Protein AF-A0A930KDM0-F1 (afdb_monomer_lite)

Structure (mmCIF, N/CA/C/O backbone):
data_AF-A0A930KDM0-F1
#
_entry.id   AF-A0A930KDM0-F1
#
loop_
_atom_site.group_PDB
_atom_site.id
_atom_site.type_symbol
_atom_site.label_atom_id
_atom_site.label_alt_id
_atom_site.label_comp_id
_atom_site.label_asym_id
_atom_site.label_entity_id
_atom_site.label_seq_id
_atom_site.pdbx_PDB_ins_code
_atom_site.Cartn_x
_atom_site.Cartn_y
_atom_site.Cartn_z
_atom_site.occupancy
_atom_site.B_iso_or_equiv
_atom_site.auth_seq_id
_atom_site.auth_comp_id
_atom_site.auth_asym_id
_atom_site.auth_atom_id
_atom_site.pdbx_PDB_model_num
ATOM 1 N N . MET A 1 1 ? -15.022 -0.355 9.569 1.00 82.94 1 MET A N 1
ATOM 2 C CA . MET A 1 1 ? -14.375 -1.568 10.089 1.00 82.94 1 MET A CA 1
ATOM 3 C C . MET A 1 1 ? -13.355 -1.152 11.140 1.00 82.94 1 MET A C 1
ATOM 5 O O . MET A 1 1 ? -12.681 -0.139 10.983 1.00 82.94 1 MET A O 1
ATOM 9 N N . VAL A 1 2 ? -13.256 -1.880 12.255 1.00 82.81 2 VAL A N 1
ATOM 10 C CA . VAL A 1 2 ? -12.268 -1.594 13.309 1.00 82.81 2 VAL A CA 1
ATOM 11 C C . VAL A 1 2 ? -11.352 -2.794 13.538 1.00 82.81 2 VAL A C 1
ATOM 13 O O . VAL A 1 2 ? -11.785 -3.833 14.034 1.00 82.81 2 VAL A O 1
ATOM 16 N N . ALA A 1 3 ? -10.064 -2.628 13.241 1.00 90.31 3 ALA A N 1
ATOM 17 C CA . ALA A 1 3 ? -9.028 -3.622 13.504 1.00 90.31 3 ALA A CA 1
ATOM 18 C C . ALA A 1 3 ? -8.193 -3.231 14.734 1.00 90.31 3 ALA A C 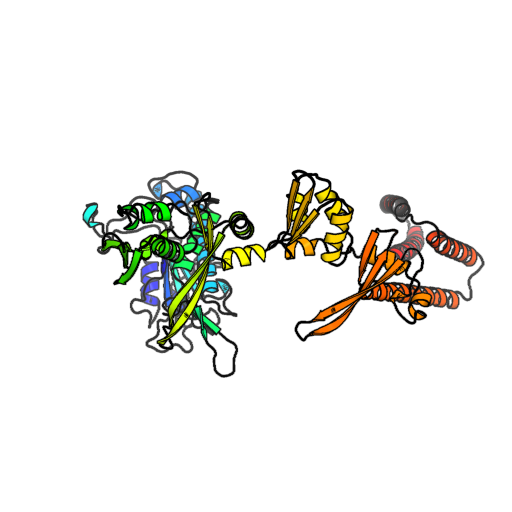1
ATOM 20 O O . ALA A 1 3 ? -7.841 -2.063 14.925 1.00 90.31 3 ALA A O 1
ATOM 21 N N . ILE A 1 4 ? -7.874 -4.194 15.599 1.00 90.19 4 ILE A N 1
ATOM 22 C CA . ILE A 1 4 ? -7.133 -3.947 16.845 1.00 90.19 4 ILE A CA 1
ATOM 23 C C . ILE A 1 4 ? -6.101 -5.052 17.046 1.00 90.19 4 ILE A C 1
ATOM 25 O O . ILE A 1 4 ? -6.444 -6.226 16.977 1.00 90.19 4 ILE A O 1
ATOM 29 N N . VAL A 1 5 ? -4.859 -4.664 17.343 1.00 92.19 5 VAL A N 1
ATOM 30 C CA . VAL A 1 5 ? -3.859 -5.546 17.960 1.00 92.19 5 VAL A CA 1
ATOM 31 C C . VAL A 1 5 ? -3.956 -5.334 19.466 1.00 92.19 5 VAL A C 1
ATOM 33 O O . VAL A 1 5 ? -3.801 -4.204 19.937 1.00 92.19 5 VAL A O 1
ATOM 36 N N . HIS A 1 6 ? -4.237 -6.388 20.222 1.00 90.19 6 HIS A N 1
ATOM 37 C CA . HIS A 1 6 ? -4.389 -6.294 21.670 1.00 90.19 6 HIS A CA 1
ATOM 38 C C . HIS A 1 6 ? -3.035 -6.327 22.368 1.00 90.19 6 HIS A C 1
ATOM 40 O O . HIS A 1 6 ? -2.089 -6.983 21.923 1.00 90.19 6 HIS A O 1
ATOM 46 N N . ARG A 1 7 ? -2.944 -5.622 23.499 1.00 86.06 7 ARG A N 1
ATOM 47 C CA . ARG A 1 7 ? -1.775 -5.749 24.370 1.00 86.06 7 ARG A CA 1
ATOM 48 C C . ARG A 1 7 ? -1.772 -7.144 25.011 1.00 86.06 7 ARG A C 1
ATOM 50 O O . ARG A 1 7 ? -2.842 -7.599 25.416 1.00 86.06 7 ARG A O 1
ATOM 57 N N . PRO A 1 8 ? -0.607 -7.801 25.129 1.00 85.12 8 PRO A N 1
ATOM 58 C CA . PRO A 1 8 ? -0.499 -9.092 25.795 1.00 85.12 8 PRO A CA 1
ATOM 59 C C . PRO A 1 8 ? -0.984 -9.006 27.245 1.00 85.12 8 PRO A C 1
ATOM 61 O O . PRO A 1 8 ? -0.654 -8.051 27.949 1.00 85.12 8 PRO A O 1
ATOM 64 N N . GLN A 1 9 ? -1.736 -10.010 27.693 1.00 75.88 9 GLN A N 1
ATOM 65 C CA . GLN A 1 9 ? -2.177 -10.158 29.081 1.00 75.88 9 GLN A CA 1
ATOM 66 C C . GLN A 1 9 ? -1.714 -11.535 29.562 1.00 75.88 9 GLN A C 1
ATOM 68 O O . GLN A 1 9 ? -2.478 -12.493 29.565 1.00 75.88 9 GLN A O 1
ATOM 73 N N . SER A 1 10 ? -0.424 -11.632 29.907 1.00 83.00 10 SER A N 1
ATOM 74 C CA . SER A 1 10 ? 0.261 -12.882 30.292 1.00 83.00 10 SER A CA 1
ATOM 75 C C . SER A 1 10 ? 0.465 -13.896 29.157 1.00 83.00 10 SER A C 1
ATOM 77 O O . SER A 1 10 ? 0.409 -15.106 29.363 1.00 83.00 10 SER A O 1
ATOM 79 N N . ASN A 1 11 ? 0.797 -13.424 27.955 1.00 90.44 11 ASN A N 1
ATOM 80 C CA . ASN A 1 11 ? 1.003 -14.288 26.786 1.00 90.44 11 ASN A CA 1
ATOM 81 C C . ASN A 1 11 ? 2.389 -14.965 26.754 1.00 90.44 11 ASN A C 1
ATOM 83 O O . ASN A 1 11 ? 2.818 -15.426 25.702 1.00 90.44 11 ASN A O 1
ATOM 87 N N . ASN A 1 12 ? 3.140 -14.989 27.855 1.00 90.50 12 ASN A N 1
ATOM 88 C CA . ASN A 1 12 ? 4.488 -15.571 27.923 1.00 90.50 12 ASN A CA 1
ATOM 89 C C . ASN A 1 12 ? 4.491 -17.100 28.150 1.00 90.50 12 ASN A C 1
ATOM 91 O O . ASN A 1 12 ? 5.537 -17.738 27.993 1.00 90.50 12 ASN A O 1
ATOM 95 N N . GLY A 1 13 ? 3.328 -17.674 28.470 1.00 89.50 13 GLY A N 1
ATOM 96 C CA . GLY A 1 13 ? 3.086 -19.105 28.646 1.00 89.50 13 GLY A CA 1
ATOM 97 C C . GLY A 1 13 ? 2.312 -19.743 27.486 1.00 89.50 13 GLY A C 1
ATOM 98 O O . GLY A 1 13 ? 2.475 -19.360 26.328 1.00 89.50 13 GLY A O 1
ATOM 99 N N . SER A 1 14 ? 1.494 -20.744 27.816 1.00 93.44 14 SER A N 1
ATOM 100 C CA . SER A 1 14 ? 0.636 -21.465 26.867 1.00 93.44 14 SER A CA 1
ATOM 101 C C . SER A 1 14 ? -0.509 -20.594 26.343 1.00 93.44 14 SER A C 1
ATOM 103 O O . SER A 1 14 ? -1.060 -19.765 27.070 1.00 93.44 14 SER A O 1
ATOM 105 N N . SER A 1 15 ? -0.902 -20.825 25.092 1.00 94.38 15 SER A N 1
ATOM 106 C CA . SER A 1 15 ? -2.103 -20.246 24.479 1.00 94.38 15 SER A CA 1
ATOM 107 C C . SER A 1 15 ? -3.417 -20.883 24.960 1.00 94.38 15 SER A C 1
ATOM 109 O O . SER A 1 15 ? -4.484 -20.332 24.686 1.00 94.38 15 SER A O 1
ATOM 111 N N . ALA A 1 16 ? -3.360 -21.976 25.736 1.00 93.94 16 ALA A N 1
ATOM 112 C CA . ALA A 1 16 ? -4.513 -22.772 26.169 1.00 93.94 16 ALA A CA 1
ATOM 113 C C . ALA A 1 16 ? -5.652 -21.956 26.793 1.00 93.94 16 ALA A C 1
ATOM 115 O O . ALA A 1 16 ? -6.804 -22.136 26.411 1.00 93.94 16 ALA A O 1
ATOM 116 N N . ASN A 1 17 ? -5.348 -21.021 27.698 1.00 92.06 17 ASN A N 1
ATOM 117 C CA . ASN A 1 17 ? -6.381 -20.212 28.355 1.00 92.06 17 ASN A CA 1
ATOM 118 C C . ASN A 1 17 ? -7.131 -19.314 27.363 1.00 92.06 17 ASN A C 1
ATOM 120 O O . ASN A 1 17 ? -8.348 -19.171 27.457 1.00 92.06 17 ASN A O 1
ATOM 124 N N . LEU A 1 18 ? -6.413 -18.712 26.408 1.00 92.44 18 LEU A N 1
ATOM 125 C CA . LEU A 1 18 ? -7.029 -17.857 25.397 1.00 92.44 18 LEU A CA 1
ATOM 126 C C . LEU A 1 18 ? -7.836 -18.689 24.400 1.00 92.44 18 LEU A C 1
ATOM 128 O O . LEU A 1 18 ? -8.961 -18.324 24.076 1.00 92.44 18 LEU A O 1
ATOM 132 N N . VAL A 1 19 ? -7.284 -19.813 23.942 1.00 93.25 19 VAL A N 1
ATOM 133 C CA . VAL A 1 19 ? -7.981 -20.716 23.020 1.00 93.25 19 VAL A CA 1
ATOM 134 C C . VAL A 1 19 ? -9.261 -21.248 23.665 1.00 93.25 19 VAL A C 1
ATOM 136 O O . VAL A 1 19 ? -10.315 -21.161 23.049 1.00 93.25 19 VAL A O 1
ATOM 139 N N . ALA A 1 20 ? -9.202 -21.698 24.921 1.00 90.81 20 ALA A N 1
ATOM 140 C CA . ALA A 1 20 ? -10.376 -22.157 25.662 1.00 90.81 20 ALA A CA 1
ATOM 141 C C . ALA A 1 20 ? -11.426 -21.049 25.853 1.00 90.81 20 ALA A C 1
ATOM 143 O O . ALA A 1 20 ? -12.621 -21.319 25.790 1.00 90.81 20 ALA A O 1
ATOM 144 N N . TYR A 1 21 ? -10.995 -19.799 26.058 1.00 88.56 21 TYR A N 1
ATOM 145 C CA . TYR A 1 21 ? -11.903 -18.655 26.149 1.00 88.56 21 TYR A CA 1
ATOM 146 C C . TYR A 1 21 ? -12.625 -18.363 24.824 1.00 88.56 21 TYR A C 1
ATOM 148 O O . TYR A 1 21 ? -13.817 -18.055 24.832 1.00 88.56 21 TYR A O 1
ATOM 156 N N . LEU A 1 22 ? -11.921 -18.454 23.692 1.00 88.88 22 LEU A N 1
ATOM 157 C CA . LEU A 1 22 ? -12.521 -18.259 22.367 1.00 88.88 22 LEU A CA 1
ATOM 158 C C . LEU A 1 22 ? -13.389 -19.454 21.947 1.00 88.88 22 LEU A C 1
ATOM 160 O O . LEU A 1 22 ? -14.383 -19.276 21.253 1.00 88.88 22 LEU A O 1
ATOM 164 N N . ASP A 1 23 ? -13.057 -20.657 22.412 1.00 87.25 23 ASP A N 1
ATOM 165 C CA . ASP A 1 23 ? -13.806 -21.898 22.180 1.00 87.25 23 ASP A CA 1
ATOM 166 C C . ASP A 1 23 ? -14.946 -22.127 23.194 1.00 87.25 23 ASP A C 1
ATOM 168 O O . ASP A 1 23 ? -15.384 -23.251 23.429 1.00 87.25 23 ASP A O 1
ATOM 172 N N . LYS A 1 24 ? -15.443 -21.055 23.827 1.00 79.06 24 LYS A N 1
ATOM 173 C CA . LYS A 1 24 ? -16.539 -21.112 24.815 1.00 79.06 24 LYS A CA 1
ATOM 174 C C . LYS A 1 24 ? -17.838 -21.694 24.249 1.00 79.06 24 LYS A C 1
ATOM 176 O O . LYS A 1 24 ? -18.626 -22.258 25.002 1.00 79.06 24 LYS A O 1
ATOM 181 N N . ASP A 1 25 ? -18.046 -21.567 22.941 1.00 69.06 25 ASP A N 1
ATOM 182 C CA . ASP A 1 25 ? -19.228 -22.064 22.242 1.00 69.06 25 ASP A CA 1
ATOM 183 C C . ASP A 1 25 ? -18.880 -23.297 21.396 1.00 69.06 25 ASP A C 1
ATOM 185 O O . ASP A 1 25 ? -18.787 -23.247 20.167 1.00 69.06 25 ASP A O 1
ATOM 189 N N . ARG A 1 26 ? -18.633 -24.416 22.089 1.00 60.19 26 ARG A N 1
ATOM 190 C CA . ARG A 1 26 ? -18.275 -25.711 21.479 1.00 60.19 26 ARG A CA 1
ATOM 191 C C . ARG A 1 26 ? -19.381 -26.306 20.603 1.00 60.19 26 ARG A C 1
ATOM 193 O O . ARG A 1 26 ? -19.130 -27.277 19.901 1.00 60.19 26 ARG A O 1
ATOM 200 N N . GLN A 1 27 ? -20.601 -25.769 20.684 1.00 51.16 27 GLN A N 1
ATOM 201 C CA . GLN A 1 27 ? -21.748 -26.206 19.886 1.00 51.16 27 GLN A CA 1
ATOM 202 C C . GLN A 1 27 ? -21.901 -25.405 18.589 1.00 51.16 27 GLN A C 1
ATOM 204 O O . GLN A 1 27 ? -22.662 -25.809 17.711 1.00 51.16 27 GLN A O 1
ATOM 209 N N . SER A 1 28 ? -21.181 -24.289 18.434 1.00 61.88 28 SER A N 1
ATOM 210 C CA . SER A 1 28 ? -21.159 -23.563 17.170 1.00 61.88 28 SER A CA 1
ATOM 211 C C . SER A 1 28 ? -20.427 -24.405 16.118 1.00 61.88 28 SER A C 1
ATOM 213 O O . SER A 1 28 ? -19.291 -24.820 16.346 1.00 61.88 28 SER A O 1
ATOM 215 N N . ASN A 1 29 ? -21.020 -24.583 14.934 1.00 62.72 29 ASN A N 1
ATOM 216 C CA . ASN A 1 29 ? -20.368 -25.262 13.802 1.00 62.72 29 ASN A CA 1
ATOM 217 C C . ASN A 1 29 ? -19.108 -24.522 13.289 1.00 62.72 29 ASN A C 1
ATOM 219 O O . ASN A 1 29 ? -18.395 -25.028 12.424 1.00 62.72 29 ASN A O 1
ATOM 223 N N . LEU A 1 30 ? -18.817 -23.327 13.815 1.00 71.06 30 LEU A N 1
ATOM 224 C CA . LEU A 1 30 ? -17.685 -22.482 13.449 1.00 71.06 30 LEU A CA 1
ATOM 225 C C . LEU A 1 30 ? -16.474 -22.797 14.340 1.00 71.06 30 LEU A C 1
ATOM 227 O O . LEU A 1 30 ? -16.284 -22.208 15.405 1.00 71.06 30 LEU A O 1
ATOM 231 N N . GLY A 1 31 ? -15.648 -23.745 13.894 1.00 84.25 31 GLY A N 1
ATOM 232 C CA . GLY A 1 31 ? -14.349 -24.035 14.513 1.00 84.25 31 GLY A CA 1
ATOM 233 C C . GLY A 1 31 ? -13.298 -22.955 14.221 1.00 84.25 31 GLY A C 1
ATOM 234 O O . GLY A 1 31 ? -13.577 -21.942 13.571 1.00 84.25 31 GLY A O 1
ATOM 235 N N . PHE A 1 32 ? -12.059 -23.167 14.678 1.00 94.38 32 PHE A N 1
ATOM 236 C CA . PHE A 1 32 ? -10.958 -22.292 14.266 1.00 94.38 32 PHE A CA 1
ATOM 237 C C . PHE A 1 32 ? -10.664 -22.466 12.772 1.00 94.38 32 PHE A C 1
ATOM 239 O O . PHE A 1 32 ? -10.955 -23.501 12.174 1.00 94.38 32 PHE A O 1
ATOM 246 N N . PHE A 1 33 ? -10.068 -21.452 12.158 1.00 95.31 33 PHE A N 1
ATOM 247 C CA . PHE A 1 33 ? -9.700 -21.486 10.750 1.00 95.31 33 PHE A CA 1
ATOM 248 C C . PHE A 1 33 ? -8.383 -20.760 10.477 1.00 95.31 33 PHE A C 1
ATOM 250 O O . PHE A 1 33 ? -7.913 -19.936 11.267 1.00 95.31 33 PHE A O 1
ATOM 257 N N . THR A 1 34 ? -7.810 -21.076 9.328 1.00 94.25 34 THR A N 1
ATOM 258 C CA . THR A 1 34 ? -6.715 -20.373 8.655 1.00 94.25 34 THR A CA 1
ATOM 259 C C . THR A 1 34 ? -7.186 -19.986 7.252 1.00 94.25 34 THR A C 1
ATOM 261 O O . THR A 1 34 ? -8.351 -20.182 6.906 1.00 94.25 34 THR A O 1
ATOM 264 N N . SER A 1 35 ? -6.314 -19.422 6.419 1.00 87.38 35 SER A N 1
ATOM 265 C CA . SER A 1 35 ? -6.663 -19.119 5.026 1.00 87.38 35 SER A CA 1
ATOM 266 C C . SER A 1 35 ? -6.945 -20.354 4.165 1.00 87.38 35 SER A C 1
ATOM 268 O O . SER A 1 35 ? -7.606 -20.232 3.138 1.00 87.38 35 SER A O 1
ATOM 270 N N . ASP A 1 36 ? -6.431 -21.519 4.563 1.00 88.38 36 ASP A N 1
ATOM 271 C CA . ASP A 1 36 ? -6.458 -22.771 3.804 1.00 88.38 36 ASP A CA 1
ATOM 272 C C . ASP A 1 36 ? -7.241 -23.904 4.485 1.00 88.38 36 ASP A C 1
ATOM 274 O O . ASP A 1 36 ? -7.577 -24.891 3.830 1.00 88.38 36 ASP A O 1
ATOM 278 N N . ARG A 1 37 ? -7.533 -23.794 5.786 1.00 92.81 37 ARG A N 1
ATOM 279 C CA . ARG A 1 37 ? -8.216 -24.835 6.562 1.00 92.81 37 ARG A CA 1
ATOM 280 C C . ARG A 1 37 ? -9.324 -24.257 7.427 1.00 92.81 37 ARG A C 1
ATOM 282 O O . ARG A 1 37 ? -9.190 -23.190 8.020 1.00 92.81 37 ARG A O 1
ATOM 289 N N . GLU A 1 38 ? -10.396 -25.025 7.564 1.00 89.81 38 GLU A N 1
ATOM 290 C CA . GLU A 1 38 ? -11.540 -24.713 8.421 1.00 89.81 38 GLU A CA 1
ATOM 291 C C . GLU A 1 38 ? -11.766 -25.825 9.450 1.00 89.81 38 GLU A C 1
ATOM 293 O O . GLU A 1 38 ? -11.187 -26.905 9.329 1.00 89.81 38 GLU A O 1
ATOM 298 N N . HIS A 1 39 ? -12.610 -25.559 10.453 1.00 88.38 39 HIS A N 1
ATOM 299 C CA . HIS A 1 39 ? -12.985 -26.518 11.502 1.00 88.38 39 HIS A CA 1
ATOM 300 C C . HIS A 1 39 ? -11.780 -27.124 12.243 1.00 88.38 39 HIS A C 1
ATOM 302 O O . HIS A 1 39 ? -11.712 -28.321 12.503 1.00 88.38 39 HIS A O 1
ATOM 308 N N . ILE A 1 40 ? -10.802 -26.281 12.568 1.00 92.56 40 ILE A N 1
ATOM 309 C CA . ILE A 1 40 ? -9.605 -26.670 13.309 1.00 92.56 40 ILE A CA 1
ATOM 310 C C . ILE A 1 40 ? -9.946 -26.751 14.799 1.00 92.56 40 ILE A C 1
ATOM 312 O O . ILE A 1 40 ? -10.507 -25.817 15.380 1.00 92.56 40 ILE A O 1
ATOM 316 N N . GLU A 1 41 ? -9.568 -27.868 15.415 1.00 90.94 41 GLU A N 1
ATOM 317 C CA . GLU A 1 41 ? -9.801 -28.145 16.830 1.00 90.94 41 GLU A CA 1
ATOM 318 C C . GLU A 1 41 ? -8.929 -27.279 17.744 1.00 90.94 41 GLU A C 1
ATOM 320 O O . GLU A 1 41 ? -7.749 -27.029 17.476 1.00 90.94 41 GLU A O 1
ATOM 325 N N . ALA A 1 42 ? -9.484 -26.884 18.891 1.00 92.62 42 ALA A N 1
ATOM 326 C CA . ALA A 1 42 ? -8.781 -26.088 19.896 1.00 92.62 42 ALA A CA 1
ATOM 327 C C . ALA A 1 42 ? -7.456 -26.735 20.349 1.00 92.62 42 ALA A C 1
ATOM 329 O O . ALA A 1 42 ? -6.457 -26.042 20.556 1.00 92.62 42 ALA A O 1
ATOM 330 N N . SER A 1 43 ? -7.420 -28.065 20.470 1.00 92.75 43 SER A N 1
ATOM 331 C CA . SER A 1 43 ? -6.216 -28.814 20.853 1.00 92.75 43 SER A CA 1
ATOM 332 C C . SER A 1 43 ? -5.082 -28.657 19.834 1.00 92.75 43 SER A C 1
ATOM 334 O O . SER A 1 43 ? -3.930 -28.467 20.227 1.00 92.75 43 SER A O 1
ATOM 336 N N . GLU A 1 44 ? -5.400 -28.661 18.538 1.00 94.81 44 GLU A N 1
ATOM 337 C CA . GLU A 1 44 ? -4.428 -28.456 17.462 1.00 94.81 44 GLU A CA 1
ATOM 338 C C . GLU A 1 44 ? -3.866 -27.030 17.484 1.00 94.81 44 GLU A C 1
ATOM 340 O O . GLU A 1 44 ? -2.653 -26.841 17.345 1.00 94.81 44 GLU A O 1
ATOM 345 N N . VAL A 1 45 ? -4.731 -26.034 17.711 1.00 96.12 45 VAL A N 1
ATOM 346 C CA . VAL A 1 45 ? -4.335 -24.621 17.826 1.00 96.12 45 VAL A CA 1
ATOM 347 C C . VAL A 1 45 ? -3.332 -24.441 18.965 1.00 96.12 45 VAL A C 1
ATOM 349 O O . VAL A 1 45 ? -2.265 -23.855 18.760 1.00 96.12 45 VAL A O 1
ATOM 352 N N . VAL A 1 46 ? -3.643 -24.984 20.150 1.00 96.50 46 VAL A N 1
ATOM 353 C CA . VAL A 1 46 ? -2.767 -24.902 21.329 1.00 96.50 46 VAL A CA 1
ATOM 354 C C . VAL A 1 46 ? -1.427 -25.570 21.056 1.00 96.50 46 VAL A C 1
ATOM 356 O O . VAL A 1 46 ? -0.387 -24.940 21.244 1.00 96.50 46 VAL A O 1
ATOM 359 N N . LEU A 1 47 ? -1.433 -26.819 20.578 1.00 96.25 47 LEU A N 1
ATOM 360 C CA . LEU A 1 47 ? -0.205 -27.565 20.301 1.00 96.25 47 LEU A CA 1
ATOM 361 C C . LEU A 1 47 ? 0.682 -26.829 19.292 1.00 96.25 47 LEU A C 1
ATOM 363 O O . LEU A 1 47 ? 1.871 -26.631 19.539 1.00 96.25 47 LEU A O 1
ATOM 367 N N . SER A 1 48 ? 0.104 -26.367 18.185 1.00 96.19 48 SER A N 1
ATOM 368 C CA . SER A 1 48 ? 0.847 -25.694 17.116 1.00 96.19 48 SER A CA 1
ATOM 369 C C . SER A 1 48 ? 1.483 -24.384 17.584 1.00 96.19 48 SER A C 1
ATOM 371 O O . SER A 1 48 ? 2.675 -24.149 17.359 1.00 96.19 48 SER A O 1
ATOM 373 N N . LEU A 1 49 ? 0.717 -23.533 18.275 1.00 96.19 49 LEU A N 1
ATOM 374 C CA . LEU A 1 49 ? 1.220 -22.257 18.789 1.00 96.19 49 LEU A CA 1
ATOM 375 C C . LEU A 1 49 ? 2.273 -22.456 19.884 1.00 96.19 49 LEU A C 1
ATOM 377 O O . LEU A 1 49 ? 3.312 -21.790 19.868 1.00 96.19 49 LEU A O 1
ATOM 381 N N . ASP A 1 50 ? 2.037 -23.389 20.806 1.00 95.25 50 ASP A N 1
ATOM 382 C CA . ASP A 1 50 ? 2.907 -23.613 21.959 1.00 95.25 50 ASP A CA 1
ATOM 383 C C . ASP A 1 50 ? 4.227 -24.303 21.591 1.00 95.25 50 ASP A C 1
ATOM 385 O O . ASP A 1 50 ? 5.216 -24.153 22.322 1.00 95.25 50 ASP A O 1
ATOM 389 N N . LEU A 1 51 ? 4.267 -25.042 20.477 1.00 95.31 51 LEU A N 1
ATOM 390 C CA . LEU A 1 51 ? 5.491 -25.622 19.920 1.00 95.31 51 LEU A CA 1
ATOM 391 C C . LEU A 1 51 ? 6.324 -24.586 19.146 1.00 95.31 51 LEU A C 1
ATOM 393 O O . LEU A 1 51 ? 7.556 -24.663 19.152 1.00 95.31 51 LEU A O 1
ATOM 397 N N . ASN A 1 52 ? 5.705 -23.553 18.562 1.00 96.12 52 ASN A N 1
ATOM 398 C CA . ASN A 1 52 ? 6.407 -22.514 17.800 1.00 96.12 52 ASN A CA 1
ATOM 399 C C . ASN A 1 52 ? 7.031 -21.412 18.686 1.00 96.12 52 ASN A C 1
ATOM 401 O O . ASN A 1 52 ? 6.777 -20.216 18.527 1.00 96.12 52 ASN A O 1
ATOM 405 N N . LYS A 1 53 ? 7.876 -21.811 19.643 1.00 92.44 53 LYS A N 1
ATOM 406 C CA . LYS A 1 53 ? 8.517 -20.907 20.622 1.00 92.44 53 LYS A CA 1
ATOM 407 C C . LYS A 1 53 ? 10.042 -20.974 20.651 1.00 92.44 53 LYS A C 1
ATOM 409 O O . LYS A 1 53 ? 10.671 -20.498 21.599 1.00 92.44 53 LYS A O 1
ATOM 414 N N . SER A 1 54 ? 10.655 -21.563 19.626 1.00 89.50 54 SER A N 1
ATOM 415 C CA . SER A 1 54 ? 12.105 -21.756 19.575 1.00 89.50 54 SER A CA 1
ATOM 416 C C . SER A 1 54 ? 12.864 -20.428 19.760 1.00 89.50 54 SER A C 1
ATOM 418 O O . SER A 1 54 ? 12.559 -19.396 19.145 1.00 89.50 54 SER A O 1
ATOM 420 N N . LYS A 1 55 ? 13.876 -20.449 20.639 1.00 90.00 55 LYS A N 1
ATOM 421 C CA . LYS A 1 55 ? 14.728 -19.289 20.977 1.00 90.00 55 LYS A CA 1
ATOM 422 C C . LYS A 1 55 ? 13.964 -18.076 21.554 1.00 90.00 55 LYS A C 1
ATOM 424 O O . LYS A 1 55 ? 14.451 -16.941 21.472 1.00 90.00 55 LYS A O 1
ATOM 429 N N . LEU A 1 56 ? 12.772 -18.286 22.120 1.00 91.25 56 LEU A N 1
ATOM 430 C CA . LEU A 1 56 ? 12.089 -17.302 22.963 1.00 91.25 56 LEU A CA 1
ATOM 431 C C . LEU A 1 56 ? 12.395 -17.575 24.439 1.00 91.25 56 LEU A C 1
ATOM 433 O O . LEU A 1 56 ? 12.259 -18.703 24.905 1.00 91.25 56 LEU A O 1
ATOM 437 N N . SER A 1 57 ? 12.760 -16.537 25.188 1.00 90.44 57 SER A N 1
ATOM 438 C CA . SER A 1 57 ? 12.960 -16.637 26.642 1.00 90.44 57 SER A CA 1
ATOM 439 C C . SER A 1 57 ? 11.630 -16.768 27.387 1.00 90.44 57 SER A C 1
ATOM 441 O O . SER A 1 57 ? 10.598 -16.353 26.869 1.00 90.44 57 SER A O 1
ATOM 443 N N . ALA A 1 58 ? 11.626 -17.259 28.628 1.00 89.69 58 ALA A N 1
ATOM 444 C CA . ALA A 1 58 ? 10.403 -17.398 29.432 1.00 89.69 58 ALA A CA 1
ATOM 445 C C . ALA A 1 58 ? 9.629 -16.079 29.656 1.00 89.69 58 ALA A C 1
ATOM 447 O O . ALA A 1 58 ? 8.427 -16.113 29.872 1.00 89.69 58 ALA A O 1
ATOM 448 N N . LYS A 1 59 ? 10.293 -14.916 29.571 1.00 89.62 59 LYS A N 1
ATOM 449 C CA . LYS A 1 59 ? 9.667 -13.597 29.778 1.00 89.62 59 LYS A CA 1
ATOM 450 C C . LYS A 1 59 ? 9.036 -13.009 28.512 1.00 89.62 59 LYS A C 1
ATOM 452 O O . LYS A 1 59 ? 8.208 -12.112 28.606 1.00 89.62 59 LYS A O 1
ATOM 457 N N . GLU A 1 60 ? 9.446 -13.472 27.332 1.00 90.00 60 GLU A N 1
ATOM 458 C CA . GLU A 1 60 ? 8.904 -12.988 26.060 1.00 90.00 60 GLU A CA 1
ATOM 459 C C . GLU A 1 60 ? 7.504 -13.559 25.810 1.00 90.00 60 GLU A C 1
ATOM 461 O O . GLU A 1 60 ? 7.315 -14.770 25.932 1.00 90.00 60 GLU A O 1
ATOM 466 N N . ASP A 1 61 ? 6.565 -12.723 25.357 1.00 94.69 61 ASP A N 1
ATOM 467 C CA . ASP A 1 61 ? 5.281 -13.191 24.814 1.00 94.69 61 ASP A CA 1
ATOM 468 C C . ASP A 1 61 ? 5.495 -14.262 23.736 1.00 94.69 61 ASP A C 1
ATOM 470 O O . ASP A 1 61 ? 6.451 -14.180 22.966 1.00 94.69 61 ASP A O 1
ATOM 474 N N . LYS A 1 62 ? 4.618 -15.257 23.667 1.00 95.31 62 LYS A N 1
ATOM 475 C CA . LYS A 1 62 ? 4.638 -16.359 22.697 1.00 95.31 62 LYS A CA 1
ATOM 476 C C . LYS A 1 62 ? 3.682 -16.127 21.540 1.00 95.31 62 LYS A C 1
ATOM 478 O O . LYS A 1 62 ? 3.965 -16.558 20.427 1.00 95.31 62 LYS A O 1
ATOM 483 N N . PHE A 1 63 ? 2.598 -15.403 21.788 1.00 96.44 63 PHE A N 1
ATOM 484 C CA . PHE A 1 63 ? 1.551 -15.120 20.817 1.00 96.44 63 PHE A CA 1
ATOM 485 C C . PHE A 1 63 ? 0.912 -13.750 21.076 1.00 96.44 63 PHE A C 1
ATOM 487 O O . PHE A 1 63 ? 1.042 -13.172 22.159 1.00 96.44 63 PHE A O 1
ATOM 494 N N . TYR A 1 64 ? 0.192 -13.245 20.081 1.00 96.50 64 TYR A N 1
ATOM 495 C CA . TYR A 1 64 ? -0.569 -12.001 20.128 1.00 96.50 64 TYR A CA 1
ATOM 496 C C . TYR A 1 64 ? -2.009 -12.252 19.691 1.00 96.50 64 TYR A C 1
ATOM 498 O O . TYR A 1 64 ? -2.267 -13.151 18.894 1.00 96.50 64 TYR A O 1
ATOM 506 N N . MET A 1 65 ? -2.934 -11.444 20.207 1.00 95.69 65 MET A N 1
ATOM 507 C CA . MET A 1 65 ? -4.340 -11.479 19.813 1.00 95.69 65 MET A CA 1
ATOM 508 C C . MET A 1 65 ? -4.675 -10.240 18.987 1.00 95.69 65 MET A C 1
ATOM 510 O O . MET A 1 65 ? -4.313 -9.120 19.361 1.00 95.69 65 MET A O 1
ATOM 514 N N . LEU A 1 66 ? -5.403 -10.428 17.895 1.00 96.06 66 LEU A N 1
ATOM 515 C CA . LEU A 1 66 ? -5.994 -9.366 17.097 1.00 96.06 66 LEU A CA 1
ATOM 516 C C . LEU A 1 66 ? -7.506 -9.547 17.029 1.00 96.06 66 LEU A C 1
ATOM 518 O O . LEU A 1 66 ? -8.014 -10.650 17.200 1.00 96.06 66 LEU A O 1
ATOM 522 N N . THR A 1 67 ? -8.221 -8.464 16.746 1.00 95.50 67 THR A N 1
ATOM 523 C CA . THR A 1 67 ? -9.654 -8.530 16.443 1.00 95.50 67 THR A CA 1
ATOM 524 C C . THR A 1 67 ? -10.001 -7.704 15.223 1.00 95.50 67 THR A C 1
ATOM 526 O O . THR A 1 67 ? -9.547 -6.559 15.122 1.00 95.50 67 THR A O 1
ATOM 529 N N . LEU A 1 68 ? -10.857 -8.252 14.365 1.00 96.62 68 LEU A N 1
ATOM 530 C CA . LEU A 1 68 ? -11.458 -7.578 13.218 1.00 96.62 68 LEU A CA 1
ATOM 531 C C . LEU A 1 68 ? -12.942 -7.381 13.507 1.00 96.62 68 LEU A C 1
ATOM 533 O O . LEU A 1 68 ? -13.685 -8.344 13.679 1.00 96.62 68 LEU A O 1
ATOM 537 N N . ASN A 1 69 ? -13.364 -6.125 13.601 1.00 92.94 69 ASN A N 1
ATOM 538 C CA . ASN A 1 69 ? -14.692 -5.755 14.073 1.00 92.94 69 ASN A CA 1
ATOM 539 C C . ASN A 1 69 ? -15.407 -4.953 12.977 1.00 92.94 69 ASN A C 1
ATOM 541 O O . ASN A 1 69 ? -15.370 -3.716 13.008 1.00 92.94 69 ASN A O 1
ATOM 545 N N . PRO A 1 70 ? -16.029 -5.613 11.986 1.00 89.12 70 PRO A N 1
ATOM 546 C CA . PRO A 1 70 ? -16.915 -4.917 11.064 1.00 89.12 70 PRO A CA 1
ATOM 547 C C . PRO A 1 70 ? -18.100 -4.304 11.823 1.00 89.12 70 PRO A C 1
ATOM 549 O O . PRO A 1 70 ? -18.473 -4.768 12.912 1.00 89.12 70 PRO A O 1
ATOM 552 N N . SER A 1 71 ? -18.642 -3.209 11.294 1.00 80.56 71 SER A N 1
ATOM 553 C CA . SER A 1 71 ? -19.867 -2.605 11.815 1.00 80.56 71 SER A CA 1
ATOM 554 C C . SER A 1 71 ? -21.097 -3.393 11.371 1.00 80.56 71 SER A C 1
ATOM 556 O O . SER A 1 71 ? -21.044 -4.197 10.442 1.00 80.56 71 SER A O 1
ATOM 558 N N . HIS A 1 72 ? -22.221 -3.121 12.029 1.00 75.25 72 HIS A N 1
ATOM 559 C CA . HIS A 1 72 ? -23.520 -3.635 11.623 1.00 75.25 72 HIS A CA 1
ATOM 560 C C . HIS A 1 72 ? -23.816 -3.339 10.139 1.00 75.25 72 HIS A C 1
ATOM 562 O O . HIS A 1 72 ? -24.077 -4.259 9.372 1.00 75.25 72 HIS A O 1
ATOM 568 N N . ASP A 1 73 ? -23.654 -2.084 9.714 1.00 67.12 73 ASP A N 1
ATOM 569 C CA . ASP A 1 73 ? -23.923 -1.655 8.334 1.00 67.12 73 ASP A CA 1
ATOM 570 C C . ASP A 1 73 ? -22.989 -2.306 7.303 1.00 67.12 73 ASP A C 1
ATOM 572 O O . ASP A 1 73 ? -23.384 -2.559 6.164 1.00 67.12 73 ASP A O 1
ATOM 576 N N . GLU A 1 74 ? -21.733 -2.574 7.680 1.00 75.94 74 GLU A N 1
ATOM 577 C CA . GLU A 1 74 ? -20.796 -3.316 6.830 1.00 75.94 74 GLU A CA 1
ATOM 578 C C . GLU A 1 74 ? -21.294 -4.741 6.596 1.00 75.94 74 GLU A C 1
ATOM 580 O O . GLU A 1 74 ? -21.304 -5.189 5.455 1.00 75.94 74 GLU A O 1
ATOM 585 N N . LEU A 1 75 ? -21.776 -5.418 7.640 1.00 80.06 75 LEU A N 1
ATOM 586 C CA . LEU A 1 75 ? -22.334 -6.769 7.537 1.00 80.06 75 LEU A CA 1
ATOM 587 C C . LEU A 1 75 ? -23.643 -6.791 6.732 1.00 80.06 75 LEU A C 1
ATOM 589 O O . LEU A 1 75 ? -23.806 -7.649 5.869 1.00 80.06 75 LEU A O 1
ATOM 593 N N . CYS A 1 76 ? -24.531 -5.812 6.931 1.00 65.81 76 CYS A N 1
ATOM 594 C CA . CYS A 1 76 ? -25.735 -5.638 6.108 1.00 65.81 76 CYS A CA 1
ATOM 595 C C . CYS A 1 76 ? -25.390 -5.426 4.622 1.00 65.81 76 CYS A C 1
ATOM 597 O O . CYS A 1 76 ? -26.071 -5.926 3.729 1.00 65.81 76 CYS A O 1
ATOM 599 N N . SER A 1 77 ? -24.281 -4.739 4.333 1.00 71.94 77 SER A N 1
ATOM 600 C CA . SER A 1 77 ? -23.832 -4.540 2.949 1.00 71.94 77 SER A CA 1
ATOM 601 C C . SER A 1 77 ? -23.315 -5.816 2.291 1.00 71.94 77 SER A C 1
ATOM 603 O O . SER A 1 77 ? -23.490 -5.969 1.089 1.00 71.94 77 SER A O 1
ATOM 605 N N . VAL A 1 78 ? -22.728 -6.747 3.054 1.00 75.94 78 VAL A N 1
ATOM 606 C CA . VAL A 1 78 ? -22.311 -8.063 2.530 1.00 75.94 78 VAL A CA 1
ATOM 607 C C . VAL A 1 78 ? -23.513 -8.853 2.011 1.00 75.94 78 VAL A C 1
ATOM 609 O O . VAL A 1 78 ? -23.430 -9.507 0.973 1.00 75.94 78 VAL A O 1
ATOM 612 N N . ILE A 1 79 ? -24.636 -8.799 2.729 1.00 73.00 79 ILE A N 1
ATOM 613 C CA . ILE A 1 79 ? -25.857 -9.528 2.359 1.00 73.00 79 ILE A CA 1
ATOM 614 C C . ILE A 1 79 ? -26.736 -8.750 1.368 1.00 73.00 79 ILE A C 1
ATOM 616 O O . ILE A 1 79 ? -27.580 -9.350 0.708 1.00 73.00 79 ILE A O 1
ATOM 620 N N . GLY A 1 80 ? -26.513 -7.438 1.225 1.00 56.25 80 GLY A N 1
ATOM 621 C CA . GLY A 1 80 ? -27.224 -6.570 0.283 1.00 56.25 80 GLY A CA 1
ATOM 622 C C . GLY A 1 80 ? -28.573 -6.046 0.788 1.00 56.25 80 GLY A C 1
ATOM 623 O O . GLY A 1 80 ? -29.361 -5.545 -0.011 1.00 56.25 80 GLY A O 1
ATOM 624 N N . ARG A 1 81 ? -28.854 -6.152 2.094 1.00 58.50 81 ARG A N 1
ATOM 625 C CA . ARG A 1 81 ? -30.067 -5.615 2.733 1.00 58.50 81 ARG A CA 1
ATOM 626 C C . ARG A 1 81 ? -29.845 -5.320 4.215 1.00 58.50 81 ARG A C 1
ATOM 628 O O . ARG A 1 81 ? -28.950 -5.882 4.841 1.00 58.50 81 ARG A O 1
ATOM 635 N N . SER A 1 82 ? -30.693 -4.472 4.784 1.00 53.72 82 SER A N 1
ATOM 636 C CA . SER A 1 82 ? -30.701 -4.193 6.223 1.00 53.72 82 SER A CA 1
ATOM 637 C C . SER A 1 82 ? -31.485 -5.259 6.991 1.00 53.72 82 SER A C 1
ATOM 639 O O . SER A 1 82 ? -32.549 -5.688 6.547 1.00 53.72 82 SER A O 1
ATOM 641 N N . VAL A 1 83 ? -30.965 -5.647 8.153 1.00 52.81 83 VAL A N 1
ATOM 642 C CA . VAL A 1 83 ? -31.591 -6.549 9.137 1.00 52.81 83 VAL A CA 1
ATOM 643 C C . VAL A 1 83 ? -31.327 -6.013 10.533 1.00 52.81 83 VAL A C 1
ATOM 645 O O . VAL A 1 83 ? -30.358 -5.283 10.704 1.00 52.81 83 VAL A O 1
ATOM 648 N N . ASN A 1 84 ? -32.117 -6.383 11.539 1.00 59.00 84 ASN A N 1
ATOM 649 C CA . ASN A 1 84 ? -31.875 -5.927 12.913 1.00 59.00 84 ASN A CA 1
ATOM 650 C C . ASN A 1 84 ? -31.258 -7.006 13.808 1.00 59.00 84 ASN A C 1
ATOM 652 O O . ASN A 1 84 ? -30.698 -6.677 14.858 1.00 59.00 84 ASN A O 1
ATOM 656 N N . SER A 1 85 ? -31.319 -8.278 13.410 1.00 66.38 85 SER A N 1
ATOM 657 C CA . SER A 1 85 ? -30.790 -9.382 14.209 1.00 66.38 85 SER A CA 1
ATOM 658 C C . SER A 1 85 ? -30.298 -10.570 13.372 1.00 66.38 85 SER A C 1
ATOM 660 O O . SER A 1 85 ? -30.466 -10.618 12.153 1.00 66.38 85 SER A O 1
ATOM 662 N N . ILE A 1 86 ? -29.626 -11.521 14.030 1.00 76.50 86 ILE A N 1
ATOM 663 C CA . ILE A 1 86 ? -29.056 -12.718 13.391 1.00 76.50 86 ILE A CA 1
ATOM 664 C C . ILE A 1 86 ? -30.135 -13.750 13.020 1.00 76.50 86 ILE A C 1
ATOM 666 O O . ILE A 1 86 ? -29.928 -14.566 12.122 1.00 76.50 86 ILE A O 1
ATOM 670 N N . GLU A 1 87 ? -31.286 -13.712 13.697 1.00 82.38 87 GLU A N 1
ATOM 671 C CA . GLU A 1 87 ? -32.445 -14.578 13.456 1.00 82.38 87 GLU A CA 1
ATOM 672 C C . GLU A 1 87 ? -33.121 -14.269 12.114 1.00 82.38 87 GLU A C 1
ATOM 674 O O . GLU A 1 87 ? -33.709 -15.158 11.506 1.00 82.38 87 GLU A O 1
ATOM 679 N N . GLU A 1 88 ? -32.991 -13.034 11.621 1.00 74.81 88 GLU A N 1
ATOM 680 C CA . GLU A 1 88 ? -33.500 -12.612 10.310 1.00 74.81 88 GLU A CA 1
ATOM 681 C C . GLU A 1 88 ? -32.639 -13.106 9.133 1.00 74.81 88 GLU A C 1
ATOM 683 O O . GLU A 1 88 ? -33.011 -12.902 7.972 1.00 74.81 88 GLU A O 1
ATOM 688 N N . LEU A 1 89 ? -31.474 -13.706 9.404 1.00 78.31 89 LEU A N 1
ATOM 689 C CA . LEU A 1 89 ? -30.557 -14.181 8.372 1.00 78.31 89 LEU A CA 1
ATOM 690 C C . LEU A 1 89 ? -30.913 -15.595 7.913 1.00 78.31 89 LEU A C 1
ATOM 692 O O . LEU A 1 89 ? -30.953 -16.540 8.708 1.00 78.31 89 LEU A O 1
ATOM 696 N N . SER A 1 90 ? -31.046 -15.756 6.599 1.00 86.00 90 SER A N 1
ATOM 697 C CA . SER A 1 90 ? -31.049 -17.069 5.955 1.00 86.00 90 SER A CA 1
ATOM 698 C C . SER A 1 90 ? -29.686 -17.762 6.083 1.00 86.00 90 SER A C 1
ATOM 700 O O . SER A 1 90 ? -28.656 -17.129 6.332 1.00 86.00 90 SER A O 1
ATOM 702 N N . THR A 1 91 ? -29.658 -19.079 5.876 1.00 89.94 91 THR A N 1
ATOM 703 C CA . THR A 1 91 ? -28.410 -19.860 5.863 1.00 89.94 91 THR A CA 1
ATOM 704 C C . THR A 1 91 ? -27.414 -19.324 4.831 1.00 89.94 91 THR A C 1
ATOM 706 O O . THR A 1 91 ? -26.238 -19.160 5.145 1.00 89.94 91 THR A O 1
ATOM 709 N N . ASP A 1 92 ? -27.883 -18.961 3.635 1.00 88.50 92 ASP A N 1
ATOM 710 C CA . ASP A 1 92 ? -27.028 -18.417 2.575 1.00 88.50 92 ASP A CA 1
ATOM 711 C C . ASP A 1 92 ? -26.417 -17.064 2.956 1.00 88.50 92 ASP A C 1
ATOM 713 O O . ASP A 1 92 ? -25.263 -16.781 2.637 1.00 88.50 92 ASP A O 1
ATOM 717 N N . GLU A 1 93 ? -27.161 -16.218 3.669 1.00 85.69 93 GLU A N 1
ATOM 718 C CA . GLU A 1 93 ? -26.662 -14.927 4.152 1.00 85.69 93 GLU A CA 1
ATOM 719 C C . GLU A 1 93 ? -25.631 -15.083 5.269 1.00 85.69 93 GLU A C 1
ATOM 721 O O . GLU A 1 93 ? -24.627 -14.367 5.272 1.00 85.69 93 GLU A O 1
ATOM 726 N N . LYS A 1 94 ? -25.831 -16.046 6.178 1.00 91.19 94 LYS A N 1
ATOM 727 C CA . LYS A 1 94 ? -24.822 -16.410 7.186 1.00 91.19 94 LYS A CA 1
ATOM 728 C C . LYS A 1 94 ? -23.537 -16.878 6.507 1.00 91.19 94 LYS A C 1
ATOM 730 O O . LYS A 1 94 ? -22.473 -16.333 6.797 1.00 91.19 94 LYS A O 1
ATOM 735 N N . ASN A 1 95 ? -23.654 -17.767 5.520 1.00 90.56 95 ASN A N 1
ATOM 736 C CA . ASN A 1 95 ? -22.518 -18.246 4.732 1.00 90.56 95 ASN A CA 1
ATOM 737 C C . ASN A 1 95 ? -21.791 -17.092 4.019 1.00 90.56 95 ASN A C 1
ATOM 739 O O . ASN A 1 95 ? -20.567 -17.016 4.073 1.00 90.56 95 ASN A O 1
ATOM 743 N N . LYS A 1 96 ? -22.517 -16.138 3.413 1.00 90.56 96 LYS A N 1
ATOM 744 C CA . LYS A 1 96 ? -21.913 -14.943 2.787 1.00 90.56 96 LYS A CA 1
ATOM 745 C C . LYS A 1 96 ? -21.119 -14.099 3.782 1.00 90.56 96 LYS A C 1
ATOM 747 O O . LYS A 1 96 ? -20.005 -13.678 3.470 1.00 90.56 96 LYS A O 1
ATOM 752 N N . ILE A 1 97 ? -21.678 -13.847 4.969 1.00 91.12 97 ILE A N 1
ATOM 753 C CA . ILE A 1 97 ? -20.985 -13.106 6.031 1.00 91.12 97 ILE A CA 1
ATOM 754 C C . ILE A 1 97 ? -19.721 -13.855 6.455 1.00 91.12 97 ILE A C 1
ATOM 756 O O . ILE A 1 97 ? -18.656 -13.250 6.548 1.00 91.12 97 ILE A O 1
ATOM 760 N N . GLU A 1 98 ? -19.808 -15.163 6.675 1.00 93.44 98 GLU A N 1
ATOM 761 C CA . GLU A 1 98 ? -18.664 -15.981 7.074 1.00 93.44 98 GLU A CA 1
ATOM 762 C C . GLU A 1 98 ? -17.561 -15.993 6.010 1.00 93.44 98 GLU A C 1
ATOM 764 O O . GLU A 1 98 ? -16.398 -15.755 6.343 1.00 93.44 98 GLU A O 1
ATOM 769 N N . SER A 1 99 ? -17.907 -16.169 4.730 1.00 93.56 99 SER A N 1
ATOM 770 C CA . SER A 1 99 ? -16.953 -16.073 3.619 1.00 93.56 99 SER A CA 1
ATOM 771 C C . SER A 1 99 ? -16.293 -14.693 3.552 1.00 93.56 99 SER A C 1
ATOM 773 O O . SER A 1 99 ? -15.070 -14.602 3.436 1.00 93.56 99 SER A O 1
ATOM 775 N N . TYR A 1 100 ? -17.066 -13.612 3.703 1.00 94.81 100 TYR A N 1
ATOM 776 C CA . TYR A 1 100 ? -16.527 -12.250 3.763 1.00 94.81 100 TYR A CA 1
ATOM 777 C C . TYR A 1 100 ? -15.527 -12.075 4.914 1.00 94.81 100 TYR A C 1
ATOM 779 O O . TYR A 1 100 ? -14.463 -11.484 4.728 1.00 94.81 100 TYR A O 1
ATOM 787 N N . LEU A 1 101 ? -15.836 -12.597 6.103 1.00 95.88 101 LEU A N 1
ATOM 788 C CA . LEU A 1 101 ? -14.957 -12.492 7.269 1.00 95.88 101 LEU A CA 1
ATOM 789 C C . LEU A 1 101 ? -13.671 -13.301 7.100 1.00 95.88 101 LEU A C 1
ATOM 791 O O . LEU A 1 101 ? -12.612 -12.842 7.536 1.00 95.88 101 LEU A O 1
ATOM 795 N N . ARG A 1 102 ? -13.736 -14.473 6.463 1.00 95.31 102 ARG A N 1
ATOM 796 C CA . ARG A 1 102 ? -12.557 -15.296 6.151 1.00 95.31 102 ARG A CA 1
ATOM 797 C C . ARG A 1 102 ? -11.631 -14.582 5.171 1.00 95.31 102 ARG A C 1
ATOM 799 O O . ARG A 1 102 ? -10.446 -14.424 5.469 1.00 95.31 102 ARG A O 1
ATOM 806 N N . GLU A 1 103 ? -12.174 -14.049 4.079 1.00 95.69 103 GLU A N 1
ATOM 807 C CA . GLU A 1 103 ? -11.401 -13.253 3.116 1.00 95.69 103 GLU A CA 1
ATOM 808 C C . GLU A 1 103 ? -10.824 -11.986 3.761 1.00 95.69 103 GLU A C 1
ATOM 810 O O . GLU A 1 103 ? -9.632 -11.700 3.628 1.00 95.69 103 GLU A O 1
ATOM 815 N N . LEU A 1 104 ? -11.618 -11.259 4.556 1.00 96.06 104 LEU A N 1
ATOM 816 C CA . LEU A 1 104 ? -11.142 -10.095 5.307 1.00 96.06 104 LEU A CA 1
ATOM 817 C C . LEU A 1 104 ? -9.984 -10.460 6.247 1.00 96.06 104 LEU A C 1
ATOM 819 O O . LEU A 1 104 ? -9.021 -9.700 6.365 1.00 96.06 104 LEU A O 1
ATOM 823 N N . THR A 1 105 ? -10.064 -11.618 6.904 1.00 97.81 105 THR A N 1
ATOM 824 C CA . THR A 1 105 ? -9.016 -12.118 7.802 1.00 97.81 105 THR A CA 1
ATOM 825 C C . THR A 1 105 ? -7.731 -12.403 7.042 1.00 97.81 105 THR A C 1
ATOM 827 O O . THR A 1 105 ? -6.670 -11.950 7.471 1.00 97.81 105 THR A O 1
ATOM 830 N N . LYS A 1 106 ? -7.816 -13.063 5.886 1.00 96.75 106 LYS A N 1
ATOM 831 C CA . LYS A 1 106 ? -6.667 -13.318 5.013 1.00 96.75 106 LYS A CA 1
ATOM 832 C C . LYS A 1 106 ? -5.968 -12.018 4.609 1.00 96.75 106 LYS A C 1
ATOM 834 O O . LYS A 1 106 ? -4.777 -11.859 4.869 1.00 96.75 106 LYS A O 1
ATOM 839 N N . GLY A 1 107 ? -6.713 -11.042 4.083 1.00 96.12 107 GLY A N 1
ATOM 840 C CA . GLY A 1 107 ? -6.148 -9.738 3.716 1.00 96.12 107 GLY A CA 1
ATOM 841 C C . GLY A 1 107 ? -5.563 -8.971 4.907 1.00 96.12 107 GLY A C 1
ATOM 842 O O . GLY A 1 107 ? -4.521 -8.321 4.791 1.00 96.12 107 GLY A O 1
ATOM 843 N N . ALA A 1 108 ? -6.184 -9.083 6.085 1.00 97.19 108 ALA A N 1
ATOM 844 C CA . ALA A 1 108 ? -5.658 -8.487 7.307 1.00 97.19 108 ALA A CA 1
ATOM 845 C C . ALA A 1 108 ? -4.331 -9.118 7.746 1.00 97.19 108 ALA A C 1
ATOM 847 O O . ALA A 1 108 ? -3.430 -8.401 8.192 1.00 97.19 108 ALA A O 1
ATOM 848 N N . MET A 1 109 ? -4.194 -10.437 7.615 1.00 97.94 109 MET A N 1
ATOM 849 C CA . MET A 1 109 ? -2.973 -11.152 7.977 1.00 97.94 109 MET A CA 1
ATOM 850 C C . MET A 1 109 ? -1.867 -10.993 6.927 1.00 97.94 109 MET A C 1
ATOM 852 O O . MET A 1 109 ? -0.696 -10.927 7.301 1.00 97.94 109 MET A O 1
ATOM 856 N N . ASP A 1 110 ? -2.211 -10.786 5.654 1.00 96.94 110 ASP A N 1
ATOM 857 C CA . ASP A 1 110 ? -1.251 -10.391 4.615 1.00 96.94 110 ASP A CA 1
ATOM 858 C C . ASP A 1 110 ? -0.642 -9.026 4.944 1.00 96.94 110 ASP A C 1
ATOM 860 O O . ASP A 1 110 ? 0.581 -8.862 5.002 1.00 96.94 110 ASP A O 1
ATOM 864 N N . ALA A 1 111 ? -1.499 -8.050 5.260 1.00 94.25 111 ALA A N 1
ATOM 865 C CA . ALA A 1 111 ? -1.052 -6.735 5.703 1.00 94.25 111 ALA A CA 1
ATOM 866 C C . ALA A 1 111 ? -0.232 -6.820 7.000 1.00 94.25 111 ALA A C 1
ATOM 868 O O . ALA A 1 111 ? 0.709 -6.050 7.181 1.00 94.25 111 ALA A O 1
ATOM 869 N N . TYR A 1 112 ? -0.567 -7.748 7.904 1.00 95.75 112 TYR A N 1
ATOM 870 C CA . TYR A 1 112 ? 0.192 -7.981 9.133 1.00 95.75 112 TYR A CA 1
ATOM 871 C C . TYR A 1 112 ? 1.611 -8.482 8.830 1.00 95.75 112 TYR A C 1
ATOM 873 O O . TYR A 1 112 ? 2.566 -7.967 9.409 1.00 95.75 112 TYR A O 1
ATOM 881 N N . ALA A 1 113 ? 1.760 -9.434 7.904 1.00 94.31 113 ALA A N 1
ATOM 882 C CA . ALA A 1 113 ? 3.044 -10.005 7.501 1.00 94.31 113 ALA A CA 1
ATOM 883 C C . ALA A 1 113 ? 3.979 -8.957 6.878 1.00 94.31 113 ALA A C 1
ATOM 885 O O . ALA A 1 113 ? 5.101 -8.759 7.353 1.00 94.31 113 ALA A O 1
ATOM 886 N N . VAL A 1 114 ? 3.495 -8.239 5.858 1.00 91.38 114 VAL A N 1
ATOM 887 C CA . VAL A 1 114 ? 4.296 -7.264 5.095 1.00 91.38 114 VAL A CA 1
ATOM 888 C C . VAL A 1 114 ? 4.754 -6.091 5.968 1.00 91.38 114 VAL A C 1
ATOM 890 O O . VAL A 1 114 ? 5.850 -5.568 5.773 1.00 91.38 114 VAL A O 1
ATOM 893 N N . ASN A 1 115 ? 3.965 -5.711 6.978 1.00 89.81 115 ASN A N 1
ATOM 894 C CA . ASN A 1 115 ? 4.268 -4.601 7.891 1.00 89.81 115 ASN A CA 1
ATOM 895 C C . ASN A 1 115 ? 5.551 -4.808 8.719 1.00 89.81 115 ASN A C 1
ATOM 897 O O . ASN A 1 115 ? 6.070 -3.850 9.284 1.00 89.81 115 ASN A O 1
ATOM 901 N N . PHE A 1 116 ? 6.071 -6.039 8.807 1.00 87.19 116 PHE A N 1
ATOM 902 C CA . PHE A 1 116 ? 7.348 -6.306 9.474 1.00 87.19 116 PHE A CA 1
ATOM 903 C C . PHE A 1 116 ? 8.579 -6.054 8.601 1.00 87.19 116 PHE A C 1
ATOM 905 O O . PHE A 1 116 ? 9.691 -6.074 9.136 1.00 87.19 116 PHE A O 1
ATOM 912 N N . GLU A 1 117 ? 8.389 -5.869 7.290 1.00 83.44 117 GLU A N 1
ATOM 913 C CA . GLU A 1 117 ? 9.446 -5.628 6.301 1.00 83.44 117 GLU A CA 1
ATOM 914 C C . GLU A 1 117 ? 10.596 -6.651 6.389 1.00 83.44 117 GLU A C 1
ATOM 916 O O . GLU A 1 117 ? 11.781 -6.314 6.348 1.00 83.44 117 GLU A O 1
ATOM 921 N N . ARG A 1 118 ? 10.253 -7.938 6.542 1.00 81.12 118 ARG A N 1
ATOM 922 C CA . ARG A 1 118 ? 11.229 -9.036 6.582 1.00 81.12 118 ARG A CA 1
ATOM 923 C C . ARG A 1 118 ? 11.271 -9.741 5.240 1.00 81.12 118 ARG A C 1
ATOM 925 O O . ARG A 1 118 ? 10.246 -10.170 4.733 1.00 81.12 118 ARG A O 1
ATOM 932 N N . GLU A 1 119 ? 12.471 -9.959 4.716 1.00 82.31 119 GLU A N 1
ATOM 933 C CA . GLU A 1 119 ? 12.658 -10.626 3.422 1.00 82.31 119 GLU A CA 1
ATOM 934 C C . GLU A 1 119 ? 11.993 -12.013 3.351 1.00 82.31 119 GLU A C 1
ATOM 936 O O . GLU A 1 119 ? 11.455 -12.386 2.312 1.00 82.31 119 GLU A O 1
ATOM 941 N N . SER A 1 120 ? 11.986 -12.757 4.461 1.00 85.62 120 SER A N 1
ATOM 942 C CA . SER A 1 120 ? 11.405 -14.101 4.552 1.00 85.62 120 SER A CA 1
ATOM 943 C C . SER A 1 120 ? 9.950 -14.139 5.041 1.00 85.62 120 SER A C 1
ATOM 945 O O . SER A 1 120 ? 9.471 -15.218 5.364 1.00 85.62 120 SER A O 1
ATOM 947 N N . VAL A 1 121 ? 9.278 -12.993 5.198 1.00 90.50 121 VAL A N 1
ATOM 948 C CA . VAL A 1 121 ? 7.867 -12.910 5.621 1.00 90.50 121 VAL A CA 1
ATOM 949 C C . VAL A 1 121 ? 7.172 -11.921 4.694 1.00 90.50 121 VAL A C 1
ATOM 951 O O . VAL A 1 121 ? 7.273 -10.709 4.875 1.00 90.50 121 VAL A O 1
ATOM 954 N N . LYS A 1 122 ? 6.523 -12.448 3.657 1.00 90.88 122 LYS A N 1
ATOM 955 C CA . LYS A 1 122 ? 5.948 -11.673 2.550 1.00 90.88 122 LYS A CA 1
ATOM 956 C C . LYS A 1 122 ? 4.427 -11.729 2.511 1.00 90.88 122 LYS A C 1
ATOM 958 O O . LYS A 1 122 ? 3.822 -10.878 1.870 1.00 90.88 122 LYS A O 1
ATOM 963 N N . SER A 1 123 ? 3.823 -12.718 3.162 1.00 94.81 123 SER A N 1
ATOM 964 C CA . SER A 1 123 ? 2.374 -12.923 3.163 1.00 94.81 123 SER A CA 1
ATOM 965 C C . SER A 1 123 ? 1.907 -13.629 4.432 1.00 94.81 123 SER A C 1
ATO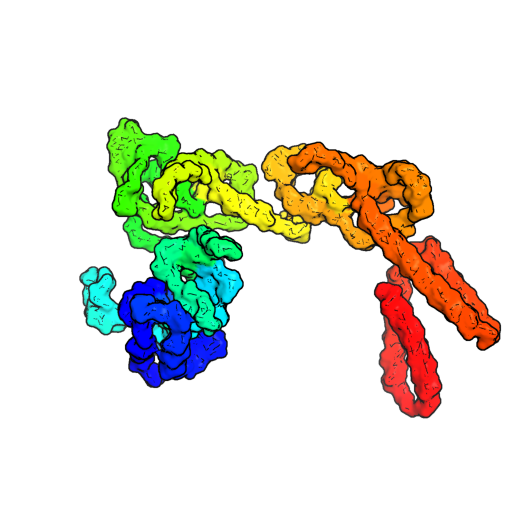M 967 O O . SER A 1 123 ? 2.712 -14.083 5.250 1.00 94.81 123 SER A O 1
ATOM 969 N N . GLU A 1 124 ? 0.596 -13.751 4.585 1.00 95.69 124 GLU A N 1
ATOM 970 C CA . GLU A 1 124 ? -0.050 -14.491 5.665 1.00 95.69 124 GLU A CA 1
ATOM 971 C C . GLU A 1 124 ? 0.376 -15.964 5.726 1.00 95.69 124 GLU A C 1
ATOM 973 O O . GLU A 1 124 ? 0.446 -16.529 6.814 1.00 95.69 124 GLU A O 1
ATOM 978 N N . GLN A 1 125 ? 0.788 -16.552 4.598 1.00 95.62 125 GLN A N 1
ATOM 979 C CA . GLN A 1 125 ? 1.286 -17.931 4.530 1.00 95.62 125 GLN A CA 1
ATOM 980 C C . GLN A 1 125 ? 2.572 -18.149 5.343 1.00 95.62 125 GLN A C 1
ATOM 982 O O . GLN A 1 125 ? 2.858 -19.272 5.765 1.00 95.62 125 GLN A O 1
ATOM 987 N N . ASP A 1 126 ? 3.334 -17.079 5.590 1.00 96.31 126 ASP A N 1
ATOM 988 C CA . ASP A 1 126 ? 4.569 -17.101 6.378 1.00 96.31 126 ASP A CA 1
ATOM 989 C C . ASP A 1 126 ? 4.309 -16.937 7.888 1.00 96.31 126 ASP A C 1
ATOM 991 O O . ASP A 1 126 ? 5.236 -16.994 8.708 1.00 96.31 126 ASP A O 1
ATOM 995 N N . LEU A 1 127 ? 3.049 -16.729 8.279 1.00 97.06 127 LEU A N 1
ATOM 996 C CA . LEU A 1 127 ? 2.613 -16.572 9.660 1.00 97.06 127 LEU A CA 1
ATOM 997 C C . LEU A 1 127 ? 2.010 -17.878 10.183 1.00 97.06 127 LEU A C 1
ATOM 999 O O . LEU A 1 127 ? 1.331 -18.608 9.468 1.00 97.06 127 LEU A O 1
ATOM 1003 N N . LEU A 1 128 ? 2.230 -18.160 11.468 1.00 97.44 128 LEU A N 1
ATOM 1004 C CA . LEU A 1 128 ? 1.443 -19.162 12.180 1.00 97.44 128 LEU A CA 1
ATOM 1005 C C . LEU A 1 128 ? 0.345 -18.436 12.949 1.00 97.44 128 LEU A C 1
ATOM 1007 O O . LEU A 1 128 ? 0.619 -17.843 13.995 1.00 97.44 128 LEU A O 1
ATOM 1011 N N . TYR A 1 129 ? -0.874 -18.458 12.424 1.00 98.00 129 TYR A N 1
ATOM 1012 C CA . TYR A 1 129 ? -2.036 -17.873 13.076 1.00 98.00 129 TYR A CA 1
ATOM 1013 C C . TYR A 1 129 ? -3.251 -18.783 12.945 1.00 98.00 129 TYR A C 1
ATOM 1015 O O . TYR A 1 129 ? -3.303 -19.623 12.056 1.00 98.00 129 TYR A O 1
ATOM 1023 N N . TYR A 1 130 ? -4.215 -18.575 13.833 1.00 97.88 130 TYR A N 1
ATOM 1024 C CA . TYR A 1 130 ? -5.528 -19.202 13.811 1.00 97.88 130 TYR A CA 1
ATOM 1025 C C . TYR A 1 130 ? -6.569 -18.144 14.142 1.00 97.88 130 TYR A C 1
ATOM 1027 O O . TYR A 1 130 ? -6.332 -17.274 14.984 1.00 97.88 130 TYR A O 1
ATOM 1035 N N . ALA A 1 131 ? -7.717 -18.203 13.487 1.00 96.94 131 ALA A N 1
ATOM 1036 C CA . ALA A 1 131 ? -8.799 -17.253 13.663 1.00 96.94 131 ALA A CA 1
ATOM 1037 C C . ALA A 1 131 ? -10.102 -17.958 14.041 1.00 96.94 131 ALA A C 1
ATOM 1039 O O . ALA A 1 131 ? -10.270 -19.147 13.786 1.00 96.94 131 ALA A O 1
ATOM 1040 N N . ARG A 1 132 ? -11.023 -17.226 14.667 1.00 94.12 132 ARG A N 1
ATOM 1041 C CA . ARG A 1 132 ? -12.371 -17.702 14.992 1.00 94.12 132 ARG A CA 1
ATOM 1042 C C . ARG A 1 132 ? -13.385 -16.580 14.816 1.00 94.12 132 ARG A C 1
ATOM 1044 O O . ARG A 1 132 ? -13.128 -15.447 15.228 1.00 94.12 132 ARG A O 1
ATOM 1051 N N . ILE A 1 133 ? -14.524 -16.905 14.211 1.00 93.25 133 ILE A N 1
ATOM 1052 C CA . ILE A 1 133 ? -15.665 -15.997 14.072 1.00 93.25 133 ILE A CA 1
ATOM 1053 C C . ILE A 1 133 ? -16.513 -16.078 15.346 1.00 93.25 133 ILE A C 1
ATOM 1055 O O . ILE A 1 133 ? -16.874 -17.163 15.787 1.00 93.25 133 ILE A O 1
ATOM 1059 N N . GLU A 1 134 ? -16.844 -14.928 15.928 1.00 90.44 134 GLU A N 1
ATOM 1060 C CA . GLU A 1 134 ? -17.808 -14.794 17.021 1.00 90.44 134 GLU A CA 1
ATOM 1061 C C . GLU A 1 134 ? -19.003 -13.955 16.559 1.00 90.44 134 GLU A C 1
ATOM 1063 O O . GLU A 1 134 ? -18.835 -12.948 15.868 1.00 90.44 134 GLU A O 1
ATOM 1068 N N . THR A 1 135 ? -20.210 -14.336 16.975 1.00 88.38 135 THR A N 1
ATOM 1069 C CA . THR A 1 135 ? -21.473 -13.716 16.540 1.00 88.38 135 THR A CA 1
ATOM 1070 C C . THR A 1 135 ? -22.046 -12.714 17.541 1.00 88.38 135 THR A C 1
ATOM 1072 O O . THR A 1 135 ? -22.846 -11.867 17.148 1.00 88.38 135 THR A O 1
ATOM 1075 N N . THR A 1 136 ? -21.615 -12.754 18.806 1.00 83.19 136 THR A N 1
ATOM 1076 C CA . THR A 1 136 ? -22.151 -11.923 19.894 1.00 83.19 136 THR A CA 1
ATOM 1077 C C . THR A 1 136 ? -21.106 -10.957 20.446 1.00 83.19 136 THR A C 1
ATOM 1079 O O . THR A 1 136 ? -19.928 -11.276 20.579 1.00 83.19 136 THR A O 1
ATOM 1082 N N . ARG A 1 137 ? -21.518 -9.736 20.805 1.00 79.75 137 ARG A N 1
ATOM 1083 C CA . ARG A 1 137 ? -20.662 -8.760 21.500 1.00 79.75 137 ARG A CA 1
ATOM 1084 C C . ARG A 1 137 ? -21.389 -8.266 22.739 1.00 79.75 137 ARG A C 1
ATOM 1086 O O . ARG A 1 137 ? -22.550 -7.897 22.649 1.00 79.75 137 ARG A O 1
ATOM 1093 N N . ILE A 1 138 ? -20.690 -8.171 23.867 1.00 78.38 138 ILE A N 1
ATOM 1094 C CA . ILE A 1 138 ? -21.263 -7.691 25.135 1.00 78.38 138 ILE A CA 1
ATOM 1095 C C . ILE A 1 138 ? -20.777 -6.286 25.506 1.00 78.38 138 ILE A C 1
ATOM 1097 O O . ILE A 1 138 ? -19.682 -5.853 25.120 1.00 78.38 138 ILE A O 1
ATOM 1101 N N . TYR A 1 139 ? -21.573 -5.556 26.286 1.00 65.88 139 TYR A N 1
ATOM 1102 C CA . TYR A 1 139 ? -21.163 -4.284 26.882 1.00 65.88 139 TYR A CA 1
ATOM 1103 C C . TYR A 1 139 ? -20.163 -4.510 28.033 1.00 65.88 139 TYR A C 1
ATOM 1105 O O . TYR A 1 139 ? -20.516 -5.050 29.079 1.00 65.88 139 TYR A O 1
ATOM 1113 N N . LYS A 1 140 ? -18.902 -4.084 27.854 1.00 62.47 140 LYS A N 1
ATOM 1114 C CA . LYS A 1 140 ? -17.843 -4.163 28.886 1.00 62.47 140 LYS A CA 1
ATOM 1115 C C . LYS A 1 140 ? -17.798 -2.912 29.789 1.00 62.47 140 LYS A C 1
ATOM 1117 O O . LYS A 1 140 ? -18.132 -1.830 29.300 1.00 62.47 140 LYS A O 1
ATOM 1122 N N . PRO A 1 141 ? -17.293 -3.022 31.039 1.00 52.56 141 PRO A N 1
ATOM 1123 C CA . PRO A 1 141 ? -17.168 -1.901 31.986 1.00 52.56 141 PRO A CA 1
ATOM 1124 C C . PRO A 1 141 ? -16.292 -0.731 31.507 1.00 52.56 141 PRO A C 1
ATOM 1126 O O . PRO A 1 141 ? -16.444 0.388 31.976 1.00 52.56 141 PRO A O 1
ATOM 1129 N N . THR A 1 142 ? -15.353 -0.989 30.592 1.00 53.19 142 THR A N 1
ATOM 1130 C CA . THR A 1 142 ? -14.339 -0.025 30.125 1.00 53.19 142 THR A CA 1
ATOM 1131 C C . THR A 1 142 ? -14.773 0.822 28.930 1.00 53.19 142 THR A C 1
ATOM 1133 O O . THR A 1 142 ? -14.064 1.746 28.539 1.00 53.19 142 THR A O 1
ATOM 1136 N N . HIS A 1 143 ? -15.910 0.513 28.312 1.00 51.59 143 HIS A N 1
ATOM 1137 C CA . HIS A 1 143 ? -16.484 1.369 27.280 1.00 51.59 143 HIS A CA 1
ATOM 1138 C C . HIS A 1 143 ? -17.197 2.558 27.949 1.00 51.59 143 HIS A C 1
ATOM 1140 O O . HIS A 1 143 ? -17.799 2.382 29.004 1.00 51.59 143 HIS A O 1
ATOM 1146 N N . GLU A 1 144 ? -17.193 3.744 27.325 1.00 44.88 144 GLU A N 1
ATOM 1147 C CA . GLU A 1 144 ? -17.930 4.958 27.753 1.00 44.88 144 GLU A CA 1
ATOM 1148 C C . GLU A 1 144 ? -19.476 4.792 27.713 1.00 44.88 144 GLU A C 1
ATOM 1150 O O . GLU A 1 144 ? -20.213 5.685 27.302 1.00 44.88 144 GLU A O 1
ATOM 1155 N N . ASN A 1 145 ? -20.005 3.635 28.108 1.00 44.59 145 ASN A N 1
ATOM 1156 C CA . ASN A 1 145 ? -21.416 3.267 28.003 1.00 44.59 145 ASN A CA 1
ATOM 1157 C C . ASN A 1 145 ? -22.260 3.742 29.189 1.00 44.59 145 ASN A C 1
ATOM 1159 O O . ASN A 1 145 ? -23.471 3.539 29.185 1.00 44.59 145 ASN A O 1
ATOM 1163 N N . ILE A 1 146 ? -21.660 4.421 30.173 1.00 46.81 146 ILE A N 1
ATOM 1164 C CA . ILE A 1 146 ? -22.393 5.011 31.306 1.00 46.81 146 ILE A CA 1
ATOM 1165 C C . ILE A 1 146 ? -23.430 6.043 30.805 1.00 46.81 146 ILE A C 1
ATOM 1167 O O . ILE A 1 146 ? -24.440 6.278 31.459 1.00 46.81 146 ILE A O 1
ATOM 1171 N N . LYS A 1 147 ? -23.256 6.584 29.587 1.00 43.09 147 LYS A N 1
ATOM 1172 C CA . LYS A 1 147 ? -24.202 7.510 28.942 1.00 43.09 147 LYS A CA 1
ATOM 1173 C C . LYS A 1 147 ? -25.411 6.853 28.244 1.00 43.09 147 LYS A C 1
ATOM 1175 O O . LYS A 1 147 ? -26.313 7.583 27.862 1.00 43.09 147 LYS A O 1
ATOM 1180 N N . LEU A 1 148 ? -25.454 5.524 28.065 1.00 47.59 148 LEU A N 1
ATOM 1181 C CA . LEU A 1 148 ? -26.476 4.826 27.248 1.00 47.59 148 LEU A CA 1
ATOM 1182 C C . LEU A 1 148 ? -27.477 3.964 28.046 1.00 47.59 148 LEU A C 1
ATOM 1184 O O . LEU A 1 148 ? -28.320 3.315 27.440 1.00 47.59 148 LEU A O 1
ATOM 1188 N N . HIS A 1 149 ? -27.381 3.928 29.381 1.00 54.78 149 HIS A N 1
ATOM 1189 C CA . HIS A 1 149 ? -28.266 3.152 30.280 1.00 54.78 149 HIS A CA 1
ATOM 1190 C C . HIS A 1 149 ? -28.296 1.625 30.026 1.00 54.78 149 HIS A C 1
ATOM 1192 O O . HIS A 1 149 ? -29.156 0.926 30.554 1.00 54.78 149 HIS A O 1
ATOM 1198 N N . GLN A 1 150 ? -27.348 1.076 29.260 1.00 58.62 150 GLN A N 1
ATOM 1199 C CA . GLN A 1 150 ? -27.280 -0.360 28.965 1.00 58.62 150 GLN A CA 1
ATOM 1200 C C . GLN A 1 150 ? -26.521 -1.136 30.049 1.00 58.62 150 GLN A C 1
ATOM 1202 O O . GLN A 1 150 ? -25.462 -0.704 30.516 1.00 58.62 150 GLN A O 1
ATOM 1207 N N . ARG A 1 151 ? -27.045 -2.305 30.441 1.00 61.72 151 ARG A N 1
ATOM 1208 C CA . ARG A 1 151 ? -26.467 -3.146 31.503 1.00 61.72 151 ARG A CA 1
ATOM 1209 C C . ARG A 1 151 ? -25.133 -3.751 31.050 1.00 61.72 151 ARG A C 1
ATOM 1211 O O . ARG A 1 151 ? -25.034 -4.350 29.982 1.00 61.72 151 ARG A O 1
ATOM 1218 N N . ILE A 1 152 ? -24.104 -3.641 31.890 1.00 65.88 152 ILE A N 1
ATOM 1219 C CA . ILE A 1 152 ? -22.825 -4.337 31.686 1.00 65.88 152 ILE A CA 1
ATOM 1220 C C . ILE A 1 152 ? -23.089 -5.844 31.574 1.00 65.88 152 ILE A C 1
ATOM 1222 O O . ILE A 1 152 ? -23.814 -6.411 32.388 1.00 65.88 152 ILE A O 1
ATOM 1226 N N . GLY A 1 153 ? -22.495 -6.482 30.568 1.00 67.56 153 GLY A N 1
ATOM 1227 C CA . GLY A 1 153 ? -22.697 -7.899 30.266 1.00 67.56 153 GLY A CA 1
ATOM 1228 C C . GLY A 1 153 ? -23.902 -8.196 29.371 1.00 67.56 153 GLY A C 1
ATOM 1229 O O . GLY A 1 153 ? -23.994 -9.317 28.889 1.00 67.56 153 GLY A O 1
ATOM 1230 N N . ALA A 1 154 ? -24.776 -7.222 29.090 1.00 72.62 154 ALA A N 1
ATOM 1231 C CA . ALA A 1 154 ? -25.828 -7.404 28.093 1.00 72.62 154 ALA A CA 1
ATOM 1232 C C . ALA A 1 154 ? -25.234 -7.495 26.680 1.00 72.62 154 ALA A C 1
ATOM 1234 O O . ALA A 1 154 ? -24.222 -6.846 26.372 1.00 72.62 154 ALA A O 1
ATOM 1235 N N . GLU A 1 155 ? -25.872 -8.295 25.830 1.00 76.69 155 GLU A N 1
ATOM 1236 C CA . GLU A 1 155 ? -25.529 -8.397 24.416 1.00 76.69 155 GLU A CA 1
ATOM 1237 C C . GLU A 1 155 ? -25.914 -7.119 23.668 1.00 76.69 155 GLU A C 1
ATOM 1239 O O . GLU A 1 155 ? -26.902 -6.447 23.975 1.00 76.69 155 GLU A O 1
ATOM 1244 N N . LYS A 1 156 ? -25.088 -6.750 22.694 1.00 74.31 156 LYS A N 1
ATOM 1245 C CA . LYS A 1 156 ? -25.362 -5.641 21.787 1.00 74.31 156 LYS A CA 1
ATOM 1246 C C . LYS A 1 156 ? -26.412 -6.084 20.771 1.00 74.31 156 LYS A C 1
ATOM 1248 O O . LYS A 1 156 ? -26.352 -7.201 20.275 1.00 74.31 156 LYS A O 1
ATOM 1253 N N . ALA A 1 157 ? -27.325 -5.183 20.424 1.00 68.62 157 ALA A N 1
ATOM 1254 C CA . ALA A 1 157 ? -28.260 -5.396 19.321 1.00 68.62 157 ALA A CA 1
ATOM 1255 C C . ALA A 1 157 ? -27.538 -5.393 17.958 1.00 68.62 157 ALA A C 1
ATOM 1257 O O . ALA A 1 157 ? -26.394 -4.930 17.856 1.00 68.62 157 ALA A O 1
ATOM 1258 N N . GLY A 1 158 ? -28.214 -5.873 16.912 1.00 74.69 158 GLY A N 1
ATOM 1259 C CA . GLY A 1 158 ? -27.684 -5.902 15.551 1.00 74.69 158 GLY A CA 1
ATOM 1260 C C . GLY A 1 158 ? -26.818 -7.121 15.237 1.00 74.69 158 GLY A C 1
ATOM 1261 O O . GLY A 1 158 ? -26.577 -8.007 16.059 1.00 74.69 158 GLY A O 1
ATOM 1262 N N . LEU A 1 159 ? -26.296 -7.130 14.014 1.00 77.69 159 LEU A N 1
ATOM 1263 C CA . LEU A 1 159 ? -25.277 -8.086 13.589 1.00 77.69 159 LEU A CA 1
ATOM 1264 C C . LEU A 1 159 ? -23.949 -7.795 14.297 1.00 77.69 159 LEU A C 1
ATOM 1266 O O . LEU A 1 159 ? -23.331 -6.750 14.084 1.00 77.69 159 LEU A O 1
ATOM 1270 N N . ASN A 1 160 ? -23.495 -8.739 15.121 1.00 85.81 160 ASN A N 1
ATOM 1271 C CA . ASN A 1 160 ? -22.305 -8.587 15.961 1.00 85.81 160 ASN A CA 1
ATOM 1272 C C . ASN A 1 160 ? -21.138 -9.498 15.556 1.00 85.81 160 ASN A C 1
ATOM 1274 O O . ASN A 1 160 ? -20.182 -9.663 16.322 1.00 85.81 160 ASN A O 1
ATOM 1278 N N . TYR A 1 161 ? -21.162 -10.009 14.322 1.00 91.75 161 TYR A N 1
ATOM 1279 C CA . TYR A 1 161 ? -20.071 -10.801 13.770 1.00 91.75 161 TYR A CA 1
ATOM 1280 C C . TYR A 1 161 ? -18.724 -10.071 13.882 1.00 91.75 161 TYR A C 1
ATOM 1282 O O . TYR A 1 161 ? -18.588 -8.882 13.573 1.00 91.75 161 TYR A O 1
ATOM 1290 N N . HIS A 1 162 ? -17.712 -10.776 14.365 1.00 93.56 162 HIS A N 1
ATOM 1291 C CA . HIS A 1 162 ? -16.333 -10.311 14.433 1.00 93.56 162 HIS A CA 1
ATOM 1292 C C . HIS A 1 162 ? -15.376 -11.491 14.439 1.00 93.56 162 HIS A C 1
ATOM 1294 O O . HIS A 1 162 ? -15.777 -12.627 14.668 1.00 93.56 162 HIS A O 1
ATOM 1300 N N . VAL A 1 163 ? -14.105 -11.210 14.180 1.00 95.75 163 VAL A N 1
ATOM 1301 C CA . VAL A 1 163 ? -13.065 -12.237 14.141 1.00 95.75 163 VAL A CA 1
ATOM 1302 C C . VAL A 1 163 ? -12.061 -11.977 15.245 1.00 95.75 163 VAL A C 1
ATOM 1304 O O . VAL A 1 163 ? -11.551 -10.861 15.359 1.00 95.75 163 VAL A O 1
ATOM 1307 N N . HIS A 1 164 ? -11.741 -13.011 16.017 1.00 95.62 164 HIS A N 1
ATOM 1308 C CA . HIS A 1 164 ? -10.549 -13.054 16.861 1.00 95.62 164 HIS A CA 1
ATOM 1309 C C . HIS A 1 164 ? -9.453 -13.804 16.124 1.00 95.62 164 HIS A C 1
ATOM 1311 O O . HIS A 1 164 ? -9.706 -14.858 15.551 1.00 95.62 164 HIS A O 1
ATOM 1317 N N . VAL A 1 165 ? -8.235 -13.278 16.156 1.00 97.50 165 VAL A N 1
ATOM 1318 C CA . VAL A 1 165 ? -7.062 -13.911 15.554 1.00 97.50 165 VAL A CA 1
ATOM 1319 C C . VAL A 1 165 ? -5.999 -14.092 16.624 1.00 97.50 165 VAL A C 1
ATOM 1321 O O . VAL A 1 165 ? -5.654 -13.137 17.317 1.00 97.50 165 VAL A O 1
ATOM 1324 N N . ILE A 1 166 ? -5.454 -15.296 16.743 1.00 97.31 166 ILE A N 1
ATOM 1325 C CA . ILE A 1 166 ? -4.284 -15.601 17.561 1.00 97.31 166 ILE A CA 1
ATOM 1326 C C . ILE A 1 166 ? -3.114 -15.844 16.613 1.00 97.31 166 ILE A C 1
ATOM 1328 O O . ILE A 1 166 ? -3.181 -16.731 15.770 1.00 97.31 166 ILE A O 1
ATOM 1332 N N . VAL A 1 167 ? -2.032 -15.080 16.750 1.00 97.56 167 VAL A N 1
ATOM 1333 C CA . VAL A 1 167 ? -0.827 -15.213 15.917 1.00 97.56 167 VAL A CA 1
ATOM 1334 C C . VAL A 1 167 ? 0.396 -15.490 16.780 1.00 97.56 167 VAL A C 1
ATOM 1336 O O . VAL A 1 167 ? 0.601 -14.849 17.811 1.00 97.56 167 VAL A O 1
ATOM 1339 N N . SER A 1 168 ? 1.233 -16.436 16.364 1.00 97.19 168 SER A N 1
ATOM 1340 C CA . SER A 1 168 ? 2.513 -16.700 17.016 1.00 97.19 168 SER A CA 1
ATOM 1341 C C . SER A 1 168 ? 3.447 -15.493 16.893 1.00 97.19 168 SER A C 1
ATOM 1343 O O . SER A 1 168 ? 3.492 -14.803 15.875 1.00 97.19 168 SER A O 1
ATOM 1345 N N . ARG A 1 169 ? 4.272 -15.260 17.919 1.00 95.06 169 ARG A N 1
ATOM 1346 C CA . ARG A 1 169 ? 5.396 -14.314 17.837 1.00 95.06 169 ARG A CA 1
ATOM 1347 C C . ARG A 1 169 ? 6.463 -14.789 16.851 1.00 95.06 169 ARG A C 1
ATOM 1349 O O . ARG A 1 169 ? 7.354 -14.017 16.508 1.00 95.06 169 ARG A O 1
ATOM 1356 N N . LYS A 1 170 ? 6.453 -16.051 16.435 1.00 95.06 170 LYS A N 1
ATOM 1357 C CA . LYS A 1 170 ? 7.408 -16.595 15.474 1.00 95.06 170 LYS A CA 1
ATOM 1358 C C . LYS A 1 170 ? 6.751 -16.740 14.103 1.00 95.06 170 LYS A C 1
ATOM 1360 O O . LYS A 1 170 ? 5.563 -17.033 14.011 1.00 95.06 170 LYS A O 1
ATOM 1365 N N . SER A 1 171 ? 7.539 -16.558 13.043 1.00 95.25 171 SER A N 1
ATOM 1366 C CA . SER A 1 171 ? 7.134 -16.980 11.695 1.00 95.25 171 SER A CA 1
ATOM 1367 C C . SER A 1 171 ? 6.754 -18.464 11.691 1.00 95.25 171 SER A C 1
ATOM 1369 O O . SER A 1 171 ? 7.155 -19.215 12.586 1.00 95.25 171 SER A O 1
ATOM 1371 N N . LYS A 1 172 ? 5.996 -18.900 10.683 1.00 95.50 172 LYS A N 1
ATOM 1372 C CA . LYS A 1 172 ? 5.534 -20.289 10.547 1.00 95.50 172 LYS A CA 1
ATOM 1373 C C . LYS A 1 172 ? 6.680 -21.303 10.559 1.00 95.50 172 LYS A C 1
ATOM 1375 O O . LYS A 1 172 ? 6.555 -22.365 11.153 1.00 95.50 172 LYS A O 1
ATOM 1380 N N . ASP A 1 173 ? 7.828 -20.935 9.990 1.00 93.75 173 ASP A N 1
ATOM 1381 C CA . ASP A 1 173 ? 9.051 -21.749 9.985 1.00 93.75 173 ASP A CA 1
ATOM 1382 C C . ASP A 1 173 ? 9.877 -21.677 11.288 1.00 93.75 173 ASP A C 1
ATOM 1384 O O . ASP A 1 173 ? 10.954 -22.267 11.389 1.00 93.75 173 ASP A O 1
ATOM 1388 N N . GLY A 1 174 ? 9.422 -20.908 12.280 1.00 92.62 174 GLY A N 1
ATOM 1389 C CA . GLY A 1 174 ? 10.084 -20.757 13.568 1.00 92.62 174 GLY A CA 1
ATOM 1390 C C . GLY A 1 174 ? 11.402 -19.977 13.529 1.00 92.62 174 GLY A C 1
ATOM 1391 O O . GLY A 1 174 ? 12.147 -20.000 14.514 1.00 92.62 174 GLY A O 1
ATOM 1392 N N . LYS A 1 175 ? 11.738 -19.252 12.452 1.00 90.50 175 LYS A N 1
ATOM 1393 C CA . LYS A 1 175 ? 13.033 -18.549 12.340 1.00 90.50 175 LYS A CA 1
ATOM 1394 C C . LYS A 1 175 ? 12.977 -17.095 12.799 1.00 90.50 175 LYS A C 1
ATOM 1396 O O . LYS A 1 175 ? 13.805 -16.686 13.620 1.00 90.50 175 LYS A O 1
ATOM 1401 N N . VAL A 1 176 ? 11.980 -16.326 12.373 1.00 90.44 176 VAL A N 1
ATOM 1402 C CA . VAL A 1 176 ? 11.901 -14.872 12.600 1.00 90.44 176 VAL A CA 1
ATOM 1403 C C . VAL A 1 176 ? 11.020 -14.540 13.806 1.00 90.44 176 VAL A C 1
ATOM 1405 O O . VAL A 1 176 ? 10.051 -15.239 14.074 1.00 90.44 176 VAL A O 1
ATOM 1408 N N . LYS A 1 177 ? 11.372 -13.490 14.565 1.00 91.69 177 LYS A N 1
ATOM 1409 C CA . LYS A 1 177 ? 10.529 -12.925 15.637 1.00 91.69 177 LYS A CA 1
ATOM 1410 C C . LYS A 1 177 ? 9.695 -11.760 15.080 1.00 91.69 177 LYS A C 1
ATOM 1412 O O . LYS A 1 177 ? 10.264 -10.795 14.567 1.00 91.69 177 LYS A O 1
ATOM 1417 N N . LEU A 1 178 ? 8.381 -11.845 15.242 1.00 91.88 178 LEU A N 1
ATOM 1418 C CA . LEU A 1 178 ? 7.337 -10.963 14.723 1.00 91.88 178 LEU A CA 1
ATOM 1419 C C . LEU A 1 178 ? 6.517 -10.413 15.897 1.00 91.88 178 LEU A C 1
ATOM 1421 O O . LEU A 1 178 ? 5.473 -10.946 16.261 1.00 91.88 178 LEU A O 1
ATOM 1425 N N . SER A 1 179 ? 7.039 -9.376 16.552 1.00 91.12 179 SER A N 1
ATOM 1426 C CA . SER A 1 179 ? 6.333 -8.702 17.646 1.00 91.12 179 SER A CA 1
ATOM 1427 C C . SER A 1 179 ? 5.707 -7.406 17.128 1.00 91.12 179 SER A C 1
ATOM 1429 O O . SER A 1 179 ? 6.454 -6.515 16.718 1.00 91.12 179 SER A O 1
ATOM 1431 N N . PRO A 1 180 ? 4.371 -7.260 17.156 1.00 89.75 180 PRO A N 1
ATOM 1432 C CA . PRO A 1 180 ? 3.710 -6.040 16.714 1.00 89.75 180 PRO A CA 1
ATOM 1433 C C . PRO A 1 180 ? 3.879 -4.897 17.724 1.00 89.75 180 PRO A C 1
ATOM 1435 O O . PRO A 1 180 ? 3.700 -3.741 17.376 1.00 89.75 180 PRO A O 1
ATOM 1438 N N . ASN A 1 181 ? 4.275 -5.206 18.963 1.00 84.31 181 ASN A N 1
ATOM 1439 C CA . ASN A 1 181 ? 4.450 -4.236 20.046 1.00 84.31 181 ASN A CA 1
ATOM 1440 C C . ASN A 1 181 ? 5.897 -3.716 20.156 1.00 84.31 181 ASN A C 1
ATOM 1442 O O . ASN A 1 181 ? 6.313 -3.247 21.215 1.00 84.31 181 ASN A O 1
ATOM 1446 N N . VAL A 1 182 ? 6.702 -3.853 19.097 1.00 72.50 182 VAL A N 1
ATOM 1447 C CA . VAL A 1 182 ? 8.064 -3.299 19.057 1.00 72.50 182 VAL A CA 1
ATOM 1448 C C . VAL A 1 182 ? 7.983 -1.772 19.003 1.00 72.50 182 VAL A C 1
ATOM 1450 O O . VAL A 1 182 ? 7.162 -1.210 18.286 1.00 72.50 182 VAL A O 1
ATOM 1453 N N . ILE A 1 183 ? 8.846 -1.095 19.767 1.00 56.56 183 ILE A N 1
ATOM 1454 C CA . ILE A 1 183 ? 8.879 0.377 19.843 1.00 56.56 183 ILE A CA 1
ATOM 1455 C C . ILE A 1 183 ? 9.248 0.992 18.479 1.00 56.56 183 ILE A C 1
ATOM 1457 O O . ILE A 1 183 ? 8.683 2.010 18.079 1.00 56.56 183 ILE A O 1
ATOM 1461 N N . SER A 1 184 ? 10.164 0.350 17.747 1.00 56.44 184 SER A N 1
ATOM 1462 C CA . SER A 1 184 ? 10.579 0.762 16.402 1.00 56.44 184 SER A CA 1
ATOM 1463 C C . SER A 1 184 ? 9.474 0.530 15.363 1.00 56.44 184 SER A C 1
ATOM 1465 O O . SER A 1 184 ? 8.845 -0.529 15.329 1.00 56.44 184 SER A O 1
ATOM 1467 N N . ARG A 1 185 ? 9.263 1.518 14.485 1.00 58.78 185 ARG A N 1
ATOM 1468 C CA . ARG A 1 185 ? 8.255 1.511 13.408 1.00 58.78 185 ARG A CA 1
ATOM 1469 C C . ARG A 1 185 ? 8.880 1.404 12.006 1.00 58.78 185 ARG A C 1
ATOM 1471 O O . ARG A 1 185 ? 8.275 1.898 11.061 1.00 58.78 185 ARG A O 1
ATOM 1478 N N . GLY A 1 186 ? 10.070 0.801 11.884 1.00 52.56 186 GLY A N 1
ATOM 1479 C CA . GLY A 1 186 ? 10.763 0.608 10.600 1.00 52.56 186 GLY A CA 1
ATOM 1480 C C . GLY A 1 186 ? 12.189 1.172 10.522 1.00 52.56 186 GLY A C 1
ATOM 1481 O O . GLY A 1 186 ? 12.581 1.627 9.453 1.00 52.56 186 GLY A O 1
ATOM 1482 N N . ASN A 1 187 ? 12.966 1.179 11.615 1.00 52.75 187 ASN A N 1
ATOM 1483 C CA . ASN A 1 187 ? 14.368 1.628 11.554 1.00 52.75 187 ASN A CA 1
ATOM 1484 C C . ASN A 1 187 ? 15.250 0.561 10.867 1.00 52.75 187 ASN A C 1
ATOM 1486 O O . ASN A 1 187 ? 15.028 -0.645 11.039 1.00 52.75 187 ASN A O 1
ATOM 1490 N N . ASP A 1 188 ? 16.259 1.016 10.121 1.00 54.25 188 ASP A N 1
ATOM 1491 C CA . ASP A 1 188 ? 17.310 0.198 9.508 1.00 54.25 188 ASP A CA 1
ATOM 1492 C C . ASP A 1 188 ? 18.328 -0.229 10.587 1.00 54.25 188 ASP A C 1
ATOM 1494 O O . ASP A 1 188 ? 18.920 0.619 11.249 1.00 54.25 188 ASP A O 1
ATOM 1498 N N . TRP A 1 189 ? 18.527 -1.537 10.795 1.00 44.69 189 TRP A N 1
ATOM 1499 C CA . TRP A 1 189 ? 19.561 -2.063 11.700 1.00 44.69 189 TRP A CA 1
ATOM 1500 C C . TRP A 1 189 ? 20.672 -2.745 10.902 1.00 44.69 189 TRP A C 1
ATOM 1502 O O . TRP A 1 189 ? 20.418 -3.747 10.231 1.00 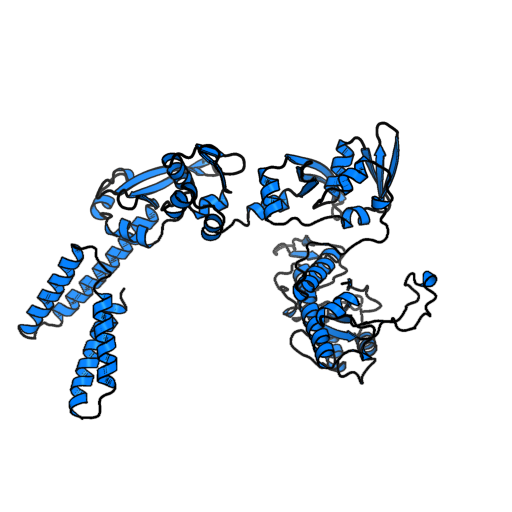44.69 189 TRP A O 1
ATOM 1512 N N . GLU A 1 190 ? 21.910 -2.267 11.022 1.00 49.75 190 GLU A N 1
ATOM 1513 C CA . GLU A 1 190 ? 23.091 -3.003 10.561 1.00 49.75 190 GLU A CA 1
ATOM 1514 C C . GLU A 1 190 ? 23.505 -4.024 11.629 1.00 49.75 190 GLU A C 1
ATOM 1516 O O . GLU A 1 190 ? 23.846 -3.668 12.758 1.00 49.75 190 GLU A O 1
ATOM 1521 N N . LEU A 1 191 ? 23.458 -5.318 11.299 1.00 45.31 191 LEU A N 1
ATOM 1522 C CA . LEU A 1 191 ? 24.134 -6.327 12.113 1.00 45.31 191 LEU A CA 1
ATOM 1523 C C . LEU A 1 191 ? 25.593 -6.389 11.665 1.00 45.31 191 LEU A C 1
ATOM 1525 O O . LEU A 1 191 ? 25.851 -6.557 10.477 1.00 45.31 191 LEU A O 1
ATOM 1529 N N . ALA A 1 192 ? 26.537 -6.315 12.606 1.00 36.91 192 ALA A N 1
ATOM 1530 C CA . ALA A 1 192 ? 27.968 -6.440 12.329 1.00 36.91 192 ALA A CA 1
ATOM 1531 C C . ALA A 1 192 ? 28.256 -7.649 11.407 1.00 36.91 192 ALA A C 1
ATOM 1533 O O . ALA A 1 192 ? 28.152 -8.803 11.824 1.00 36.91 192 ALA A O 1
ATOM 1534 N N . GLY A 1 193 ? 28.560 -7.369 10.132 1.00 45.62 193 GLY A N 1
ATOM 1535 C CA . GLY A 1 193 ? 28.887 -8.363 9.104 1.00 45.62 193 GLY A CA 1
ATOM 1536 C C . GLY A 1 193 ? 27.731 -8.945 8.267 1.00 45.62 193 GLY A C 1
ATOM 1537 O O . GLY A 1 193 ? 27.998 -9.840 7.467 1.00 45.62 193 GLY A O 1
ATOM 1538 N N . LYS A 1 194 ? 26.472 -8.486 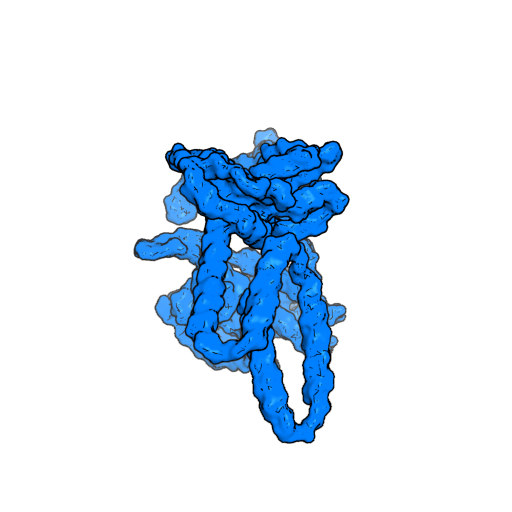8.391 1.00 44.81 194 LYS A N 1
ATOM 1539 C CA . LYS A 1 194 ? 25.355 -8.880 7.496 1.00 44.81 194 LYS A CA 1
ATOM 1540 C C . LYS A 1 194 ? 24.408 -7.712 7.183 1.00 44.81 194 LYS A C 1
ATOM 1542 O O . LYS A 1 194 ? 24.258 -6.804 7.989 1.00 44.81 194 LYS A O 1
ATOM 1547 N N . ALA A 1 195 ? 23.775 -7.790 6.006 1.00 43.56 195 ALA A N 1
ATOM 1548 C CA . ALA A 1 195 ? 22.896 -6.785 5.398 1.00 43.56 195 ALA A CA 1
ATOM 1549 C C . ALA A 1 195 ? 21.941 -6.067 6.371 1.00 43.56 195 ALA A C 1
ATOM 1551 O O . ALA A 1 195 ? 21.455 -6.656 7.337 1.00 43.56 195 ALA A O 1
ATOM 1552 N N . THR A 1 196 ? 21.638 -4.806 6.057 1.00 52.25 196 THR A N 1
ATOM 1553 C CA . THR A 1 196 ? 20.690 -3.942 6.767 1.00 52.25 196 THR A CA 1
ATOM 1554 C C . THR A 1 196 ? 19.318 -4.611 6.878 1.00 52.25 196 THR A C 1
ATOM 1556 O O . THR A 1 196 ? 18.701 -4.958 5.873 1.00 52.25 196 THR A O 1
ATOM 1559 N N . VAL A 1 197 ? 18.827 -4.810 8.104 1.00 53.31 197 VAL A N 1
ATOM 1560 C CA . VAL A 1 197 ? 17.520 -5.425 8.365 1.00 53.31 197 VAL A CA 1
ATOM 1561 C C . VAL A 1 197 ? 16.564 -4.365 8.894 1.00 53.31 197 VAL A C 1
ATOM 1563 O O . VAL A 1 197 ? 16.769 -3.843 9.991 1.00 53.31 197 VAL A O 1
ATOM 1566 N N . ARG A 1 198 ? 15.477 -4.101 8.165 1.00 58.66 198 ARG A N 1
ATOM 1567 C CA . ARG A 1 198 ? 14.376 -3.274 8.669 1.00 58.66 198 ARG A CA 1
ATOM 1568 C C . ARG A 1 198 ? 13.590 -4.018 9.734 1.00 58.66 198 ARG A C 1
ATOM 1570 O O . ARG A 1 198 ? 13.304 -5.213 9.616 1.00 58.66 198 ARG A O 1
ATOM 1577 N N . ARG A 1 199 ? 13.299 -3.328 10.836 1.00 62.84 199 ARG A N 1
ATOM 1578 C CA . ARG A 1 199 ? 12.506 -3.870 11.943 1.00 62.84 199 ARG A CA 1
ATOM 1579 C C . ARG A 1 199 ? 11.436 -2.876 12.359 1.00 62.84 199 ARG A C 1
ATOM 1581 O O . ARG A 1 199 ? 11.736 -1.724 12.654 1.00 62.84 199 ARG A O 1
ATOM 1588 N N . GLY A 1 200 ? 10.206 -3.355 12.492 1.00 75.62 200 GLY A N 1
ATOM 1589 C CA . GLY A 1 200 ? 9.146 -2.622 13.170 1.00 75.62 200 GLY A CA 1
ATOM 1590 C C . GLY A 1 200 ? 7.767 -3.173 12.865 1.00 75.62 200 GLY A C 1
ATOM 1591 O O . GLY A 1 200 ? 7.638 -4.149 12.137 1.00 75.62 200 GLY A O 1
ATOM 1592 N N . PHE A 1 201 ? 6.751 -2.558 13.458 1.00 83.75 201 PHE A N 1
ATOM 1593 C CA . PHE A 1 201 ? 5.357 -2.782 13.095 1.00 83.75 201 PHE A CA 1
ATOM 1594 C C . PHE A 1 201 ? 4.584 -1.477 13.276 1.00 83.75 201 PHE A C 1
ATOM 1596 O O . PHE A 1 201 ? 4.626 -0.850 14.338 1.00 83.75 201 PHE A O 1
ATOM 1603 N N . ASN A 1 202 ? 3.873 -1.037 12.241 1.00 83.56 202 ASN A N 1
ATOM 1604 C CA . ASN A 1 202 ? 3.066 0.175 12.305 1.00 83.56 202 ASN A CA 1
ATOM 1605 C C . ASN A 1 202 ? 1.579 -0.178 12.461 1.00 83.56 202 ASN A C 1
ATOM 1607 O O . ASN A 1 202 ? 0.923 -0.589 11.504 1.00 83.56 202 ASN A O 1
ATOM 1611 N N . HIS A 1 203 ? 1.034 -0.002 13.669 1.00 83.19 203 HIS A N 1
ATOM 1612 C CA . HIS A 1 203 ? -0.371 -0.314 13.962 1.00 83.19 203 HIS A CA 1
ATOM 1613 C C . HIS A 1 203 ? -1.365 0.500 13.127 1.00 83.19 203 HIS A C 1
ATOM 1615 O O . HIS A 1 203 ? -2.390 -0.037 12.721 1.00 83.19 203 HIS A O 1
ATOM 1621 N N . GLU A 1 204 ? -1.090 1.781 12.875 1.00 79.06 204 GLU A N 1
ATOM 1622 C CA . GLU A 1 204 ? -2.005 2.643 12.114 1.00 79.06 204 GLU A CA 1
ATOM 1623 C C . GLU A 1 204 ? -1.970 2.309 10.623 1.00 79.06 204 GLU A C 1
ATOM 1625 O O . GLU A 1 204 ? -3.011 2.296 9.968 1.00 79.06 204 GLU A O 1
ATOM 1630 N N . PHE A 1 205 ? -0.790 1.956 10.102 1.00 80.44 205 PHE A N 1
ATOM 1631 C CA . PHE A 1 205 ? -0.668 1.393 8.759 1.00 80.44 205 PHE A CA 1
ATOM 1632 C C . PHE A 1 205 ? -1.510 0.123 8.630 1.00 80.44 205 PHE A C 1
ATOM 1634 O O . PHE A 1 205 ? -2.374 0.063 7.761 1.00 80.44 205 PHE A O 1
ATOM 1641 N N . TRP A 1 206 ? -1.318 -0.845 9.531 1.00 89.12 206 TRP A N 1
ATOM 1642 C CA . TRP A 1 206 ? -2.049 -2.110 9.488 1.00 89.12 206 TRP A CA 1
ATOM 1643 C C . TRP A 1 206 ? -3.566 -1.897 9.534 1.00 89.12 206 TRP A C 1
ATOM 1645 O O . TRP A 1 206 ? -4.268 -2.361 8.643 1.00 89.12 206 TRP A O 1
ATOM 1655 N N . LYS A 1 207 ? -4.076 -1.107 10.491 1.00 85.81 207 LYS A N 1
ATOM 1656 C CA . LYS A 1 207 ? -5.513 -0.781 10.588 1.00 85.81 207 LYS A CA 1
ATOM 1657 C C . LYS A 1 207 ? -6.077 -0.202 9.293 1.00 85.81 207 LYS A C 1
ATOM 1659 O O . LYS A 1 207 ? -7.171 -0.578 8.876 1.00 85.81 207 LYS A O 1
ATOM 1664 N N . ARG A 1 208 ? -5.337 0.716 8.665 1.00 83.12 208 ARG A N 1
ATOM 1665 C CA . ARG A 1 208 ? -5.745 1.347 7.409 1.00 83.12 208 ARG A CA 1
ATOM 1666 C C . ARG A 1 208 ? -5.780 0.344 6.263 1.00 83.12 208 ARG A C 1
ATOM 1668 O O . ARG A 1 208 ? -6.730 0.364 5.493 1.00 83.12 208 ARG A O 1
ATOM 1675 N N . GLU A 1 209 ? -4.776 -0.519 6.141 1.00 85.88 209 GLU A N 1
ATOM 1676 C CA . GLU A 1 209 ? -4.761 -1.523 5.074 1.00 85.88 209 GLU A CA 1
ATOM 1677 C C . GLU A 1 209 ? -5.886 -2.553 5.244 1.00 85.88 209 GLU A C 1
ATOM 1679 O O . GLU A 1 209 ? -6.534 -2.893 4.257 1.00 85.88 209 GLU A O 1
ATOM 1684 N N . VAL A 1 210 ? -6.232 -2.941 6.479 1.00 89.19 210 VAL A N 1
ATOM 1685 C CA . VAL A 1 210 ? -7.432 -3.759 6.735 1.00 89.19 210 VAL A CA 1
ATOM 1686 C C . VAL A 1 210 ? -8.706 -3.030 6.281 1.00 89.19 210 VAL A C 1
ATOM 1688 O O . VAL A 1 210 ? -9.580 -3.649 5.677 1.00 89.19 210 VAL A O 1
ATOM 1691 N N . GLN A 1 211 ? -8.832 -1.717 6.529 1.00 83.94 211 GLN A N 1
ATOM 1692 C CA . GLN A 1 211 ? -10.008 -0.943 6.091 1.00 83.94 211 GLN A CA 1
ATOM 1693 C C . GLN A 1 211 ? -10.080 -0.847 4.570 1.00 83.94 211 GLN A C 1
ATOM 1695 O O . GLN A 1 211 ? -11.156 -1.038 4.011 1.00 83.94 211 GLN A O 1
ATOM 1700 N N . ASN A 1 212 ? -8.951 -0.607 3.901 1.00 82.38 212 ASN A N 1
ATOM 1701 C CA . ASN A 1 212 ? -8.891 -0.581 2.440 1.00 82.38 212 ASN A CA 1
ATOM 1702 C C . ASN A 1 212 ? -9.311 -1.936 1.858 1.00 82.38 212 ASN A C 1
ATOM 1704 O O . ASN A 1 212 ? -10.079 -1.987 0.902 1.00 82.38 212 ASN A O 1
ATOM 1708 N N . TYR A 1 213 ? -8.834 -3.033 2.452 1.00 88.81 213 TYR A N 1
ATOM 1709 C CA . TYR A 1 213 ? -9.178 -4.377 2.007 1.00 88.81 213 TYR A CA 1
ATOM 1710 C C . TYR A 1 213 ? -10.667 -4.685 2.214 1.00 88.81 213 TYR A C 1
ATOM 1712 O O . TYR A 1 213 ? -11.324 -5.167 1.298 1.00 88.81 213 TYR A O 1
ATOM 1720 N N . SER A 1 214 ? -11.229 -4.319 3.371 1.00 86.56 214 SER A N 1
ATOM 1721 C CA . SER A 1 214 ? -12.672 -4.408 3.642 1.00 86.56 214 SER A CA 1
ATOM 1722 C C . SER A 1 214 ? -13.502 -3.613 2.629 1.00 86.56 214 SER A C 1
ATOM 1724 O O . SER A 1 214 ? -14.456 -4.148 2.071 1.00 86.56 214 SER A O 1
ATOM 1726 N N . ASN A 1 215 ? -13.110 -2.371 2.328 1.00 80.81 215 ASN A N 1
ATOM 1727 C CA . ASN A 1 215 ? -13.786 -1.539 1.330 1.00 80.81 215 ASN A CA 1
ATOM 1728 C C . ASN A 1 215 ? -13.769 -2.193 -0.057 1.00 80.81 215 ASN A C 1
ATOM 1730 O O . ASN A 1 215 ? -14.812 -2.275 -0.704 1.00 80.81 215 ASN A O 1
ATOM 1734 N N . LYS A 1 216 ? -12.609 -2.725 -0.467 1.00 83.50 216 LYS A N 1
ATOM 1735 C CA . LYS A 1 216 ? -12.451 -3.458 -1.727 1.00 83.50 216 LYS A CA 1
ATOM 1736 C C . LYS A 1 216 ? -13.380 -4.673 -1.803 1.00 83.50 216 LYS A C 1
ATOM 1738 O O . LYS A 1 216 ? -14.036 -4.863 -2.820 1.00 83.50 216 LYS A O 1
ATOM 1743 N N . LEU A 1 217 ? -13.455 -5.481 -0.740 1.00 85.12 217 LEU A N 1
ATOM 1744 C CA . LEU A 1 217 ? -14.341 -6.653 -0.692 1.00 85.12 217 LEU A CA 1
ATOM 1745 C C . LEU A 1 217 ? -15.822 -6.276 -0.812 1.00 85.12 217 LEU A C 1
ATOM 1747 O O . LEU A 1 217 ? -16.596 -7.020 -1.403 1.00 85.12 217 LEU A O 1
ATOM 1751 N N . LEU A 1 218 ? -16.213 -5.120 -0.274 1.00 75.94 218 LEU A N 1
ATOM 1752 C CA . LEU A 1 218 ? -17.586 -4.618 -0.338 1.00 75.94 218 LEU A CA 1
ATOM 1753 C C . LEU A 1 218 ? -17.907 -3.883 -1.650 1.00 75.94 218 LEU A C 1
ATOM 1755 O O . LEU A 1 218 ? -18.985 -3.303 -1.758 1.00 75.94 218 LEU A O 1
ATOM 1759 N N . GLY A 1 219 ? -16.978 -3.831 -2.614 1.00 63.81 219 GLY A N 1
ATOM 1760 C CA . GLY A 1 219 ? -17.146 -3.039 -3.839 1.00 63.81 219 GLY A CA 1
ATOM 1761 C C . GLY A 1 219 ? -17.307 -1.539 -3.568 1.00 63.81 219 GLY A C 1
ATOM 1762 O O . GLY A 1 219 ? -17.808 -0.797 -4.409 1.00 63.81 219 GLY A O 1
ATOM 1763 N N . ARG A 1 220 ? -16.905 -1.080 -2.378 1.00 55.56 220 ARG A N 1
ATOM 1764 C CA . ARG A 1 220 ? -16.890 0.329 -2.004 1.00 55.56 220 ARG A CA 1
ATOM 1765 C C . ARG A 1 220 ? -15.555 0.905 -2.465 1.00 55.56 220 ARG A C 1
ATOM 1767 O O . ARG A 1 220 ? -14.659 1.103 -1.646 1.00 55.56 220 ARG A O 1
ATOM 1774 N N . ASP A 1 221 ? -15.418 1.189 -3.760 1.00 42.12 221 ASP A N 1
ATOM 1775 C CA . ASP A 1 221 ? -14.365 2.084 -4.268 1.00 42.12 221 ASP A CA 1
ATOM 1776 C C . ASP A 1 221 ? -14.692 3.524 -3.839 1.00 42.12 221 ASP A C 1
ATOM 1778 O O . ASP A 1 221 ? -15.044 4.396 -4.625 1.00 42.12 221 ASP A O 1
ATOM 1782 N N . PHE A 1 222 ? -14.638 3.751 -2.527 1.00 40.28 222 PHE A N 1
ATOM 1783 C CA . PHE A 1 222 ? -14.814 5.046 -1.896 1.00 40.28 222 PHE A CA 1
ATOM 1784 C C . PHE A 1 222 ? -13.462 5.501 -1.356 1.00 40.28 222 PHE A C 1
ATOM 1786 O O . PHE A 1 222 ? -12.923 4.937 -0.396 1.00 40.28 222 PHE A O 1
ATOM 1793 N N . GLU A 1 223 ? -12.933 6.565 -1.958 1.00 40.75 223 GLU A N 1
ATOM 1794 C CA . GLU A 1 223 ? -12.005 7.473 -1.297 1.00 40.75 223 GLU A CA 1
ATOM 1795 C C . GLU A 1 223 ? -12.542 7.811 0.105 1.00 40.75 223 GLU A C 1
ATOM 1797 O O . GLU A 1 223 ? -13.555 8.483 0.240 1.00 40.75 223 GLU A O 1
ATOM 1802 N N . LEU A 1 224 ? -11.887 7.285 1.147 1.00 38.28 224 LEU A N 1
ATOM 1803 C CA . LEU A 1 224 ? -11.822 7.779 2.536 1.00 38.28 224 LEU A CA 1
ATOM 1804 C C . LEU A 1 224 ? -12.973 8.685 3.054 1.00 38.28 224 LEU A C 1
ATOM 1806 O O . LEU A 1 224 ? -12.718 9.699 3.697 1.00 38.28 224 LEU A O 1
ATOM 1810 N N . GLN A 1 225 ? -14.237 8.291 2.897 1.00 36.56 225 GLN A N 1
ATOM 1811 C CA . GLN A 1 225 ? -15.376 8.932 3.565 1.00 36.56 225 GLN A CA 1
ATOM 1812 C C . GLN A 1 225 ? -16.067 7.966 4.533 1.00 36.56 225 GLN A C 1
ATOM 1814 O O . GLN A 1 225 ? -17.194 7.553 4.300 1.00 36.56 225 GLN A O 1
ATOM 1819 N N . SER A 1 226 ? -15.418 7.586 5.639 1.00 34.22 226 SER A N 1
ATOM 1820 C CA . SER A 1 226 ? -16.164 7.052 6.803 1.00 34.22 226 SER A CA 1
ATOM 1821 C C . SER A 1 226 ? -15.406 6.999 8.137 1.00 34.22 226 SER A C 1
ATOM 1823 O O . SER A 1 226 ? -15.916 6.423 9.097 1.00 34.22 226 SER A O 1
ATOM 1825 N N . TYR A 1 227 ? -14.237 7.636 8.275 1.00 40.31 227 TYR A N 1
ATOM 1826 C CA . TYR A 1 227 ? -13.720 7.958 9.610 1.00 40.31 227 TYR A CA 1
ATOM 1827 C C . TYR A 1 227 ? -14.031 9.421 9.923 1.00 40.31 227 TYR A C 1
ATOM 1829 O O . TYR A 1 227 ? -13.245 10.317 9.635 1.00 40.31 227 TYR A O 1
ATOM 1837 N N . GLN A 1 228 ? -15.213 9.651 10.491 1.00 39.81 228 GLN A N 1
ATOM 1838 C CA . GLN A 1 228 ? -15.574 10.910 11.138 1.00 39.81 228 GLN A CA 1
ATOM 1839 C C . GLN A 1 228 ? -15.183 10.777 12.621 1.00 39.81 228 GLN A C 1
ATOM 1841 O O . GLN A 1 228 ? -15.851 10.041 13.357 1.00 39.81 228 GLN A O 1
ATOM 1846 N N . PRO A 1 229 ? -14.077 11.387 13.088 1.00 42.06 229 PRO A N 1
ATOM 1847 C CA . PRO A 1 229 ? -13.770 11.396 14.511 1.00 42.06 229 PRO A CA 1
ATOM 1848 C C . PRO A 1 229 ? -14.903 12.104 15.271 1.00 42.06 229 PRO A C 1
ATOM 1850 O O . PRO A 1 229 ? -15.318 13.195 14.886 1.00 42.06 229 PRO A O 1
ATOM 1853 N N . LYS A 1 230 ? -15.400 11.487 16.359 1.00 47.47 230 LYS A N 1
ATOM 1854 C CA . LYS A 1 230 ? -16.242 12.168 17.366 1.00 47.47 230 LYS A CA 1
ATOM 1855 C C . LYS A 1 230 ? -15.604 13.528 17.671 1.00 47.47 230 LYS A C 1
ATOM 1857 O O . LYS A 1 230 ? -14.417 13.516 17.982 1.00 47.47 230 LYS A O 1
ATOM 1862 N N . GLU A 1 231 ? -16.366 14.625 17.571 1.00 54.59 231 GLU A N 1
ATOM 1863 C CA . GLU A 1 231 ? -15.932 16.028 17.740 1.00 54.59 231 GLU A CA 1
ATOM 1864 C C . GLU A 1 231 ? -14.452 16.197 18.123 1.00 54.59 231 GLU A C 1
ATOM 1866 O O . GLU A 1 231 ? -14.069 16.112 19.299 1.00 54.59 231 GLU A O 1
ATOM 1871 N N . ASP A 1 232 ? -13.611 16.421 17.119 1.00 72.75 232 ASP A N 1
ATOM 1872 C CA . ASP A 1 232 ? -12.175 16.556 17.314 1.00 72.75 232 ASP A CA 1
ATOM 1873 C C . ASP A 1 232 ? -11.790 18.003 17.691 1.00 72.75 232 ASP A C 1
ATOM 1875 O O . ASP A 1 232 ? -12.544 18.965 17.511 1.00 72.75 232 ASP A O 1
ATOM 1879 N N . THR A 1 233 ? -10.612 18.177 18.287 1.00 82.31 233 THR A N 1
ATOM 1880 C CA . THR A 1 233 ? -10.113 19.497 18.722 1.00 82.31 233 THR A CA 1
ATOM 1881 C C . THR A 1 233 ? -9.938 20.484 17.566 1.00 82.31 233 THR A C 1
ATOM 1883 O O . THR A 1 233 ? -10.014 21.691 17.783 1.00 82.31 233 THR A O 1
ATOM 1886 N N . VAL A 1 234 ? -9.754 19.982 16.342 1.00 82.56 234 VAL A N 1
ATOM 1887 C CA . VAL A 1 234 ? -9.641 20.800 15.131 1.00 82.56 234 VAL A CA 1
ATOM 1888 C C . VAL A 1 234 ? -11.001 21.400 14.761 1.00 82.56 234 VAL A C 1
ATOM 1890 O O . VAL A 1 234 ? -11.070 22.584 14.456 1.00 82.56 234 VAL A O 1
ATOM 1893 N N . THR A 1 235 ? -12.091 20.637 14.874 1.00 81.31 235 THR A N 1
ATOM 1894 C CA . THR A 1 235 ? -13.463 21.104 14.588 1.00 81.31 235 THR A CA 1
ATOM 1895 C C . THR A 1 235 ? -13.950 22.128 15.614 1.00 81.31 235 THR A C 1
ATOM 1897 O O . THR A 1 235 ? -14.668 23.057 15.263 1.00 81.31 235 THR A O 1
ATOM 1900 N N . ARG A 1 236 ? -13.529 22.006 16.882 1.00 83.25 236 ARG A N 1
ATOM 1901 C CA . ARG A 1 236 ? -13.835 22.998 17.934 1.00 83.25 236 ARG A CA 1
ATOM 1902 C C . ARG A 1 236 ? -12.972 24.260 17.867 1.00 83.25 236 ARG A C 1
ATOM 1904 O O . ARG A 1 236 ? -13.235 25.218 18.598 1.00 83.25 236 ARG A O 1
ATOM 1911 N N . CYS A 1 237 ? -11.921 24.265 17.051 1.00 85.50 237 CYS A N 1
ATOM 1912 C CA . CYS A 1 237 ? -11.030 25.407 16.950 1.00 85.50 237 CYS A CA 1
ATOM 1913 C C . CYS A 1 237 ? -11.754 26.590 16.292 1.00 85.50 237 CYS A C 1
ATOM 1915 O O . CYS A 1 237 ? -12.410 26.430 15.270 1.00 85.50 237 CYS A O 1
ATOM 1917 N N . LYS A 1 238 ? -11.612 27.792 16.865 1.00 88.88 238 LYS A N 1
ATOM 1918 C CA . LYS A 1 238 ? -12.188 29.038 16.321 1.00 88.88 238 LYS A CA 1
ATOM 1919 C C . LYS A 1 238 ? -11.197 29.848 15.478 1.00 88.88 238 LYS A C 1
ATOM 1921 O O . LYS A 1 238 ? -11.557 30.892 14.939 1.00 88.88 238 LYS A O 1
ATOM 1926 N N . ASN A 1 239 ? -9.942 29.408 15.390 1.00 93.06 239 ASN A N 1
ATOM 1927 C CA . ASN A 1 239 ? -8.906 30.133 14.668 1.00 93.06 239 ASN A CA 1
ATOM 1928 C C . ASN A 1 239 ? -9.124 30.021 13.150 1.00 93.06 239 ASN A C 1
ATOM 1930 O O . ASN A 1 239 ? -9.112 28.922 12.599 1.00 93.06 239 ASN A O 1
ATOM 1934 N N . LYS A 1 240 ? -9.299 31.163 12.475 1.00 92.25 240 LYS A N 1
ATOM 1935 C CA . LYS A 1 240 ? -9.625 31.216 11.040 1.00 92.25 240 LYS A CA 1
ATOM 1936 C C . LYS A 1 240 ? -8.551 30.583 10.155 1.00 92.25 240 LYS A C 1
ATOM 1938 O O . LYS A 1 240 ? -8.897 29.922 9.181 1.00 92.25 240 LYS A O 1
ATOM 1943 N N . ASP A 1 241 ? -7.274 30.751 10.499 1.00 93.88 241 ASP A N 1
ATOM 1944 C CA . ASP A 1 241 ? -6.171 30.209 9.704 1.00 93.88 241 ASP A CA 1
ATOM 1945 C C . ASP A 1 241 ? -6.108 28.690 9.768 1.00 93.88 241 ASP A C 1
ATOM 1947 O O . ASP A 1 241 ? -5.957 28.033 8.736 1.00 93.88 241 ASP A O 1
ATOM 1951 N N . LEU A 1 242 ? -6.268 28.127 10.970 1.00 93.19 242 LEU A N 1
ATOM 1952 C CA . LEU A 1 242 ? -6.312 26.681 11.114 1.00 93.19 242 LEU A CA 1
ATOM 1953 C C . LEU A 1 242 ? -7.578 26.101 10.481 1.00 93.19 242 LEU A C 1
ATOM 1955 O O . LEU A 1 242 ? -7.480 25.057 9.852 1.00 93.19 242 LEU A O 1
ATOM 1959 N N . ILE A 1 243 ? -8.739 26.753 10.605 1.00 91.12 243 ILE A N 1
ATOM 1960 C CA . ILE A 1 243 ? -9.977 26.305 9.942 1.00 91.12 243 ILE A CA 1
ATOM 1961 C C . ILE A 1 243 ? -9.783 26.257 8.423 1.00 91.12 243 ILE A C 1
ATOM 1963 O O . ILE A 1 243 ? -10.129 25.258 7.793 1.00 91.12 243 ILE A O 1
ATOM 1967 N N . ASP A 1 244 ? -9.200 27.307 7.840 1.00 93.69 244 ASP A N 1
ATOM 1968 C CA . ASP A 1 244 ? -8.911 27.346 6.410 1.00 93.69 244 ASP A CA 1
ATOM 1969 C C . ASP A 1 244 ? -7.956 26.215 6.016 1.00 93.69 244 ASP A C 1
ATOM 1971 O O . ASP A 1 244 ? -8.316 25.400 5.174 1.00 93.69 244 ASP A O 1
ATOM 1975 N N . LEU A 1 245 ? -6.802 26.072 6.675 1.00 92.94 245 LEU A N 1
ATOM 1976 C CA . LEU A 1 245 ? -5.842 25.001 6.371 1.00 92.94 245 LEU A CA 1
ATOM 1977 C C . LEU A 1 245 ? -6.381 23.594 6.662 1.00 92.94 245 LEU A C 1
ATOM 1979 O O . LEU A 1 245 ? -6.009 22.643 5.983 1.00 92.94 245 LEU A O 1
ATOM 1983 N N . ALA A 1 246 ? -7.273 23.441 7.637 1.00 86.56 246 ALA A N 1
ATOM 1984 C CA . ALA A 1 246 ? -7.942 22.178 7.930 1.00 86.56 246 ALA A CA 1
ATOM 1985 C C . ALA A 1 246 ? -8.999 21.810 6.877 1.00 86.56 246 ALA A C 1
ATOM 1987 O O . ALA A 1 246 ? -9.433 20.658 6.853 1.00 86.56 246 ALA A O 1
ATOM 1988 N N . SER A 1 247 ? -9.398 22.758 6.016 1.00 89.31 247 SER A N 1
ATOM 1989 C CA . SER A 1 247 ? -10.187 22.482 4.809 1.00 89.31 247 SER A CA 1
ATOM 1990 C C . SER A 1 247 ? -9.339 21.950 3.649 1.00 89.31 247 SER A C 1
ATOM 1992 O O . SER A 1 247 ? -9.899 21.464 2.669 1.00 89.31 247 SER A O 1
ATOM 1994 N N . TYR A 1 248 ? -8.005 22.022 3.744 1.00 93.12 248 TYR A N 1
ATOM 1995 C CA . TYR A 1 248 ? -7.116 21.486 2.719 1.00 93.12 248 TYR A CA 1
ATOM 1996 C C . TYR A 1 248 ? -7.005 19.975 2.893 1.00 93.12 248 TYR A C 1
ATOM 1998 O O . TYR A 1 248 ? -6.909 19.469 4.012 1.00 93.12 248 TYR A O 1
ATOM 2006 N N . ARG A 1 249 ? -6.914 19.242 1.782 1.00 90.56 249 ARG A N 1
ATOM 2007 C CA . ARG A 1 249 ? -6.431 17.857 1.816 1.00 90.56 249 ARG A CA 1
ATOM 2008 C C . ARG A 1 249 ? -4.916 17.879 1.967 1.00 90.56 249 ARG A C 1
ATOM 2010 O O . ARG A 1 249 ? -4.226 18.629 1.280 1.00 90.56 249 ARG A O 1
ATOM 2017 N N . TYR A 1 250 ? -4.351 17.054 2.837 1.00 87.75 250 TYR A N 1
ATOM 2018 C CA . TYR A 1 250 ? -2.898 17.018 2.993 1.00 87.75 250 TYR A CA 1
ATOM 2019 C C . TYR A 1 250 ? -2.377 15.636 3.335 1.00 87.75 250 TYR A C 1
ATOM 2021 O O . TYR A 1 250 ? -2.988 14.887 4.079 1.00 87.75 250 TYR A O 1
ATOM 2029 N N . THR A 1 251 ? -1.206 15.307 2.813 1.00 73.75 251 THR A N 1
ATOM 2030 C CA . THR A 1 251 ? -0.554 13.996 3.005 1.00 73.75 251 THR A CA 1
ATOM 2031 C C . THR A 1 251 ? 0.142 13.867 4.356 1.00 73.75 251 THR A C 1
ATOM 2033 O O . THR A 1 251 ? 0.266 12.766 4.903 1.00 73.75 251 THR A O 1
ATOM 2036 N N . LYS A 1 252 ? 0.588 14.999 4.916 1.00 78.50 252 LYS A N 1
ATOM 2037 C CA . LYS A 1 252 ? 1.162 15.099 6.259 1.00 78.50 252 LYS A CA 1
ATOM 2038 C C . LYS A 1 252 ? 0.643 16.326 6.989 1.00 78.50 252 LYS A C 1
ATOM 2040 O O . LYS A 1 252 ? 0.715 17.445 6.491 1.00 78.50 252 LYS A O 1
ATOM 2045 N N . SER A 1 253 ? 0.209 16.116 8.224 1.00 82.62 253 SER A N 1
ATOM 2046 C CA . SER A 1 253 ? -0.189 17.164 9.169 1.00 82.62 253 SER A CA 1
ATOM 2047 C C . SER A 1 253 ? 0.940 18.159 9.454 1.00 82.62 253 SER A C 1
ATOM 2049 O O . SER A 1 253 ? 0.686 19.327 9.742 1.00 82.62 253 SER A O 1
ATOM 2051 N N . SER A 1 254 ? 2.201 17.739 9.307 1.00 84.38 254 SER A N 1
ATOM 2052 C CA . SER A 1 254 ? 3.364 18.620 9.441 1.00 84.38 254 SER A CA 1
ATOM 2053 C C . SER A 1 254 ? 3.384 19.759 8.415 1.00 84.38 254 SER A C 1
ATOM 2055 O O . SER A 1 254 ? 3.925 20.821 8.717 1.00 84.38 254 SER A O 1
ATOM 2057 N N . PHE A 1 255 ? 2.750 19.589 7.249 1.00 91.62 255 PHE A N 1
ATOM 2058 C CA . PHE A 1 255 ? 2.646 20.642 6.235 1.00 91.62 255 PHE A CA 1
ATOM 2059 C C . PHE A 1 255 ? 1.672 21.741 6.663 1.00 91.62 255 PHE A C 1
ATOM 2061 O O . PHE A 1 255 ? 1.996 22.917 6.538 1.00 91.62 255 PHE A O 1
ATOM 2068 N N . VAL A 1 256 ? 0.543 21.380 7.281 1.00 92.56 256 VAL A N 1
ATOM 2069 C CA . VAL A 1 256 ? -0.382 22.353 7.895 1.00 92.56 256 VAL A CA 1
ATOM 2070 C C . VAL A 1 256 ? 0.312 23.134 9.003 1.00 92.56 256 VAL A C 1
ATOM 2072 O O . VAL A 1 256 ? 0.233 24.358 9.059 1.00 92.56 256 VAL A O 1
ATOM 2075 N N . VAL A 1 257 ? 1.046 22.429 9.863 1.00 90.50 257 VAL A N 1
ATOM 2076 C CA . VAL A 1 257 ? 1.829 23.042 10.940 1.00 90.50 257 VAL A CA 1
ATOM 2077 C C . VAL A 1 257 ? 2.848 24.036 10.367 1.00 90.50 257 VAL A C 1
ATOM 2079 O O . VAL A 1 257 ? 2.981 25.142 10.884 1.00 90.50 257 VAL A O 1
ATOM 2082 N N . HIS A 1 258 ? 3.528 23.692 9.272 1.00 92.25 258 HIS A N 1
ATOM 2083 C CA . HIS A 1 258 ? 4.443 24.611 8.597 1.00 92.25 258 HIS A CA 1
ATOM 2084 C C . HIS A 1 258 ? 3.732 25.847 8.020 1.00 92.25 258 HIS A C 1
ATOM 2086 O O . HIS A 1 258 ? 4.208 26.967 8.207 1.00 92.25 258 HIS A O 1
ATOM 2092 N N . GLU A 1 259 ? 2.586 25.672 7.361 1.00 95.00 259 GLU A N 1
ATOM 2093 C CA . GLU A 1 259 ? 1.802 26.792 6.824 1.00 95.00 259 GLU A CA 1
ATOM 2094 C C . GLU A 1 259 ? 1.312 27.732 7.934 1.00 95.00 259 GLU A C 1
ATOM 2096 O O . GLU A 1 259 ? 1.362 28.949 7.769 1.00 95.00 259 GLU A O 1
ATOM 2101 N N . MET A 1 260 ? 0.959 27.206 9.110 1.00 95.25 260 MET A N 1
ATOM 2102 C CA . MET A 1 260 ? 0.677 28.034 10.288 1.00 95.25 260 MET A CA 1
ATOM 2103 C C . MET A 1 260 ? 1.896 28.880 10.697 1.00 95.25 260 MET A C 1
ATOM 2105 O O . MET A 1 260 ? 1.752 30.064 10.990 1.00 95.25 260 MET A O 1
ATOM 2109 N N . VAL A 1 261 ? 3.127 28.353 10.646 1.00 92.69 261 VAL A N 1
ATOM 2110 C CA . VAL A 1 261 ? 4.329 29.188 10.890 1.00 92.69 261 VAL A CA 1
ATOM 2111 C C . VAL A 1 261 ? 4.431 30.321 9.882 1.00 92.69 261 VAL A C 1
ATOM 2113 O O . VAL A 1 261 ? 4.724 31.457 10.259 1.00 92.69 261 VAL A O 1
ATOM 2116 N N . LYS A 1 262 ? 4.188 30.026 8.601 1.00 93.69 262 LYS A N 1
ATOM 2117 C CA . LYS A 1 262 ? 4.223 31.027 7.527 1.00 93.69 262 LYS A CA 1
ATOM 2118 C C . LYS A 1 262 ? 3.162 32.110 7.715 1.00 93.69 262 LYS A C 1
ATOM 2120 O O . LYS A 1 262 ? 3.433 33.261 7.394 1.00 93.69 262 LYS A O 1
ATOM 2125 N N . ARG A 1 263 ? 2.020 31.767 8.315 1.00 94.94 263 ARG A N 1
ATOM 2126 C CA . ARG A 1 263 ? 0.965 32.713 8.712 1.00 94.94 263 ARG A CA 1
ATOM 2127 C C . ARG A 1 263 ? 1.268 33.497 9.995 1.00 94.94 263 ARG A C 1
ATOM 2129 O O . ARG A 1 263 ? 0.490 34.361 10.372 1.00 94.94 263 ARG A O 1
ATOM 2136 N N . GLY A 1 264 ? 2.415 33.261 10.638 1.00 95.31 264 GLY A N 1
ATOM 2137 C CA . GLY A 1 264 ? 2.886 34.066 11.768 1.00 95.31 264 GLY A CA 1
ATOM 2138 C C . GLY A 1 264 ? 2.668 33.442 13.144 1.00 95.31 264 GLY A C 1
ATOM 2139 O O . GLY A 1 264 ? 2.729 34.160 14.140 1.00 95.31 264 GLY A O 1
ATOM 2140 N N . TYR A 1 265 ? 2.469 32.126 13.234 1.00 96.56 265 TYR A N 1
ATOM 2141 C CA . TYR A 1 265 ? 2.313 31.434 14.514 1.00 96.56 265 TYR A CA 1
ATOM 2142 C C . TYR A 1 265 ? 3.636 30.829 15.006 1.00 96.56 265 TYR A C 1
ATOM 2144 O O . TYR A 1 265 ? 4.436 30.279 14.245 1.00 96.56 265 TYR A O 1
ATOM 2152 N N . ASN A 1 266 ? 3.871 30.912 16.313 1.00 93.44 266 ASN A N 1
ATOM 2153 C CA . ASN A 1 266 ? 4.850 30.091 17.016 1.00 93.44 266 ASN A CA 1
ATOM 2154 C C . ASN A 1 266 ? 4.212 28.765 17.414 1.00 93.44 266 ASN A C 1
ATOM 2156 O O . ASN A 1 266 ? 3.037 28.733 17.768 1.00 93.44 266 ASN A O 1
ATOM 2160 N N . ILE A 1 267 ? 4.991 27.686 17.384 1.00 90.50 267 ILE A N 1
ATOM 2161 C CA . ILE A 1 267 ? 4.493 26.348 17.698 1.00 90.50 267 ILE A CA 1
ATOM 2162 C C . ILE A 1 267 ? 5.288 25.753 18.844 1.00 90.50 267 ILE A C 1
ATOM 2164 O O . ILE A 1 267 ? 6.520 25.765 18.823 1.00 90.50 267 ILE A O 1
ATOM 2168 N N . LYS A 1 268 ? 4.573 25.157 19.794 1.00 89.06 268 LYS A N 1
ATOM 2169 C CA . LYS A 1 268 ? 5.134 24.262 20.805 1.00 89.06 268 LYS A CA 1
ATOM 2170 C C . LYS A 1 268 ? 4.392 22.932 20.784 1.00 89.06 268 LYS A C 1
ATOM 2172 O O . LYS A 1 268 ? 3.189 22.891 20.540 1.00 89.06 268 LYS A O 1
ATOM 2177 N N . LYS A 1 269 ? 5.119 21.840 21.021 1.00 81.44 269 LYS A N 1
ATOM 2178 C CA . LYS A 1 269 ? 4.534 20.508 21.201 1.00 81.44 269 LYS A CA 1
ATOM 2179 C C . LYS A 1 269 ? 4.608 20.136 22.672 1.00 81.44 269 LYS A C 1
ATOM 2181 O O . LYS A 1 269 ? 5.705 20.022 23.208 1.00 81.44 269 LYS A O 1
ATOM 2186 N N . GLU A 1 270 ? 3.456 19.936 23.297 1.00 80.88 270 GLU A N 1
ATOM 2187 C CA . GLU A 1 270 ? 3.340 19.627 24.725 1.00 80.88 270 GLU A CA 1
ATOM 2188 C C . GLU A 1 270 ? 2.246 18.570 24.911 1.00 80.88 270 GLU A C 1
ATOM 2190 O O . GLU A 1 270 ? 1.140 18.741 24.413 1.00 80.88 270 GLU A O 1
ATOM 2195 N N . ASN A 1 271 ? 2.534 17.457 25.596 1.00 77.38 271 ASN A N 1
ATOM 2196 C CA . ASN A 1 271 ? 1.538 16.435 25.966 1.00 77.38 271 ASN A CA 1
ATOM 2197 C C . ASN A 1 271 ? 0.610 15.968 24.814 1.00 77.38 271 ASN A C 1
ATOM 2199 O O . ASN A 1 271 ? -0.605 15.876 24.984 1.00 77.38 271 ASN A O 1
ATOM 2203 N N . ASN A 1 272 ? 1.171 15.670 23.633 1.00 72.00 272 ASN A N 1
ATOM 2204 C CA . ASN A 1 272 ? 0.438 15.308 22.400 1.00 72.00 272 ASN A CA 1
ATOM 2205 C C . ASN A 1 272 ? -0.510 16.398 21.850 1.00 72.00 272 ASN A C 1
ATOM 2207 O O . ASN A 1 272 ? -1.352 16.117 20.992 1.00 72.00 272 ASN A O 1
ATOM 2211 N N . GLN A 1 273 ? -0.360 17.637 22.310 1.00 84.25 273 GLN A N 1
ATOM 2212 C CA . GLN A 1 273 ? -1.008 18.826 21.771 1.00 84.25 273 GLN A CA 1
ATOM 2213 C C . GLN A 1 273 ? 0.001 19.658 20.980 1.00 84.25 273 GLN A C 1
ATOM 2215 O O . GLN A 1 273 ? 1.193 19.720 21.295 1.00 84.25 273 GLN A O 1
ATOM 2220 N N . ILE A 1 274 ? -0.502 20.323 19.951 1.00 89.69 274 ILE A N 1
ATOM 2221 C CA . ILE A 1 274 ? 0.202 21.346 19.193 1.00 89.69 274 ILE A CA 1
ATOM 2222 C C . ILE A 1 274 ? -0.380 22.680 19.640 1.00 89.69 274 ILE A C 1
ATOM 2224 O O . ILE A 1 274 ? -1.550 22.961 19.384 1.00 89.69 274 ILE A O 1
ATOM 2228 N N . VAL A 1 275 ? 0.427 23.474 20.337 1.00 93.62 275 VAL A N 1
ATOM 2229 C CA . VAL A 1 275 ? 0.065 24.811 20.805 1.00 93.62 275 VAL A CA 1
ATOM 2230 C C . VAL A 1 275 ? 0.537 25.820 19.770 1.00 93.62 275 VAL A C 1
ATOM 2232 O O . VAL A 1 275 ? 1.733 25.902 19.485 1.00 93.62 275 VAL A O 1
ATOM 2235 N N . PHE A 1 276 ? -0.403 26.577 19.218 1.00 95.38 276 PHE A N 1
ATOM 2236 C CA . PHE A 1 276 ? -0.151 27.679 18.303 1.00 95.38 276 PHE A CA 1
ATOM 2237 C C . PHE A 1 276 ? -0.304 28.994 19.058 1.00 95.38 276 PHE A C 1
ATOM 2239 O O . PHE A 1 276 ? -1.357 29.243 19.638 1.00 95.38 276 PHE A O 1
ATOM 2246 N N . THR A 1 277 ? 0.724 29.838 19.024 1.00 96.00 277 THR A N 1
ATOM 2247 C CA . THR A 1 277 ? 0.707 31.188 19.601 1.00 96.00 277 THR A CA 1
ATOM 2248 C C . THR A 1 277 ? 0.885 32.207 18.488 1.00 96.00 277 THR A C 1
ATOM 2250 O O . THR A 1 277 ? 1.933 32.227 17.837 1.00 96.00 277 THR A O 1
ATOM 2253 N N . ASP A 1 278 ? -0.106 33.063 18.267 1.00 95.19 278 ASP A N 1
ATOM 2254 C CA . ASP A 1 278 ? -0.010 34.139 17.281 1.00 95.19 278 ASP A CA 1
ATOM 2255 C C . ASP A 1 278 ? 1.088 35.131 17.708 1.00 95.19 278 ASP A C 1
ATOM 2257 O O . ASP A 1 278 ? 1.105 35.644 18.831 1.00 95.19 278 ASP A O 1
ATOM 2261 N N . ARG A 1 279 ? 2.054 35.408 16.823 1.00 95.19 279 ARG A N 1
ATOM 2262 C CA . ARG A 1 279 ? 3.153 36.338 17.125 1.00 95.19 279 ARG A CA 1
ATOM 2263 C C . ARG A 1 279 ? 2.674 37.772 17.332 1.00 95.19 279 ARG A C 1
ATOM 2265 O O . ARG A 1 279 ? 3.355 38.501 18.059 1.00 95.19 279 ARG A O 1
ATOM 2272 N N . ARG A 1 280 ? 1.558 38.150 16.703 1.00 92.88 280 ARG A N 1
ATOM 2273 C CA . ARG A 1 280 ? 0.978 39.497 16.673 1.00 92.88 280 ARG A CA 1
ATOM 2274 C C . ARG A 1 280 ? 0.121 39.750 17.906 1.00 92.88 280 ARG A C 1
ATOM 2276 O O . ARG A 1 280 ? 0.365 40.725 18.605 1.00 92.88 280 ARG A O 1
ATOM 2283 N N . THR A 1 281 ? -0.837 38.867 18.186 1.00 93.25 281 THR A N 1
ATOM 2284 C CA . THR A 1 281 ? -1.809 39.051 19.282 1.00 93.25 281 THR A CA 1
ATOM 2285 C C . THR A 1 281 ? -1.376 38.403 20.594 1.00 93.25 281 THR A C 1
ATOM 2287 O O . THR A 1 281 ? -1.904 38.751 21.644 1.00 93.25 281 THR A O 1
ATOM 2290 N N . LYS A 1 282 ? -0.410 37.472 20.554 1.00 92.88 282 LYS A N 1
ATOM 2291 C CA . LYS A 1 282 ? 0.000 36.600 21.674 1.00 92.88 282 LYS A CA 1
ATOM 2292 C C . LYS A 1 282 ? -1.076 35.623 22.154 1.00 92.88 282 LYS A C 1
ATOM 2294 O O . LYS A 1 282 ? -0.811 34.841 23.067 1.00 92.88 282 LYS A O 1
ATOM 2299 N N . GLU A 1 283 ? -2.242 35.599 21.516 1.00 92.56 283 GLU A N 1
ATOM 2300 C CA . GLU A 1 283 ? -3.270 34.604 21.795 1.00 92.56 283 GLU A CA 1
ATOM 2301 C C . GLU A 1 283 ? -2.770 33.208 21.429 1.00 92.56 283 GLU A C 1
ATOM 2303 O O . GLU A 1 283 ? -2.025 33.020 20.461 1.00 92.56 283 GLU A O 1
ATOM 2308 N N . SER A 1 284 ? -3.164 32.221 22.231 1.00 92.56 284 SER A N 1
ATOM 2309 C CA . SER A 1 284 ? -2.762 30.835 22.032 1.00 92.56 284 SER A CA 1
ATOM 2310 C C . 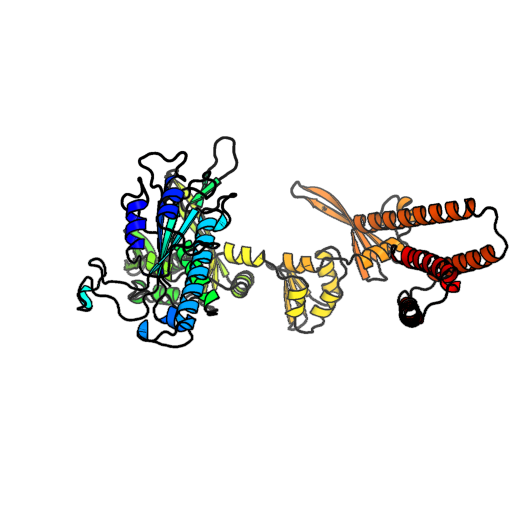SER A 1 284 ? -3.964 29.911 22.008 1.00 92.56 284 SER A C 1
ATOM 2312 O O . SER A 1 284 ? -4.921 30.091 22.758 1.00 92.56 284 SER A O 1
ATOM 2314 N N . PHE A 1 285 ? -3.889 28.889 21.169 1.00 93.44 285 PHE A N 1
ATOM 2315 C CA . PHE A 1 285 ? -4.848 27.795 21.140 1.00 93.44 285 PHE A CA 1
ATOM 2316 C C . PHE A 1 285 ? -4.111 26.481 20.894 1.00 93.44 285 PHE A C 1
ATOM 2318 O O . PHE A 1 285 ? -2.976 26.467 20.415 1.00 93.44 285 PHE A O 1
ATOM 2325 N N . SER A 1 286 ? -4.749 25.366 21.229 1.00 91.69 286 SER A N 1
ATOM 2326 C CA . SER A 1 286 ? -4.160 24.044 21.069 1.00 91.69 286 SER A CA 1
ATOM 2327 C C . SER A 1 286 ? -5.087 23.098 20.325 1.00 91.69 286 SER A C 1
ATOM 2329 O O . SER A 1 286 ? -6.312 23.202 20.398 1.00 91.69 286 SER A O 1
ATOM 2331 N N . VAL A 1 287 ? -4.477 22.173 19.593 1.00 90.81 287 VAL A N 1
ATOM 2332 C CA . VAL A 1 287 ? -5.164 21.045 18.965 1.00 90.81 287 VAL A CA 1
ATOM 2333 C C . VAL A 1 287 ? -4.364 19.769 19.170 1.00 90.81 287 VAL A C 1
ATOM 2335 O O . VAL A 1 287 ? -3.135 19.778 19.234 1.00 90.81 287 VAL A O 1
ATOM 2338 N N . SER A 1 288 ? -5.069 18.651 19.239 1.00 85.69 288 SER A N 1
ATOM 2339 C CA . SER A 1 288 ? -4.490 17.321 19.370 1.00 85.69 288 SER A CA 1
ATOM 2340 C C . SER A 1 288 ? -3.713 16.961 18.105 1.00 85.69 288 SER A C 1
ATOM 2342 O O . SER A 1 288 ? -4.235 17.027 16.989 1.00 85.69 288 SER A O 1
ATOM 2344 N N . GLU A 1 289 ? -2.468 16.507 18.270 1.00 76.25 289 GLU A N 1
ATOM 2345 C CA . GLU A 1 289 ? -1.653 16.017 17.151 1.00 76.25 289 GLU A CA 1
ATOM 2346 C C . GLU A 1 289 ? -2.308 14.805 16.473 1.00 76.25 289 GLU A C 1
ATOM 2348 O O . GLU A 1 289 ? -2.204 14.633 15.258 1.00 76.25 289 GLU A O 1
ATOM 2353 N N . LYS A 1 290 ? -3.024 13.978 17.245 1.00 74.25 290 LYS A N 1
ATOM 2354 C CA . LYS A 1 290 ? -3.776 12.832 16.722 1.00 74.25 290 LYS A CA 1
ATOM 2355 C C . LYS A 1 290 ? -4.902 13.281 15.791 1.00 74.25 290 LYS A C 1
ATOM 2357 O O . LYS A 1 290 ? -5.111 12.645 14.763 1.00 74.25 290 LYS A O 1
ATOM 2362 N N . ASP A 1 291 ? -5.588 14.367 16.129 1.00 80.25 291 ASP A N 1
ATOM 2363 C CA . ASP A 1 291 ? -6.751 14.853 15.381 1.00 80.25 291 ASP A CA 1
ATOM 2364 C C . ASP A 1 291 ? -6.305 15.475 14.053 1.00 80.25 291 ASP A C 1
ATOM 2366 O O . ASP A 1 291 ? -6.856 15.173 12.997 1.00 80.25 291 ASP A O 1
ATOM 2370 N N . LEU A 1 292 ? -5.218 16.256 14.078 1.00 76.94 292 LEU A N 1
ATOM 2371 C CA . LEU A 1 292 ? -4.638 16.821 12.860 1.00 76.94 292 LEU A CA 1
ATOM 2372 C C . LEU A 1 292 ? -4.071 15.733 11.931 1.00 76.94 292 LEU A C 1
ATOM 2374 O O . LEU A 1 292 ? -4.188 15.846 10.711 1.00 76.94 292 LEU A O 1
ATOM 2378 N N . ARG A 1 293 ? -3.488 14.664 12.496 1.00 71.88 293 ARG A N 1
ATOM 2379 C CA . ARG A 1 293 ? -3.031 13.483 11.740 1.00 71.88 293 ARG A CA 1
ATOM 2380 C C . ARG A 1 293 ? -4.179 12.645 11.180 1.00 71.88 293 ARG A C 1
ATOM 2382 O O . ARG A 1 293 ? -4.017 12.062 10.117 1.00 71.88 293 ARG A O 1
ATOM 2389 N N . ALA A 1 294 ? -5.322 12.577 11.861 1.00 66.62 294 ALA A N 1
ATOM 2390 C CA . ALA A 1 294 ? -6.485 11.817 11.394 1.00 66.62 294 ALA A CA 1
ATOM 2391 C C . ALA A 1 294 ? -7.081 12.376 10.090 1.00 66.62 294 ALA A C 1
ATOM 2393 O O . ALA A 1 294 ? -7.744 11.649 9.359 1.00 66.62 294 ALA A O 1
ATOM 2394 N N . ARG A 1 295 ? -6.808 13.650 9.796 1.00 73.81 295 ARG A N 1
ATOM 2395 C CA . ARG A 1 295 ? -7.191 14.353 8.563 1.00 73.81 295 ARG A CA 1
ATOM 2396 C C . ARG A 1 295 ? -6.160 14.214 7.434 1.00 73.81 295 ARG A C 1
ATOM 2398 O O . ARG A 1 295 ? -6.373 14.737 6.341 1.00 73.81 295 ARG A O 1
ATOM 2405 N N . GLU A 1 296 ? -5.047 13.509 7.670 1.00 78.94 296 GLU A N 1
ATOM 2406 C CA . GLU A 1 296 ? -4.114 13.170 6.595 1.00 78.94 296 GLU A CA 1
ATOM 2407 C C . GLU A 1 296 ? -4.827 12.326 5.531 1.00 78.94 296 GLU A C 1
ATOM 2409 O O . GLU A 1 296 ? -5.443 11.301 5.819 1.00 78.94 296 GLU A O 1
ATOM 2414 N N . SER A 1 297 ? -4.726 12.766 4.285 1.00 69.69 297 SER A N 1
ATOM 2415 C CA . SER A 1 297 ? -5.425 12.216 3.134 1.00 69.69 297 SER A CA 1
ATOM 2416 C C . SER A 1 297 ? -4.431 11.631 2.141 1.00 69.69 297 SER A C 1
ATOM 2418 O O . SER A 1 297 ? -3.346 12.175 1.921 1.00 69.69 297 SER A O 1
ATOM 2420 N N . LYS A 1 298 ? -4.816 10.522 1.507 1.00 62.28 298 LYS A N 1
ATOM 2421 C CA . LYS A 1 298 ? -4.129 10.050 0.304 1.00 62.28 298 LYS A CA 1
ATOM 2422 C C . LYS A 1 298 ? -4.605 10.872 -0.899 1.00 62.28 298 LYS A C 1
ATOM 2424 O O . LYS A 1 298 ? -5.711 11.412 -0.901 1.00 62.28 298 LYS A O 1
ATOM 2429 N N . PHE A 1 299 ? -3.744 10.944 -1.902 1.00 67.50 299 PHE A N 1
ATOM 2430 C CA . PHE A 1 299 ? -4.043 11.531 -3.201 1.00 67.50 299 PHE A CA 1
ATOM 2431 C C . PHE A 1 299 ? -3.932 10.441 -4.258 1.00 67.50 299 PHE A C 1
ATOM 2433 O O . PHE A 1 299 ? -3.066 9.556 -4.161 1.00 67.50 299 PHE A O 1
ATOM 2440 N N . SER A 1 300 ? -4.810 10.511 -5.251 1.00 63.34 300 SER A N 1
ATOM 2441 C CA . SER A 1 300 ? -4.772 9.674 -6.444 1.00 63.34 300 SER A CA 1
ATOM 2442 C C . SER A 1 300 ? -3.432 9.822 -7.167 1.00 63.34 300 SER A C 1
ATOM 2444 O O . SER A 1 300 ? -2.561 10.630 -6.816 1.00 63.34 300 SER A O 1
ATOM 2446 N N . PHE A 1 301 ? -3.185 8.936 -8.121 1.00 56.22 301 PHE A N 1
ATOM 2447 C CA . PHE A 1 301 ? -1.976 9.022 -8.927 1.00 56.22 301 PHE A CA 1
ATOM 2448 C C . PHE A 1 301 ? -1.977 10.309 -9.768 1.00 56.22 301 PHE A C 1
ATOM 2450 O O . PHE A 1 301 ? -0.980 11.031 -9.798 1.00 56.22 301 PHE A O 1
ATOM 2457 N N . GLU A 1 302 ? -3.133 10.633 -10.335 1.00 67.50 302 GLU A N 1
ATOM 2458 C CA . GLU A 1 302 ? -3.415 11.781 -11.188 1.00 67.50 302 GLU A CA 1
ATOM 2459 C C . GLU A 1 302 ? -3.214 13.096 -10.427 1.00 67.50 302 GLU A C 1
ATOM 2461 O O . GLU A 1 302 ? -2.481 13.969 -10.885 1.00 67.50 302 GLU A O 1
ATOM 2466 N N . GLU A 1 303 ? -3.763 13.217 -9.214 1.00 79.62 303 GLU A N 1
ATOM 2467 C CA . GLU A 1 303 ? -3.585 14.411 -8.373 1.00 79.62 303 GLU A CA 1
ATOM 2468 C C . GLU A 1 303 ? -2.117 14.643 -7.991 1.00 79.62 303 GLU A C 1
ATOM 2470 O O . GLU A 1 303 ? -1.654 15.782 -7.929 1.00 79.62 303 GLU A O 1
ATOM 2475 N N . ARG A 1 304 ? -1.358 13.567 -7.741 1.00 76.56 304 ARG A N 1
ATOM 2476 C CA . ARG A 1 304 ? 0.074 13.655 -7.414 1.00 76.56 304 ARG A CA 1
ATOM 2477 C C . ARG A 1 304 ? 0.915 14.070 -8.616 1.00 76.56 304 ARG A C 1
ATOM 2479 O O . ARG A 1 304 ? 1.872 14.824 -8.443 1.00 76.56 304 ARG A O 1
ATOM 2486 N N . LEU A 1 305 ? 0.563 13.601 -9.812 1.00 74.81 305 LEU A N 1
ATOM 2487 C CA . LEU A 1 305 ? 1.189 14.060 -11.050 1.00 74.81 305 LEU A CA 1
ATOM 2488 C C . LEU A 1 305 ? 0.854 15.524 -11.332 1.00 74.81 305 LEU A C 1
ATOM 2490 O O . LEU A 1 305 ? 1.773 16.307 -11.560 1.00 74.81 305 LEU A O 1
ATOM 2494 N N . LYS A 1 306 ? -0.425 15.911 -11.237 1.00 82.69 306 LYS A N 1
ATOM 2495 C CA . LYS A 1 306 ? -0.855 17.311 -11.368 1.00 82.69 306 LYS A CA 1
ATOM 2496 C C . LYS A 1 306 ? -0.051 18.207 -10.428 1.00 82.69 306 LYS A C 1
ATOM 2498 O O . LYS A 1 306 ? 0.537 19.193 -10.856 1.00 82.69 306 LYS A O 1
ATOM 2503 N N . ALA A 1 307 ? 0.071 17.806 -9.164 1.00 87.12 307 ALA A N 1
ATOM 2504 C CA . ALA A 1 307 ? 0.828 18.551 -8.170 1.00 87.12 307 ALA A CA 1
ATOM 2505 C C . ALA A 1 307 ? 2.313 18.714 -8.510 1.00 87.12 307 ALA A C 1
ATOM 2507 O O . ALA A 1 307 ? 2.887 19.770 -8.264 1.00 87.12 307 ALA A O 1
ATOM 2508 N N . TRP A 1 308 ? 2.938 17.678 -9.070 1.00 83.88 308 TRP A N 1
ATOM 2509 C CA . TRP A 1 308 ? 4.338 17.732 -9.485 1.00 83.88 308 TRP A CA 1
ATOM 2510 C C . TRP A 1 308 ? 4.589 18.770 -10.583 1.00 83.88 308 TRP A C 1
ATOM 2512 O O . TRP A 1 308 ? 5.622 19.443 -10.571 1.00 83.88 308 TRP A O 1
ATOM 2522 N N . TYR A 1 309 ? 3.651 18.885 -11.525 1.00 77.31 309 TYR A N 1
ATOM 2523 C CA . TYR A 1 309 ? 3.784 19.759 -12.687 1.00 77.31 309 TYR A CA 1
ATOM 2524 C C . TYR A 1 309 ? 3.304 21.187 -12.424 1.00 77.31 309 TYR A C 1
ATOM 2526 O O . TYR A 1 309 ? 3.944 22.130 -12.878 1.00 77.31 309 TYR A O 1
ATOM 2534 N N . GLU A 1 310 ? 2.207 21.355 -11.686 1.00 84.12 310 GLU A N 1
ATOM 2535 C CA . GLU A 1 310 ? 1.478 22.628 -11.635 1.00 84.12 310 GLU A CA 1
ATOM 2536 C C . GLU A 1 310 ? 1.589 23.362 -10.294 1.00 84.12 310 GLU A C 1
ATOM 2538 O O . GLU A 1 310 ? 1.337 24.564 -10.235 1.00 84.12 310 GLU A O 1
ATOM 2543 N N . TYR A 1 311 ? 1.934 22.680 -9.196 1.00 92.69 311 TYR A N 1
ATOM 2544 C CA . TYR A 1 311 ? 1.860 23.292 -7.865 1.00 92.69 311 TYR A CA 1
ATOM 2545 C C . TYR A 1 311 ? 3.193 23.875 -7.395 1.00 92.69 311 TYR A C 1
ATOM 2547 O O . TYR A 1 311 ? 4.286 23.499 -7.830 1.00 92.69 311 TYR A O 1
ATOM 2555 N N . THR A 1 312 ? 3.103 24.780 -6.421 1.00 93.75 312 THR A N 1
ATOM 2556 C CA . THR A 1 312 ? 4.266 25.443 -5.832 1.00 93.75 312 THR A CA 1
ATOM 2557 C C . THR A 1 312 ? 4.996 24.498 -4.885 1.00 93.75 312 THR A C 1
ATOM 2559 O O . THR A 1 312 ? 4.438 24.083 -3.866 1.00 93.75 312 THR A O 1
ATOM 2562 N N . GLU A 1 313 ? 6.258 24.185 -5.188 1.00 93.44 313 GLU A N 1
ATOM 2563 C CA . GLU A 1 313 ? 7.141 23.453 -4.276 1.00 93.44 313 GLU A CA 1
ATOM 2564 C C . GLU A 1 313 ? 7.542 24.354 -3.102 1.00 93.44 313 GLU A C 1
ATOM 2566 O O . GLU A 1 313 ? 8.052 25.462 -3.271 1.00 93.44 313 GLU A O 1
ATOM 2571 N N . LYS A 1 314 ? 7.325 23.853 -1.891 1.00 91.75 314 LYS A N 1
ATOM 2572 C CA . LYS A 1 314 ? 7.724 24.462 -0.629 1.00 91.75 314 LYS A CA 1
ATOM 2573 C C . LYS A 1 314 ? 8.670 23.528 0.105 1.00 91.75 314 LYS A C 1
ATOM 2575 O O . LYS A 1 314 ? 8.571 22.302 0.017 1.00 91.75 314 LYS A O 1
ATOM 2580 N N . SER A 1 315 ? 9.581 24.109 0.871 1.00 88.56 315 SER A N 1
ATOM 2581 C CA . SER A 1 315 ? 10.528 23.359 1.683 1.00 88.56 315 SER A CA 1
ATOM 2582 C C . SER A 1 315 ? 10.737 24.017 3.035 1.00 88.56 315 SER A C 1
ATOM 2584 O O . SER A 1 315 ? 10.605 25.233 3.201 1.00 88.56 315 SER A O 1
ATOM 2586 N N . TYR A 1 316 ? 11.046 23.189 4.025 1.00 82.12 316 TYR A N 1
ATOM 2587 C CA . TYR A 1 316 ? 11.440 23.652 5.341 1.00 82.12 316 TYR A CA 1
ATOM 2588 C C . TYR A 1 316 ? 12.329 22.635 6.025 1.00 82.12 316 TYR A C 1
ATOM 2590 O O . TYR A 1 316 ? 12.302 21.444 5.717 1.00 82.12 316 TYR A O 1
ATOM 2598 N N . SER A 1 317 ? 13.102 23.120 6.984 1.00 77.12 317 SER A N 1
ATOM 2599 C CA . SER A 1 317 ? 13.950 22.290 7.812 1.00 77.12 317 SER A CA 1
ATOM 2600 C C . SER A 1 317 ? 13.543 22.418 9.270 1.00 77.12 317 SER A C 1
ATOM 2602 O O . SER A 1 317 ? 13.055 23.457 9.721 1.00 77.12 317 SER A O 1
ATOM 2604 N N . PHE A 1 318 ? 13.710 21.339 10.020 1.00 68.94 318 PHE A N 1
ATOM 2605 C CA . PHE A 1 318 ? 13.563 21.366 11.465 1.00 68.94 318 PHE A CA 1
ATOM 2606 C C . PHE A 1 318 ? 14.570 20.430 12.108 1.00 68.94 318 PHE A C 1
ATOM 2608 O O . PHE A 1 318 ? 15.019 19.451 11.517 1.00 68.94 318 PHE A O 1
ATOM 2615 N N . LYS A 1 319 ? 14.927 20.749 13.347 1.00 71.62 319 LYS A N 1
ATOM 2616 C CA . LYS A 1 319 ? 15.768 19.895 14.172 1.00 71.62 319 LYS A CA 1
ATOM 2617 C C . LYS A 1 319 ? 14.911 18.761 14.724 1.00 71.62 319 LYS A C 1
ATOM 2619 O O . LYS A 1 319 ? 13.906 19.017 15.384 1.00 71.62 319 LYS A O 1
ATOM 2624 N N . ALA A 1 320 ? 15.301 17.526 14.450 1.00 57.62 320 ALA A N 1
ATOM 2625 C CA . ALA A 1 320 ? 14.733 16.338 15.060 1.00 57.62 320 ALA A CA 1
ATOM 2626 C C . ALA A 1 320 ? 15.821 15.668 15.893 1.00 57.62 320 ALA A C 1
ATOM 2628 O O . ALA A 1 320 ? 16.941 15.484 15.421 1.00 57.62 320 ALA A O 1
ATOM 2629 N N . LYS A 1 321 ? 15.493 15.324 17.136 1.00 59.50 321 LYS A N 1
ATOM 2630 C CA . LYS A 1 321 ? 16.364 14.487 17.953 1.00 59.50 321 LYS A CA 1
ATOM 2631 C C . LYS A 1 321 ? 16.198 13.052 17.467 1.00 59.50 321 LYS A C 1
ATOM 2633 O O . LYS A 1 321 ? 15.072 12.552 17.435 1.00 59.50 321 LYS A O 1
ATOM 2638 N N . ASP A 1 322 ? 17.291 12.437 17.046 1.00 46.97 322 ASP A N 1
ATOM 2639 C CA . ASP A 1 322 ? 17.333 11.010 16.774 1.00 46.97 322 ASP A CA 1
ATOM 2640 C C . ASP A 1 322 ? 16.988 10.277 18.084 1.00 46.97 322 ASP A C 1
ATOM 2642 O O . ASP A 1 322 ? 17.629 10.529 19.109 1.00 46.97 322 ASP A O 1
ATOM 2646 N N . PRO A 1 323 ? 15.922 9.461 18.108 1.00 37.66 323 PRO A N 1
ATOM 2647 C CA . PRO A 1 323 ? 15.466 8.824 19.337 1.00 37.66 323 PRO A CA 1
ATOM 2648 C C . PRO A 1 323 ? 16.454 7.779 19.869 1.00 37.66 323 PRO A C 1
ATOM 2650 O O . PRO A 1 323 ? 16.368 7.448 21.048 1.00 37.66 323 PRO A O 1
ATOM 2653 N N . ASP A 1 324 ? 17.372 7.288 19.029 1.00 44.38 324 ASP A N 1
ATOM 2654 C CA . ASP A 1 324 ? 18.327 6.239 19.379 1.00 44.38 324 ASP A CA 1
ATOM 2655 C C . ASP A 1 324 ? 19.713 6.827 19.706 1.00 44.38 324 ASP A C 1
ATOM 2657 O O . ASP A 1 324 ? 20.332 6.423 20.689 1.00 44.38 324 ASP A O 1
ATOM 2661 N N . SER A 1 325 ? 20.203 7.800 18.925 1.00 69.00 325 SER A N 1
ATOM 2662 C CA . SER A 1 325 ? 21.536 8.398 19.142 1.00 69.00 325 SER A CA 1
ATOM 2663 C C . SER A 1 325 ? 21.536 9.683 19.972 1.00 69.00 325 SER A C 1
ATOM 2665 O O . SER A 1 325 ? 22.601 10.224 20.259 1.00 69.00 325 SER A O 1
ATOM 2667 N N . GLU A 1 326 ? 20.357 10.209 20.311 1.00 69.31 326 GLU A N 1
ATOM 2668 C CA . GLU A 1 326 ? 20.152 11.538 20.901 1.00 69.31 326 GLU A CA 1
ATOM 2669 C C . GLU A 1 326 ? 20.692 12.721 20.078 1.00 69.31 326 GLU A C 1
ATOM 2671 O O . GLU A 1 326 ? 20.570 13.883 20.482 1.00 69.31 326 GLU A O 1
ATOM 2676 N N . GLU A 1 327 ? 21.236 12.450 18.896 1.00 75.88 327 GLU A N 1
ATOM 2677 C CA . GLU A 1 327 ? 21.837 13.440 18.027 1.00 75.88 327 GLU A CA 1
ATOM 2678 C C . GLU A 1 327 ? 20.758 14.320 17.397 1.00 75.88 327 GLU A C 1
ATOM 2680 O O . GLU A 1 327 ? 19.723 13.852 16.916 1.00 75.88 327 GLU A O 1
ATOM 2685 N N . ILE A 1 328 ? 20.994 15.628 17.377 1.00 70.50 328 ILE A N 1
ATOM 2686 C CA . ILE A 1 328 ? 20.075 16.568 16.747 1.00 70.50 328 ILE A CA 1
ATOM 2687 C C . ILE A 1 328 ? 20.394 16.633 15.255 1.00 70.50 328 ILE A C 1
ATOM 2689 O O . ILE A 1 328 ? 21.343 17.294 14.839 1.00 70.50 328 ILE A O 1
ATOM 2693 N N . LYS A 1 329 ? 19.556 15.996 14.438 1.00 64.69 329 LYS A N 1
ATOM 2694 C CA . LYS A 1 329 ? 19.655 16.027 12.977 1.00 64.69 329 LYS A CA 1
ATOM 2695 C C . LYS A 1 329 ? 18.759 17.117 12.402 1.00 64.69 329 LYS A C 1
ATOM 2697 O O . LYS A 1 329 ? 17.641 17.343 12.866 1.00 64.69 329 LYS A O 1
ATOM 2702 N N . ILE A 1 330 ? 19.239 17.795 11.363 1.00 71.69 330 ILE A N 1
ATOM 2703 C CA . ILE A 1 330 ? 18.412 18.714 10.575 1.00 71.69 330 ILE A CA 1
ATOM 2704 C C . ILE A 1 330 ? 17.666 17.882 9.534 1.00 71.69 330 ILE A C 1
ATOM 2706 O O . ILE A 1 330 ? 18.264 17.325 8.618 1.00 71.69 330 ILE A O 1
ATOM 2710 N N . VAL A 1 331 ? 16.350 17.792 9.686 1.00 60.44 331 VAL A N 1
ATOM 2711 C CA . VAL A 1 331 ? 15.463 17.104 8.752 1.00 60.44 331 VAL A CA 1
ATOM 2712 C C . VAL A 1 331 ? 14.904 18.128 7.779 1.00 60.44 331 VAL A C 1
ATOM 2714 O O . VAL A 1 331 ? 14.248 19.083 8.193 1.00 60.44 331 VAL A O 1
ATOM 2717 N N . ASN A 1 332 ? 15.136 17.908 6.487 1.00 73.50 332 ASN A N 1
ATOM 2718 C CA . ASN A 1 332 ? 14.552 18.705 5.413 1.00 73.50 332 ASN A CA 1
ATOM 2719 C C . ASN A 1 332 ? 13.270 18.030 4.917 1.00 73.50 332 ASN A C 1
ATOM 2721 O O . ASN A 1 332 ? 13.283 16.857 4.546 1.00 73.50 332 ASN A O 1
ATOM 2725 N N . GLN A 1 333 ? 12.168 18.772 4.883 1.00 76.00 333 GLN A N 1
ATOM 2726 C CA . GLN A 1 333 ? 10.915 18.344 4.273 1.00 76.00 333 GLN A CA 1
ATOM 2727 C C . GLN A 1 333 ? 10.571 19.223 3.078 1.00 76.00 333 GLN A C 1
ATOM 2729 O O . GLN A 1 333 ? 10.824 20.428 3.075 1.00 76.00 333 GLN A O 1
ATOM 2734 N N . ARG A 1 334 ? 9.985 18.592 2.059 1.00 85.50 334 ARG A N 1
ATOM 2735 C CA . ARG A 1 334 ? 9.500 19.245 0.844 1.00 85.50 334 ARG A CA 1
ATOM 2736 C C . ARG A 1 334 ? 8.100 18.759 0.520 1.00 85.50 334 ARG A C 1
ATOM 2738 O O . ARG A 1 334 ? 7.807 17.569 0.675 1.00 85.50 334 ARG A O 1
ATOM 2745 N N . PHE A 1 335 ? 7.260 19.669 0.060 1.00 91.69 335 PHE A N 1
ATOM 2746 C CA . PHE A 1 335 ? 5.886 19.387 -0.328 1.00 91.69 335 PHE A CA 1
ATOM 2747 C C . PHE A 1 335 ? 5.415 20.393 -1.375 1.00 91.69 335 PHE A C 1
ATOM 2749 O O . PHE A 1 335 ? 5.950 21.490 -1.480 1.00 91.69 335 PHE A O 1
ATOM 2756 N N . PHE A 1 336 ? 4.414 20.013 -2.149 1.00 94.81 336 PHE A N 1
ATOM 2757 C CA . PHE A 1 336 ? 3.730 20.852 -3.117 1.00 94.81 336 PHE A CA 1
ATOM 2758 C C . PHE A 1 336 ? 2.465 21.430 -2.491 1.00 94.81 336 PHE A C 1
ATOM 2760 O O . PHE A 1 336 ? 1.766 20.728 -1.760 1.00 94.81 336 PHE A O 1
ATOM 2767 N N . SER A 1 337 ? 2.160 22.693 -2.775 1.00 95.19 337 SER A N 1
ATOM 2768 C CA . SER A 1 337 ? 0.953 23.358 -2.279 1.00 95.19 337 SER A CA 1
ATOM 2769 C C . SER A 1 337 ? 0.173 24.041 -3.396 1.00 95.19 337 SER A C 1
ATOM 2771 O O . SER A 1 337 ? 0.772 24.775 -4.183 1.00 95.19 337 SER A O 1
ATOM 2773 N N . SER A 1 338 ? -1.149 23.872 -3.390 1.00 95.69 338 SER A N 1
ATOM 2774 C CA . SER A 1 338 ? -2.100 24.622 -4.221 1.00 95.69 338 SER A CA 1
ATOM 2775 C C . SER A 1 338 ? -3.167 25.239 -3.322 1.00 95.69 338 SER A C 1
ATOM 2777 O O . SER A 1 338 ? -3.824 24.528 -2.559 1.00 95.69 338 SER A O 1
ATOM 2779 N N . SER A 1 339 ? -3.321 26.564 -3.383 1.00 91.25 339 SER A N 1
ATOM 2780 C CA . SER A 1 339 ? -4.425 27.272 -2.721 1.00 91.25 339 SER A CA 1
ATOM 2781 C C . SER A 1 339 ? -5.741 27.094 -3.475 1.00 91.25 339 SER A C 1
ATOM 2783 O O . SER A 1 339 ? -6.793 27.044 -2.846 1.00 91.25 339 SER A O 1
ATOM 2785 N N . THR A 1 340 ? -5.677 26.964 -4.804 1.00 92.50 340 THR A N 1
ATOM 2786 C CA . THR A 1 340 ? -6.841 26.772 -5.679 1.00 92.50 340 THR A CA 1
ATOM 2787 C C . THR A 1 340 ? -7.481 25.406 -5.446 1.00 92.50 340 THR A C 1
ATOM 2789 O O . THR A 1 340 ? -8.674 25.327 -5.178 1.00 92.50 340 THR A O 1
ATOM 2792 N N . ASP A 1 341 ? -6.677 24.339 -5.455 1.00 90.19 341 ASP A N 1
ATOM 2793 C CA . ASP A 1 341 ? -7.143 22.962 -5.225 1.00 90.19 341 ASP A CA 1
ATOM 2794 C C . ASP A 1 341 ? -7.178 22.587 -3.734 1.00 90.19 341 ASP A C 1
ATOM 2796 O O . ASP A 1 341 ? -7.499 21.453 -3.379 1.00 90.19 341 ASP A O 1
ATOM 2800 N N . LYS A 1 342 ? -6.809 23.531 -2.856 1.00 94.62 342 LYS A N 1
ATOM 2801 C CA . LYS A 1 342 ? -6.713 23.359 -1.402 1.00 94.62 342 LYS A CA 1
ATOM 2802 C C . LYS A 1 342 ? -6.011 22.059 -1.006 1.00 94.62 342 LYS A C 1
ATOM 2804 O O . LYS A 1 342 ? -6.577 21.203 -0.322 1.00 94.62 342 LYS A O 1
ATOM 2809 N N . CYS A 1 343 ? -4.752 21.899 -1.412 1.00 93.31 343 CYS A N 1
ATOM 2810 C CA . CYS A 1 343 ? -4.007 20.678 -1.112 1.00 93.31 343 CYS A CA 1
ATOM 2811 C C . CYS A 1 343 ? -2.525 20.882 -0.784 1.00 93.31 343 CYS A C 1
ATOM 2813 O O . CYS A 1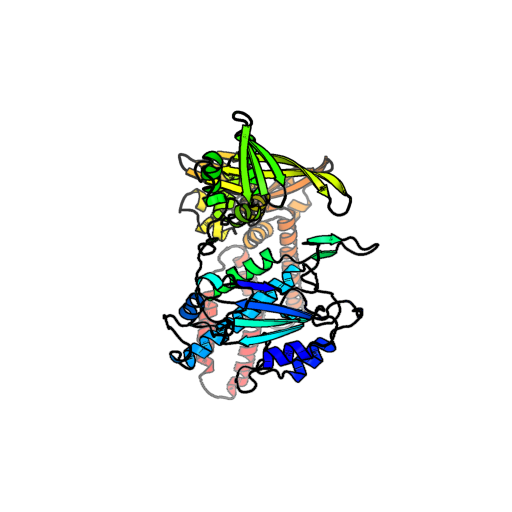 343 ? -1.870 21.753 -1.358 1.00 93.31 343 CYS A O 1
ATOM 2815 N N . LEU A 1 344 ? -1.994 20.029 0.105 1.00 94.06 344 LEU A N 1
ATOM 2816 C CA . LEU A 1 344 ? -0.576 19.956 0.487 1.00 94.06 344 LEU A CA 1
ATOM 2817 C C . LEU A 1 344 ? -0.036 18.517 0.320 1.00 94.06 344 LEU A C 1
ATOM 2819 O O . LEU A 1 344 ? -0.374 17.610 1.090 1.00 94.06 344 LEU A O 1
ATOM 2823 N N . ILE A 1 345 ? 0.819 18.278 -0.674 1.00 88.81 345 ILE A N 1
ATOM 2824 C CA . ILE A 1 345 ? 1.204 16.923 -1.110 1.00 88.81 345 ILE A CA 1
ATOM 2825 C C . ILE A 1 345 ? 2.711 16.715 -0.957 1.00 88.81 345 ILE A C 1
ATOM 2827 O O . ILE A 1 345 ? 3.501 17.539 -1.407 1.00 88.81 345 ILE A O 1
ATOM 2831 N N . GLY A 1 346 ? 3.142 15.626 -0.318 1.00 82.38 346 GLY A N 1
ATOM 2832 C CA . GLY A 1 346 ? 4.552 15.383 -0.041 1.00 82.38 346 GLY A CA 1
ATOM 2833 C C . GLY A 1 346 ? 5.366 15.205 -1.319 1.00 82.38 346 GLY A C 1
ATOM 2834 O O . GLY A 1 346 ? 4.969 14.476 -2.228 1.00 82.38 346 GLY A O 1
ATOM 2835 N N . TYR A 1 347 ? 6.555 15.813 -1.371 1.00 83.38 347 TYR A N 1
ATOM 2836 C CA . TYR A 1 347 ? 7.409 15.750 -2.560 1.00 83.38 347 TYR A CA 1
ATOM 2837 C C . TYR A 1 347 ? 7.699 14.310 -2.984 1.00 83.38 347 TYR A C 1
ATOM 2839 O O . TYR A 1 347 ? 7.595 13.975 -4.157 1.00 83.38 347 TYR A O 1
ATOM 2847 N N . ASN A 1 348 ? 8.041 13.444 -2.025 1.00 63.00 348 ASN A N 1
ATOM 2848 C CA . ASN A 1 348 ? 8.376 12.053 -2.318 1.00 63.00 348 ASN A CA 1
ATOM 2849 C C . ASN A 1 348 ? 7.176 11.289 -2.892 1.00 63.00 348 ASN A C 1
ATOM 2851 O O . ASN A 1 348 ? 7.358 10.421 -3.735 1.00 63.00 348 ASN A O 1
ATOM 2855 N N . GLU A 1 349 ? 5.952 11.608 -2.474 1.00 62.81 349 GLU A N 1
ATOM 2856 C CA . GLU A 1 349 ? 4.751 10.943 -2.985 1.00 62.81 349 GLU A CA 1
ATOM 2857 C C . GLU A 1 349 ? 4.483 11.326 -4.439 1.00 62.81 349 GLU A C 1
ATOM 2859 O O . GLU A 1 349 ? 4.165 10.446 -5.241 1.00 62.81 349 GLU A O 1
ATOM 2864 N N . CYS A 1 350 ? 4.680 12.600 -4.786 1.00 68.69 350 CYS A N 1
ATOM 2865 C CA . CYS A 1 350 ? 4.644 13.067 -6.168 1.00 68.69 350 CYS A CA 1
ATOM 2866 C C . CYS A 1 350 ? 5.799 12.488 -6.995 1.00 68.69 350 CYS A C 1
ATOM 2868 O O . CYS A 1 350 ? 5.579 11.995 -8.096 1.00 68.69 350 CYS A O 1
ATOM 2870 N N . TYR A 1 351 ? 7.012 12.448 -6.440 1.00 59.44 351 TYR A N 1
ATOM 2871 C CA . TYR A 1 351 ? 8.185 11.866 -7.092 1.00 59.44 351 TYR A CA 1
ATOM 2872 C C . TYR A 1 351 ? 7.984 10.379 -7.414 1.00 59.44 351 TYR A C 1
ATOM 2874 O O . TYR A 1 351 ? 8.248 9.936 -8.528 1.00 59.44 351 TYR A O 1
ATOM 2882 N N . TYR A 1 352 ? 7.469 9.586 -6.471 1.00 48.50 352 TYR A N 1
ATOM 2883 C CA . TYR A 1 352 ? 7.197 8.169 -6.717 1.00 48.50 352 TYR A CA 1
ATOM 2884 C C . TYR A 1 352 ? 6.021 7.943 -7.671 1.00 48.50 352 TYR A C 1
ATOM 2886 O O . TYR A 1 352 ? 6.042 6.960 -8.412 1.00 48.50 352 TYR A O 1
ATOM 2894 N N . ALA A 1 353 ? 5.016 8.826 -7.680 1.00 56.78 353 ALA A N 1
ATOM 2895 C CA . ALA A 1 353 ? 3.980 8.807 -8.712 1.00 56.78 353 ALA A CA 1
ATOM 2896 C C . ALA A 1 353 ? 4.609 9.068 -10.090 1.00 56.78 353 ALA A C 1
ATOM 2898 O O . ALA A 1 353 ? 4.485 8.245 -10.986 1.00 56.78 353 ALA A O 1
ATOM 2899 N N . TYR A 1 354 ? 5.435 10.102 -10.217 1.00 59.53 354 TYR A N 1
ATOM 2900 C CA . TYR A 1 354 ? 6.205 10.370 -11.431 1.00 59.53 354 TYR A CA 1
ATOM 2901 C C . TYR A 1 354 ? 7.057 9.167 -11.893 1.00 59.53 354 TYR A C 1
ATOM 2903 O O . TYR A 1 354 ? 7.154 8.885 -13.089 1.00 59.53 354 TYR A O 1
ATOM 2911 N N . LEU A 1 355 ? 7.637 8.397 -10.961 1.00 48.09 355 LEU A N 1
ATOM 2912 C CA . LEU A 1 355 ? 8.391 7.179 -11.283 1.00 48.09 355 LEU A CA 1
ATOM 2913 C C . LEU A 1 355 ? 7.521 6.005 -11.763 1.00 48.09 355 LEU A C 1
ATOM 2915 O O . LEU A 1 355 ? 8.027 5.144 -12.490 1.00 48.09 355 LEU A O 1
ATOM 2919 N N . LYS A 1 356 ? 6.243 5.929 -11.384 1.00 50.59 356 LYS A N 1
ATOM 2920 C CA . LYS A 1 356 ? 5.284 4.929 -11.880 1.00 50.59 356 LYS A CA 1
ATOM 2921 C C . LYS A 1 356 ? 4.634 5.437 -13.175 1.00 50.59 356 LYS A C 1
ATOM 2923 O O . LYS A 1 356 ? 3.445 5.695 -13.214 1.00 50.59 356 LYS A O 1
ATOM 2928 N N . SER A 1 357 ? 5.437 5.629 -14.219 1.00 61.28 357 SER A N 1
ATOM 2929 C CA . SER A 1 357 ? 4.985 6.148 -15.517 1.00 61.28 357 SER A CA 1
ATOM 2930 C C . SER A 1 357 ? 4.007 5.213 -16.232 1.00 61.28 357 SER A C 1
ATOM 2932 O O . SER A 1 357 ? 4.141 3.990 -16.137 1.00 61.28 357 SER A O 1
ATOM 2934 N N . ARG A 1 358 ? 3.105 5.806 -17.017 1.00 73.56 358 ARG A N 1
ATOM 2935 C CA . ARG A 1 358 ? 2.217 5.109 -17.957 1.00 73.56 358 ARG A CA 1
ATOM 2936 C C . ARG A 1 358 ? 3.017 4.343 -19.021 1.00 73.56 358 ARG A C 1
ATOM 2938 O O . ARG A 1 358 ? 4.138 4.738 -19.361 1.00 73.56 358 ARG A O 1
ATOM 2945 N N . SER A 1 359 ? 2.457 3.244 -19.533 1.00 81.19 359 SER A N 1
ATOM 2946 C CA . SER A 1 359 ? 3.018 2.532 -20.693 1.00 81.19 359 SER A CA 1
ATOM 2947 C C . SER A 1 359 ? 2.800 3.326 -21.985 1.00 81.19 359 SER A C 1
ATOM 2949 O O . SER A 1 359 ? 1.959 4.224 -22.032 1.00 81.19 359 SER A O 1
ATOM 2951 N N . ARG A 1 360 ? 3.528 2.977 -23.055 1.00 85.69 360 ARG A N 1
ATOM 2952 C CA . ARG A 1 360 ? 3.343 3.569 -24.392 1.00 85.69 360 ARG A CA 1
ATOM 2953 C C . ARG A 1 360 ? 1.870 3.531 -24.824 1.00 85.69 360 ARG A C 1
ATOM 2955 O O . ARG A 1 360 ? 1.343 4.526 -25.308 1.00 85.69 360 ARG A O 1
ATOM 2962 N N . GLU A 1 361 ? 1.206 2.399 -24.619 1.00 87.19 361 GLU A N 1
ATOM 2963 C CA . GLU A 1 361 ? -0.183 2.153 -25.018 1.00 87.19 361 GLU A CA 1
ATOM 2964 C C . GLU A 1 361 ? -1.160 2.990 -24.193 1.00 87.19 361 GLU A C 1
ATOM 2966 O O . GLU A 1 361 ? -2.075 3.586 -24.755 1.00 87.19 361 GLU A O 1
ATOM 2971 N N . GLN A 1 362 ? -0.934 3.083 -22.878 1.00 81.94 362 GLN A N 1
ATOM 2972 C CA . GLN A 1 362 ? -1.745 3.912 -21.984 1.00 81.94 362 GLN A CA 1
ATOM 2973 C C . GLN A 1 362 ? -1.666 5.387 -22.388 1.00 81.94 362 GLN A C 1
ATOM 2975 O O . GLN A 1 362 ? -2.699 6.016 -22.605 1.00 81.94 362 GLN A O 1
ATOM 2980 N N . ILE A 1 363 ? -0.448 5.898 -22.610 1.00 84.06 363 ILE A N 1
ATOM 2981 C CA . ILE A 1 363 ? -0.218 7.283 -23.045 1.00 84.06 363 ILE A CA 1
ATOM 2982 C C . ILE A 1 363 ? -0.963 7.568 -24.353 1.00 84.06 363 ILE A C 1
ATOM 2984 O O . ILE A 1 363 ? -1.670 8.566 -24.453 1.00 84.06 363 ILE A O 1
ATOM 2988 N N . LEU A 1 364 ? -0.847 6.681 -25.346 1.00 86.44 364 LEU A N 1
ATOM 2989 C CA . LEU A 1 364 ? -1.541 6.848 -26.622 1.00 86.44 364 LEU A CA 1
ATOM 2990 C C . LEU A 1 364 ? -3.066 6.762 -26.463 1.00 86.44 364 LEU A C 1
ATOM 2992 O O . LEU A 1 364 ? -3.782 7.500 -27.135 1.00 86.44 364 LEU A O 1
ATOM 2996 N N . SER A 1 365 ? -3.583 5.887 -25.598 1.00 83.06 365 SER A N 1
ATOM 2997 C CA . SER A 1 365 ? -5.029 5.718 -25.393 1.00 83.06 365 SER A CA 1
ATOM 2998 C C . SER A 1 365 ? -5.701 6.933 -24.747 1.00 83.06 365 SER A C 1
ATOM 3000 O O . SER A 1 365 ? -6.835 7.247 -25.092 1.00 83.06 365 SER A O 1
ATOM 3002 N N . GLU A 1 366 ? -4.981 7.639 -23.874 1.00 78.19 366 GLU A N 1
ATOM 3003 C CA . GLU A 1 366 ? -5.460 8.824 -23.153 1.00 78.19 366 GLU A CA 1
ATOM 3004 C C . GLU A 1 366 ? -5.397 10.105 -24.001 1.00 78.19 366 GLU A C 1
ATOM 3006 O O . GLU A 1 366 ? -6.039 11.103 -23.677 1.00 78.19 366 GLU A O 1
ATOM 3011 N N . MET A 1 367 ? -4.627 10.096 -25.093 1.00 78.75 367 MET A N 1
ATOM 3012 C CA . MET A 1 367 ? -4.550 11.216 -26.028 1.00 78.75 367 MET A CA 1
ATOM 3013 C C . MET A 1 367 ? -5.749 11.219 -26.981 1.00 78.75 367 MET A C 1
ATOM 3015 O O . MET A 1 367 ? -6.047 10.207 -27.634 1.00 78.75 367 MET A O 1
ATOM 3019 N N . ASN A 1 368 ? -6.369 12.394 -27.137 1.00 72.81 368 ASN A N 1
ATOM 3020 C CA . ASN A 1 368 ? -7.287 12.672 -28.241 1.00 72.81 368 ASN A CA 1
ATOM 3021 C C . ASN A 1 368 ? -6.581 12.404 -29.584 1.00 72.81 368 ASN A C 1
ATOM 3023 O O . ASN A 1 368 ? -5.356 12.498 -29.682 1.00 72.81 368 ASN A O 1
ATOM 3027 N N . THR A 1 369 ? -7.330 12.031 -30.624 1.00 62.53 369 THR A N 1
ATOM 3028 C CA . THR A 1 369 ? -6.797 11.862 -31.987 1.00 62.53 369 THR A CA 1
ATOM 3029 C C . THR A 1 369 ? -6.330 13.208 -32.542 1.00 62.53 369 THR A C 1
ATOM 3031 O O . THR A 1 369 ? -7.104 13.920 -33.172 1.00 62.53 369 THR A O 1
ATOM 3034 N N . SER A 1 370 ? -5.072 13.546 -32.265 1.00 73.50 370 SER A N 1
ATOM 3035 C CA . SER A 1 370 ? -4.346 14.711 -32.769 1.00 73.50 370 SER A CA 1
ATOM 3036 C C . SER A 1 370 ? -3.083 14.271 -33.513 1.00 73.50 370 SER A C 1
ATOM 3038 O O . SER A 1 370 ? -2.581 13.162 -33.293 1.00 73.50 370 SER A O 1
ATOM 3040 N N . ASP A 1 371 ? -2.516 15.150 -34.343 1.00 79.31 371 ASP A N 1
ATOM 3041 C CA . ASP A 1 371 ? -1.261 14.876 -35.064 1.00 79.31 371 ASP A CA 1
ATOM 3042 C C . ASP A 1 371 ? -0.104 14.514 -34.111 1.00 79.31 371 ASP A C 1
ATOM 3044 O O . ASP A 1 371 ? 0.834 13.818 -34.495 1.00 79.31 371 ASP A O 1
ATOM 3048 N N . PHE A 1 372 ? -0.172 14.939 -32.841 1.00 86.56 372 PHE A N 1
ATOM 3049 C CA . PHE A 1 372 ? 0.808 14.574 -31.814 1.00 86.56 372 PHE A CA 1
ATOM 3050 C C . PHE A 1 372 ? 0.784 13.069 -31.512 1.00 86.56 372 PHE A C 1
ATOM 3052 O O . PHE A 1 372 ? 1.830 12.418 -31.438 1.00 86.56 372 PHE A O 1
ATOM 3059 N N . LYS A 1 373 ? -0.417 12.490 -31.384 1.00 88.69 373 LYS A N 1
ATOM 3060 C CA . LYS A 1 373 ? -0.606 11.049 -31.172 1.00 88.69 373 LYS A CA 1
ATOM 3061 C C . LYS A 1 373 ? -0.134 10.249 -32.382 1.00 88.69 373 LYS A C 1
ATOM 3063 O O . LYS A 1 373 ? 0.491 9.202 -32.207 1.00 88.69 373 LYS A O 1
ATOM 3068 N N . GLU A 1 374 ? -0.410 10.730 -33.592 1.00 87.69 374 GLU A N 1
ATOM 3069 C CA . GLU A 1 374 ? 0.050 10.095 -34.830 1.00 87.69 374 GLU A CA 1
ATOM 3070 C C . GLU A 1 374 ? 1.583 10.099 -34.927 1.00 87.69 374 GLU A C 1
ATOM 3072 O O . GLU A 1 374 ? 2.191 9.039 -35.116 1.00 87.69 374 GLU A O 1
ATOM 3077 N N . ALA A 1 375 ? 2.216 11.251 -34.682 1.00 88.25 375 ALA A N 1
ATOM 3078 C CA . ALA A 1 375 ? 3.671 11.389 -34.674 1.00 88.25 375 ALA A CA 1
ATOM 3079 C C . ALA A 1 375 ? 4.337 10.438 -33.661 1.00 88.25 375 ALA A C 1
ATOM 3081 O O . ALA A 1 375 ? 5.290 9.730 -33.993 1.00 88.25 375 ALA A O 1
ATOM 3082 N N . LEU A 1 376 ? 3.799 10.341 -32.439 1.00 89.75 376 LEU A N 1
ATOM 3083 C CA . LEU A 1 376 ? 4.290 9.407 -31.418 1.00 89.75 376 LEU A CA 1
ATOM 3084 C C . LEU A 1 376 ? 4.060 7.930 -31.786 1.00 89.75 376 LEU A C 1
ATOM 3086 O O . LEU A 1 376 ? 4.918 7.076 -31.532 1.00 89.75 376 LEU A O 1
ATOM 3090 N N . SER A 1 377 ? 2.915 7.603 -32.390 1.00 88.12 377 SER A N 1
ATOM 3091 C CA . SER A 1 377 ? 2.553 6.226 -32.764 1.00 88.12 377 SER A CA 1
ATOM 3092 C C . SER A 1 377 ? 3.485 5.660 -33.836 1.00 88.12 377 SER A C 1
ATOM 3094 O O . SER A 1 377 ? 3.919 4.502 -33.750 1.00 88.12 377 SER A O 1
ATOM 3096 N N . ASN A 1 378 ? 3.862 6.504 -34.794 1.00 86.69 378 ASN A N 1
ATOM 3097 C CA . ASN A 1 378 ? 4.734 6.153 -35.912 1.00 86.69 378 ASN A CA 1
ATOM 3098 C C . ASN A 1 378 ? 6.228 6.250 -35.577 1.00 86.69 378 ASN A C 1
ATOM 3100 O O . ASN A 1 378 ? 7.063 5.891 -36.399 1.00 86.69 378 ASN A O 1
ATOM 3104 N N . MET A 1 379 ? 6.578 6.657 -34.355 1.00 89.56 379 MET A N 1
ATOM 3105 C CA . MET A 1 379 ? 7.965 6.811 -33.926 1.00 89.56 379 MET A CA 1
ATOM 3106 C C . MET A 1 379 ? 8.735 5.478 -33.961 1.00 89.56 379 MET A C 1
ATOM 3108 O O . MET A 1 379 ? 8.268 4.469 -33.417 1.00 89.56 379 MET A O 1
ATOM 3112 N N . ARG A 1 380 ? 9.922 5.478 -34.583 1.00 91.56 380 ARG A N 1
ATOM 3113 C CA . ARG A 1 380 ? 10.836 4.323 -34.710 1.00 91.56 380 ARG A CA 1
ATOM 3114 C C . ARG A 1 380 ? 12.272 4.725 -34.361 1.00 91.56 380 ARG A C 1
ATOM 3116 O O . ARG A 1 380 ? 13.194 4.539 -35.151 1.00 91.56 380 ARG A O 1
ATOM 3123 N N . VAL A 1 381 ? 12.471 5.307 -33.181 1.00 92.50 381 VAL A N 1
ATOM 3124 C CA . VAL A 1 381 ? 13.768 5.864 -32.758 1.00 92.50 381 VAL A CA 1
ATOM 3125 C C . VAL A 1 381 ? 14.216 5.272 -31.426 1.00 92.50 381 VAL A C 1
ATOM 3127 O O . VAL A 1 381 ? 13.388 4.955 -30.587 1.00 92.50 381 VAL A O 1
ATOM 3130 N N . CYS A 1 382 ? 15.520 5.112 -31.209 1.00 87.56 382 CYS A N 1
ATOM 3131 C CA . CYS A 1 382 ? 16.079 4.409 -30.044 1.00 87.56 382 CYS A CA 1
ATOM 3132 C C . CYS A 1 382 ? 16.501 5.311 -28.865 1.00 87.56 382 CYS A C 1
ATOM 3134 O O . CYS A 1 382 ? 17.049 4.820 -27.872 1.00 87.56 382 CYS A O 1
ATOM 3136 N N . GLN A 1 383 ? 16.294 6.626 -28.979 1.00 87.38 383 GLN A N 1
ATOM 3137 C CA . GLN A 1 383 ? 16.700 7.634 -27.995 1.00 87.38 383 GLN A CA 1
ATOM 3138 C C . GLN A 1 383 ? 15.596 8.669 -27.788 1.00 87.38 383 GLN A C 1
ATOM 3140 O O . GLN A 1 383 ? 14.941 9.077 -28.741 1.00 87.38 383 GLN A O 1
ATOM 3145 N N . TYR A 1 384 ? 15.425 9.152 -26.557 1.00 86.75 384 TYR A N 1
ATOM 3146 C CA . TYR A 1 384 ? 14.409 10.170 -26.259 1.00 86.75 384 TYR A CA 1
ATOM 3147 C C . TYR A 1 384 ? 14.714 11.519 -26.928 1.00 86.75 384 TYR A C 1
ATOM 3149 O O . TYR A 1 384 ? 13.796 12.261 -27.253 1.00 86.75 384 TYR A O 1
ATOM 3157 N N . THR A 1 385 ? 15.992 11.839 -27.153 1.00 89.00 385 THR A N 1
ATOM 3158 C CA . THR A 1 385 ? 16.395 13.046 -27.889 1.00 89.00 385 THR A CA 1
ATOM 3159 C C . THR A 1 385 ? 15.924 12.995 -29.334 1.00 89.00 385 THR A C 1
ATOM 3161 O O . THR A 1 385 ? 15.480 14.003 -29.859 1.00 89.00 385 THR A O 1
ATOM 3164 N N . GLU A 1 386 ? 15.941 11.809 -29.946 1.00 91.19 386 GLU A N 1
ATOM 3165 C CA . GLU A 1 386 ? 15.412 11.603 -31.294 1.00 91.19 386 GLU A CA 1
ATOM 3166 C C . GLU A 1 386 ? 13.887 11.724 -31.311 1.00 91.19 386 GLU A C 1
ATOM 3168 O O . GLU A 1 386 ? 13.341 12.303 -32.239 1.00 91.19 386 GLU A O 1
ATOM 3173 N N . VAL A 1 387 ? 13.196 11.276 -30.252 1.00 91.81 387 VAL A N 1
ATOM 3174 C CA . VAL A 1 387 ? 11.749 11.518 -30.099 1.00 91.81 387 VAL A CA 1
ATOM 3175 C C . VAL A 1 387 ? 11.459 13.023 -30.097 1.00 91.81 387 VAL A C 1
ATOM 3177 O O . VAL A 1 387 ? 10.542 13.462 -30.785 1.00 91.81 387 VAL A O 1
ATOM 3180 N N . ILE A 1 388 ? 12.248 13.816 -29.361 1.00 92.69 388 ILE A N 1
ATOM 3181 C CA . ILE A 1 388 ? 12.113 15.282 -29.331 1.00 92.69 388 ILE A CA 1
ATOM 3182 C C . ILE A 1 388 ? 12.340 15.861 -30.728 1.00 92.69 388 ILE A C 1
ATOM 3184 O O . ILE A 1 388 ? 11.459 16.546 -31.236 1.00 92.69 388 ILE A O 1
ATOM 3188 N N . SER A 1 389 ? 13.461 15.535 -31.376 1.00 91.12 389 SER A N 1
ATOM 3189 C CA . SER A 1 389 ? 13.787 16.064 -32.705 1.00 91.12 389 SER A CA 1
ATOM 3190 C C . SER A 1 389 ? 12.755 15.682 -33.769 1.00 91.12 389 SER A C 1
ATOM 3192 O O . SER A 1 389 ? 12.424 16.504 -34.619 1.00 91.12 389 SER A O 1
ATOM 3194 N N . SER A 1 390 ? 12.198 14.469 -33.718 1.00 90.31 390 SER A N 1
ATOM 3195 C CA . SER A 1 390 ? 11.114 14.055 -34.615 1.00 90.31 390 SER A CA 1
ATOM 3196 C C . SER A 1 390 ? 9.821 14.842 -34.377 1.00 90.31 390 SER A C 1
ATOM 3198 O O . SER A 1 390 ? 9.142 15.196 -35.338 1.00 90.31 390 SER A O 1
ATOM 3200 N N . LEU A 1 391 ? 9.482 15.161 -33.123 1.00 92.38 391 LEU A N 1
ATOM 3201 C CA . LEU A 1 391 ? 8.323 16.007 -32.809 1.00 92.38 391 LEU A CA 1
ATOM 3202 C C . LEU A 1 391 ? 8.551 17.469 -33.217 1.00 92.38 391 LEU A C 1
ATOM 3204 O O . LEU A 1 391 ? 7.637 18.105 -33.736 1.00 92.38 391 LEU A O 1
ATOM 3208 N N . GLU A 1 392 ? 9.765 17.995 -33.056 1.00 92.69 392 GLU A N 1
ATOM 3209 C CA . GLU A 1 392 ? 10.129 19.331 -33.546 1.00 92.69 392 GLU A CA 1
ATOM 3210 C C . GLU A 1 392 ? 10.003 19.422 -35.073 1.00 92.69 392 GLU A C 1
ATOM 3212 O O . GLU A 1 392 ? 9.422 20.375 -35.592 1.00 92.69 392 GLU A O 1
ATOM 3217 N N . GLN A 1 393 ? 10.446 18.392 -35.803 1.00 89.94 393 GLN A N 1
ATOM 3218 C CA . GLN A 1 393 ? 10.257 18.289 -37.256 1.00 89.94 393 GLN A CA 1
ATOM 3219 C C . GLN A 1 393 ? 8.778 18.188 -37.663 1.00 89.94 393 GLN A C 1
ATOM 3221 O O . GLN A 1 393 ? 8.407 18.668 -38.731 1.00 89.94 393 GLN A O 1
ATOM 3226 N N . ALA A 1 394 ? 7.926 17.615 -36.808 1.00 89.25 394 ALA A N 1
ATOM 3227 C CA . ALA A 1 394 ? 6.473 17.585 -36.989 1.00 89.25 394 ALA A CA 1
ATOM 3228 C C . ALA A 1 394 ? 5.776 18.916 -36.612 1.00 89.25 394 ALA A C 1
ATOM 3230 O O . ALA A 1 394 ? 4.547 19.008 -36.657 1.00 89.25 394 ALA A O 1
ATOM 3231 N N . GLY A 1 395 ? 6.541 19.955 -36.254 1.00 91.00 395 GLY A N 1
ATOM 3232 C CA . GLY A 1 395 ? 6.040 21.306 -36.000 1.00 91.00 395 GLY A CA 1
ATOM 3233 C C . GLY A 1 395 ? 5.665 21.600 -34.545 1.00 91.00 395 GLY A C 1
ATOM 3234 O O . GLY A 1 395 ? 4.981 22.592 -34.289 1.00 91.00 395 GLY A O 1
ATOM 3235 N N . PHE A 1 396 ? 6.082 20.769 -33.585 1.00 92.69 396 PHE A N 1
ATOM 3236 C CA . PHE A 1 396 ? 5.879 21.035 -32.157 1.00 92.69 396 PHE A CA 1
ATOM 3237 C C . PHE A 1 396 ? 7.050 21.830 -31.570 1.00 92.69 396 PHE A C 1
ATOM 3239 O O . PHE A 1 396 ? 8.209 21.480 -31.756 1.00 92.69 396 PHE A O 1
ATOM 3246 N N . SER A 1 397 ? 6.757 22.880 -30.806 1.00 93.62 397 SER A N 1
ATOM 3247 C CA . SER A 1 397 ? 7.776 23.580 -30.011 1.00 93.62 397 SER A CA 1
ATOM 3248 C C . SER A 1 397 ? 8.064 22.800 -28.732 1.00 93.62 397 SER A C 1
ATOM 3250 O O . SER A 1 397 ? 7.122 22.343 -28.087 1.00 93.62 397 SER A O 1
ATOM 3252 N N . TYR A 1 398 ? 9.333 22.673 -28.344 1.00 94.19 398 TYR A N 1
ATOM 3253 C CA . TYR A 1 398 ? 9.758 21.912 -27.168 1.00 94.19 398 TYR A CA 1
ATOM 3254 C C . TYR A 1 398 ? 10.373 22.806 -26.083 1.00 94.19 398 TYR A C 1
ATOM 3256 O O . TYR A 1 398 ? 11.242 23.634 -26.354 1.00 94.19 398 TYR A O 1
ATOM 3264 N N . VAL A 1 399 ? 9.962 22.592 -24.830 1.00 92.31 399 VAL A N 1
ATOM 3265 C CA . VAL A 1 399 ? 10.586 23.185 -23.638 1.00 92.31 399 VAL A CA 1
ATOM 3266 C C . VAL A 1 399 ? 10.723 22.119 -22.552 1.00 92.31 399 VAL A C 1
ATOM 3268 O O . VAL A 1 399 ? 9.803 21.337 -22.308 1.00 92.31 399 VAL A O 1
ATOM 3271 N N . PHE A 1 400 ? 11.868 22.100 -21.866 1.00 82.94 400 PHE A N 1
ATOM 3272 C CA . PHE A 1 400 ? 12.034 21.316 -20.645 1.00 82.94 400 PHE A CA 1
ATOM 3273 C C . PHE A 1 400 ? 11.802 22.191 -19.412 1.00 82.94 400 PHE A C 1
ATOM 3275 O O . PHE A 1 400 ? 12.632 23.038 -19.088 1.00 82.94 400 PHE A O 1
ATOM 3282 N N . ASP A 1 401 ? 10.706 21.947 -18.698 1.00 75.69 401 ASP A N 1
ATOM 3283 C CA . ASP A 1 401 ? 10.430 22.547 -17.388 1.00 75.69 401 ASP A CA 1
ATOM 3284 C C . ASP A 1 401 ? 9.912 21.468 -16.441 1.00 75.69 401 ASP A C 1
ATOM 3286 O O . ASP A 1 401 ? 8.733 21.115 -16.454 1.00 75.69 401 ASP A O 1
ATOM 3290 N N . LYS A 1 402 ? 10.835 20.844 -15.696 1.00 65.88 402 LYS A N 1
ATOM 3291 C CA . LYS A 1 402 ? 10.622 19.642 -14.855 1.00 65.88 402 LYS A CA 1
ATOM 3292 C C . LYS A 1 402 ? 10.111 18.397 -15.611 1.00 65.88 402 LYS A C 1
ATOM 3294 O O . LYS A 1 402 ? 10.203 17.288 -15.083 1.00 65.88 402 LYS A O 1
ATOM 3299 N N . CYS A 1 403 ? 9.617 18.568 -16.833 1.00 75.94 403 CYS A N 1
ATOM 3300 C CA . CYS A 1 403 ? 9.062 17.597 -17.763 1.00 75.94 403 CYS A CA 1
ATOM 3301 C C . CYS A 1 403 ? 9.197 18.096 -19.204 1.00 75.94 403 CYS A C 1
ATOM 3303 O O . CYS A 1 403 ? 9.547 19.253 -19.439 1.00 75.94 403 CYS A O 1
ATOM 3305 N N . HIS A 1 404 ? 8.944 17.209 -20.163 1.00 86.56 404 HIS A N 1
ATOM 3306 C CA . HIS A 1 404 ? 8.965 17.538 -21.580 1.00 86.56 404 HIS A CA 1
ATOM 3307 C C . HIS A 1 404 ? 7.615 18.134 -21.973 1.00 86.56 404 HIS A C 1
ATOM 3309 O O . HIS A 1 404 ? 6.599 17.437 -21.946 1.00 86.56 404 HIS A O 1
ATOM 3315 N N . VAL A 1 405 ? 7.615 19.419 -22.314 1.00 87.94 405 VAL A N 1
ATOM 3316 C CA . VAL A 1 405 ? 6.426 20.147 -22.751 1.00 87.94 405 VAL A CA 1
ATOM 3317 C C . VAL A 1 405 ? 6.531 20.387 -24.250 1.00 87.94 405 VAL A C 1
ATOM 3319 O O . VAL A 1 405 ? 7.530 20.931 -24.721 1.00 87.94 405 VAL A O 1
ATOM 3322 N N . PHE A 1 406 ? 5.494 19.988 -24.982 1.00 91.81 406 PHE A N 1
ATOM 3323 C CA . PHE A 1 406 ? 5.359 20.192 -26.418 1.00 91.81 406 PHE A CA 1
ATOM 3324 C C . PHE A 1 406 ? 4.132 21.052 -26.703 1.00 91.81 406 PHE A C 1
ATOM 3326 O O . PHE A 1 406 ? 3.045 20.754 -26.206 1.00 91.81 406 PHE A O 1
ATOM 3333 N N . THR A 1 407 ? 4.286 22.107 -27.498 1.00 91.00 407 THR A N 1
ATOM 3334 C CA . THR A 1 407 ? 3.186 23.027 -27.827 1.00 91.00 407 THR A CA 1
ATOM 3335 C C . THR A 1 407 ? 3.060 23.258 -29.322 1.00 91.00 407 THR A C 1
ATOM 3337 O O . THR A 1 407 ? 4.068 23.417 -30.013 1.00 91.00 407 THR A O 1
ATOM 3340 N N . ARG A 1 408 ? 1.823 23.335 -29.816 1.00 90.50 408 ARG A N 1
ATOM 3341 C CA . ARG A 1 408 ? 1.514 23.710 -31.201 1.00 90.50 408 ARG A CA 1
ATOM 3342 C C . ARG A 1 408 ? 0.157 24.413 -31.243 1.00 90.50 408 ARG A C 1
ATOM 3344 O O . ARG A 1 408 ? -0.872 23.789 -31.008 1.00 90.50 408 ARG A O 1
ATOM 3351 N N . GLY A 1 409 ? 0.159 25.718 -31.510 1.00 86.06 409 GLY A N 1
ATOM 3352 C CA . GLY A 1 409 ? -1.044 26.543 -31.352 1.00 86.06 409 GLY A CA 1
ATOM 3353 C C . GLY A 1 409 ? -1.504 26.579 -29.890 1.00 86.06 409 GLY A C 1
ATOM 3354 O O . GLY A 1 409 ? -0.699 26.860 -29.005 1.00 86.06 409 GLY A O 1
ATOM 3355 N N . GLU A 1 410 ? -2.778 26.272 -29.640 1.00 82.44 410 GLU A N 1
ATOM 3356 C CA . GLU A 1 410 ? -3.359 26.187 -28.288 1.00 82.44 410 GLU A CA 1
ATOM 3357 C C . GLU A 1 410 ? -3.149 24.816 -27.619 1.00 82.44 410 GLU A C 1
ATOM 3359 O O . GLU A 1 410 ? -3.383 24.662 -26.420 1.00 82.44 410 GLU A O 1
ATOM 3364 N N . GLU A 1 411 ? -2.682 23.811 -28.367 1.00 82.25 411 GLU A N 1
ATOM 3365 C CA . GLU A 1 411 ? -2.458 22.473 -27.827 1.00 82.25 411 GLU A CA 1
ATOM 3366 C C . GLU A 1 411 ? -1.155 22.410 -27.025 1.00 82.25 411 GLU A C 1
ATOM 3368 O O . GLU A 1 411 ? -0.086 22.815 -27.496 1.00 82.25 411 GLU A O 1
ATOM 3373 N N . ARG A 1 412 ? -1.239 21.836 -25.821 1.00 86.69 412 ARG A N 1
ATOM 3374 C CA . ARG A 1 412 ? -0.106 21.614 -24.920 1.00 86.69 412 ARG A CA 1
ATOM 3375 C C . ARG A 1 412 ? -0.086 20.167 -24.445 1.00 86.69 412 ARG A C 1
ATOM 3377 O O . ARG A 1 412 ? -1.021 19.709 -23.794 1.00 86.69 412 ARG A O 1
ATOM 3384 N N . TYR A 1 413 ? 1.018 19.481 -24.712 1.00 85.88 413 TYR A N 1
ATOM 3385 C CA . TYR A 1 413 ? 1.254 18.098 -24.314 1.00 85.88 413 TYR A CA 1
ATOM 3386 C C . TYR A 1 413 ? 2.418 18.025 -23.337 1.00 85.88 413 TYR A C 1
ATOM 3388 O O . TYR A 1 413 ? 3.475 18.610 -23.569 1.00 85.88 413 TYR A O 1
ATOM 3396 N N . THR A 1 414 ? 2.237 17.273 -22.257 1.00 83.56 414 THR A N 1
ATOM 3397 C CA . THR A 1 414 ? 3.245 17.133 -21.205 1.00 83.56 414 THR A CA 1
ATOM 3398 C C . THR A 1 414 ? 3.581 15.663 -21.006 1.00 83.56 414 THR A C 1
ATOM 3400 O O . THR A 1 414 ? 2.693 14.850 -20.748 1.00 83.56 414 THR A O 1
ATOM 3403 N N . LEU A 1 415 ? 4.867 15.327 -21.104 1.00 82.31 415 LEU A N 1
ATOM 3404 C CA . LEU A 1 415 ? 5.390 13.984 -20.872 1.00 82.31 415 LEU A CA 1
ATOM 3405 C C . LEU A 1 415 ? 6.508 14.012 -19.831 1.00 82.31 415 LEU A C 1
ATOM 3407 O O . LEU A 1 415 ? 7.441 14.817 -19.880 1.00 82.31 415 LEU A O 1
ATOM 3411 N N . SER A 1 416 ? 6.451 13.067 -18.902 1.00 78.38 416 SER A N 1
ATOM 3412 C CA . SER A 1 416 ? 7.574 12.747 -18.023 1.00 78.38 416 SER A CA 1
ATOM 3413 C C . SER A 1 416 ? 8.790 12.280 -18.841 1.00 78.38 416 SER A C 1
ATOM 3415 O O . SER A 1 416 ? 8.644 11.718 -19.926 1.00 78.38 416 SER A O 1
ATOM 3417 N N . HIS A 1 417 ? 10.010 12.432 -18.317 1.00 80.00 417 HIS A N 1
ATOM 3418 C CA . HIS A 1 417 ? 11.210 11.873 -18.961 1.00 80.00 417 HIS A CA 1
ATOM 3419 C C . HIS A 1 417 ? 11.112 10.352 -19.155 1.00 80.00 417 HIS A C 1
ATOM 3421 O O . HIS A 1 417 ? 11.552 9.801 -20.167 1.00 80.00 417 HIS A O 1
ATOM 3427 N N . LYS A 1 418 ? 10.485 9.664 -18.193 1.00 75.81 418 LYS A N 1
ATOM 3428 C CA . LYS A 1 418 ? 10.266 8.215 -18.238 1.00 75.81 418 LYS A CA 1
ATOM 3429 C C . LYS A 1 418 ? 9.178 7.819 -19.245 1.00 75.81 418 LYS A C 1
ATOM 3431 O O . LYS A 1 418 ? 9.251 6.746 -19.835 1.00 75.81 418 LYS A O 1
ATOM 3436 N N . GLU A 1 419 ? 8.187 8.683 -19.443 1.00 83.56 419 GLU A N 1
ATOM 3437 C CA . GLU A 1 419 ? 7.121 8.502 -20.436 1.00 83.56 419 GLU A CA 1
ATOM 3438 C C . GLU A 1 419 ? 7.639 8.743 -21.852 1.00 83.56 419 GLU A C 1
ATOM 3440 O O . GLU A 1 419 ? 7.421 7.920 -22.734 1.00 83.56 419 GLU A O 1
ATOM 3445 N N . LEU A 1 420 ? 8.416 9.809 -22.055 1.00 87.25 420 LEU A N 1
ATOM 3446 C CA . LEU A 1 420 ? 9.050 10.101 -23.338 1.00 87.25 420 LEU A CA 1
ATOM 3447 C C . LEU A 1 420 ? 9.975 8.956 -23.783 1.00 87.25 420 LEU A C 1
ATOM 3449 O O . LEU A 1 420 ? 9.985 8.568 -24.949 1.00 87.25 420 LEU A O 1
ATOM 3453 N N . THR A 1 421 ? 10.708 8.352 -22.842 1.00 87.12 421 THR A N 1
ATOM 3454 C CA . THR A 1 421 ? 11.557 7.183 -23.127 1.00 87.12 421 THR A CA 1
ATOM 3455 C C . THR A 1 421 ? 10.769 5.926 -23.511 1.00 87.12 421 THR A C 1
ATOM 3457 O O . THR A 1 421 ? 11.351 5.056 -24.152 1.00 87.12 421 THR A O 1
ATOM 3460 N N . GLN A 1 422 ? 9.460 5.828 -23.237 1.00 87.62 422 GLN A N 1
ATOM 3461 C CA . GLN A 1 422 ? 8.629 4.729 -23.767 1.00 87.62 422 GLN A CA 1
ATOM 3462 C C . GLN A 1 422 ? 8.461 4.803 -25.294 1.00 87.62 422 GLN A C 1
ATOM 3464 O O . GLN A 1 422 ? 8.160 3.800 -25.942 1.00 87.62 422 GLN A O 1
ATOM 3469 N N . PHE A 1 423 ? 8.670 5.983 -25.887 1.00 90.69 423 PHE A N 1
ATOM 3470 C CA . PHE A 1 423 ? 8.627 6.183 -27.336 1.00 90.69 423 PHE A CA 1
ATOM 3471 C C . PHE A 1 423 ? 9.992 6.025 -28.012 1.00 90.69 423 PHE A C 1
ATOM 3473 O O . PHE A 1 423 ? 10.057 5.941 -29.236 1.00 90.69 423 PHE A O 1
ATOM 3480 N N . ALA A 1 424 ? 11.062 5.908 -27.221 1.00 91.50 424 ALA A N 1
ATOM 3481 C CA . ALA A 1 424 ? 12.430 5.682 -27.672 1.00 91.50 424 ALA A CA 1
ATOM 3482 C C . ALA A 1 424 ? 12.723 4.183 -27.897 1.00 91.50 424 ALA A C 1
ATOM 3484 O O . ALA A 1 424 ? 13.702 3.639 -27.379 1.00 91.50 424 ALA A O 1
ATOM 3485 N N . VAL A 1 425 ? 11.852 3.503 -28.646 1.00 89.06 425 VAL A N 1
ATOM 3486 C CA . VAL A 1 425 ? 11.973 2.078 -28.974 1.00 89.06 425 VAL A CA 1
ATOM 3487 C C . VAL A 1 425 ? 11.874 1.874 -30.484 1.00 89.06 425 VAL A C 1
ATOM 3489 O O . VAL A 1 425 ? 10.988 2.420 -31.142 1.00 89.06 425 VAL A O 1
ATOM 3492 N N . VAL A 1 426 ? 12.761 1.035 -31.024 1.00 89.75 426 VAL A N 1
ATOM 3493 C CA . VAL A 1 426 ? 12.694 0.568 -32.413 1.00 89.75 426 VAL A CA 1
ATOM 3494 C C . VAL A 1 426 ? 12.213 -0.885 -32.419 1.00 89.75 426 VAL A C 1
ATOM 3496 O O . VAL A 1 426 ? 12.831 -1.711 -31.742 1.00 89.75 426 VAL A O 1
ATOM 3499 N N . PRO A 1 427 ? 11.135 -1.219 -33.149 1.00 90.25 427 PRO A N 1
ATOM 3500 C CA . PRO A 1 427 ? 10.669 -2.594 -33.286 1.00 90.25 427 PRO A CA 1
ATOM 3501 C C . PRO A 1 427 ? 11.720 -3.510 -33.922 1.00 90.25 427 PRO A C 1
ATOM 3503 O O . PRO A 1 427 ? 12.514 -3.083 -34.766 1.00 90.25 427 PRO A O 1
ATOM 3506 N N . GLN A 1 428 ? 11.717 -4.786 -33.536 1.00 89.44 428 GLN A N 1
ATOM 3507 C CA . GLN A 1 428 ? 12.737 -5.744 -33.970 1.00 89.44 428 GLN A CA 1
ATOM 3508 C C . GLN A 1 428 ? 12.687 -5.988 -35.483 1.00 89.44 428 GLN A C 1
ATOM 3510 O O . GLN A 1 428 ? 13.729 -6.163 -36.107 1.00 89.44 428 GLN A O 1
ATOM 3515 N N . GLU A 1 429 ? 11.500 -5.957 -36.081 1.00 90.81 429 GLU A N 1
ATOM 3516 C CA . GLU A 1 429 ? 11.284 -6.070 -37.522 1.00 90.81 429 GLU A CA 1
ATOM 3517 C C . GLU A 1 429 ? 11.955 -4.932 -38.303 1.00 90.81 429 GLU A C 1
ATOM 3519 O O . GLU A 1 429 ? 12.551 -5.175 -39.350 1.00 90.81 429 GLU A O 1
ATOM 3524 N N . VAL A 1 430 ? 11.957 -3.713 -37.753 1.00 90.62 430 VAL A N 1
ATOM 3525 C CA . VAL A 1 430 ? 12.640 -2.560 -38.356 1.00 90.62 430 VAL A CA 1
ATOM 3526 C C . VAL A 1 430 ? 14.153 -2.727 -38.239 1.00 90.62 430 VAL A C 1
ATOM 3528 O O . VAL A 1 430 ? 14.874 -2.526 -39.213 1.00 90.62 430 VAL A O 1
ATOM 3531 N N . ILE A 1 431 ? 14.648 -3.169 -37.077 1.00 90.56 431 ILE A N 1
ATOM 3532 C CA . ILE A 1 431 ? 16.077 -3.476 -36.898 1.00 90.56 431 ILE A CA 1
ATOM 3533 C C . ILE A 1 431 ? 16.515 -4.568 -37.881 1.00 90.56 431 ILE A C 1
ATOM 3535 O O . ILE A 1 431 ? 17.592 -4.461 -38.468 1.00 90.56 431 ILE A O 1
ATOM 3539 N N . HIS A 1 432 ? 15.691 -5.598 -38.078 1.00 91.31 432 HIS A N 1
ATOM 3540 C CA . HIS A 1 432 ? 15.960 -6.693 -39.002 1.00 91.31 432 HIS A CA 1
ATOM 3541 C C . HIS A 1 432 ? 15.995 -6.224 -40.463 1.00 91.31 432 HIS A C 1
ATOM 3543 O O . HIS A 1 432 ? 16.932 -6.577 -41.180 1.00 91.31 432 HIS A O 1
ATOM 3549 N N . ASP A 1 433 ? 15.040 -5.393 -40.894 1.00 90.50 433 ASP A N 1
ATOM 3550 C CA . ASP A 1 433 ? 15.030 -4.809 -42.241 1.00 90.50 433 ASP A CA 1
ATOM 3551 C C . ASP A 1 433 ? 16.306 -3.997 -42.510 1.00 90.50 433 ASP A C 1
ATOM 3553 O O . ASP A 1 433 ? 17.048 -4.287 -43.455 1.00 90.50 433 ASP A O 1
ATOM 3557 N N . VAL A 1 434 ? 16.631 -3.054 -41.619 1.00 92.06 434 VAL A N 1
ATOM 3558 C CA . VAL A 1 434 ? 17.838 -2.221 -41.733 1.00 92.06 434 VAL A CA 1
ATOM 3559 C C . VAL A 1 434 ? 19.100 -3.092 -41.729 1.00 92.06 434 VAL A C 1
ATOM 3561 O O . VAL A 1 434 ? 20.005 -2.894 -42.542 1.00 92.06 434 VAL A O 1
ATOM 3564 N N . ALA A 1 435 ? 19.161 -4.107 -40.864 1.00 91.88 435 ALA A N 1
ATOM 3565 C CA . ALA A 1 435 ? 20.278 -5.047 -40.797 1.00 91.88 435 ALA A CA 1
ATOM 3566 C C . ALA A 1 435 ? 20.425 -5.910 -42.062 1.00 91.88 435 ALA A C 1
ATOM 3568 O O . ALA A 1 435 ? 21.544 -6.237 -42.459 1.00 91.88 435 ALA A O 1
ATOM 3569 N N . SER A 1 436 ? 19.319 -6.270 -42.717 1.00 89.06 436 SER A N 1
ATOM 3570 C CA . SER A 1 436 ? 19.337 -7.039 -43.967 1.00 89.06 436 SER A CA 1
ATOM 3571 C C . SER A 1 436 ? 19.910 -6.231 -45.138 1.00 89.06 436 SER A C 1
ATOM 3573 O O . SER A 1 436 ? 20.570 -6.786 -46.023 1.00 89.06 436 SER A O 1
ATOM 3575 N N . ARG A 1 437 ? 19.707 -4.906 -45.114 1.00 90.50 437 ARG A N 1
ATOM 3576 C CA . ARG A 1 437 ? 20.208 -3.964 -46.121 1.00 90.50 437 ARG A CA 1
ATOM 3577 C C . ARG A 1 437 ? 21.619 -3.460 -45.822 1.00 90.50 437 ARG A C 1
ATOM 3579 O O . ARG A 1 437 ? 22.309 -3.066 -46.766 1.00 90.50 437 ARG A O 1
ATOM 3586 N N . LEU A 1 438 ? 22.074 -3.522 -44.565 1.00 90.25 438 LEU A N 1
ATOM 3587 C CA . LEU A 1 438 ? 23.418 -3.107 -44.158 1.00 90.25 438 LEU A CA 1
ATOM 3588 C C . LEU A 1 438 ? 24.502 -3.928 -44.878 1.00 90.25 438 LEU A C 1
ATOM 3590 O O . LEU A 1 438 ? 24.650 -5.139 -44.685 1.00 90.25 438 LEU A O 1
ATOM 3594 N N . ASP A 1 439 ? 25.334 -3.256 -45.671 1.00 89.31 439 ASP A N 1
ATOM 3595 C CA . ASP A 1 439 ? 26.463 -3.896 -46.333 1.00 89.31 439 ASP A CA 1
ATOM 3596 C C . ASP A 1 439 ? 27.622 -4.086 -45.346 1.00 89.31 439 ASP A C 1
ATOM 3598 O O . ASP A 1 439 ? 28.454 -3.204 -45.125 1.00 89.31 439 ASP A O 1
ATOM 3602 N N . LEU A 1 440 ? 27.699 -5.285 -44.763 1.00 88.31 440 LEU A N 1
ATOM 3603 C CA . LEU A 1 440 ? 28.755 -5.660 -43.822 1.00 88.31 440 LEU A CA 1
ATOM 3604 C C . LEU A 1 440 ? 30.171 -5.599 -44.412 1.00 88.31 440 LEU A C 1
ATOM 3606 O O . LEU A 1 440 ? 31.126 -5.525 -43.639 1.00 88.31 440 LEU A O 1
ATOM 3610 N N . LYS A 1 441 ? 30.349 -5.685 -45.737 1.00 86.50 441 LYS A N 1
ATOM 3611 C CA . LYS A 1 441 ? 31.681 -5.564 -46.347 1.00 86.50 441 LYS A CA 1
ATOM 3612 C C . LYS A 1 441 ? 32.102 -4.102 -46.378 1.00 86.50 441 LYS A C 1
ATOM 3614 O O . LYS A 1 441 ? 33.190 -3.793 -45.899 1.00 86.50 441 LYS A O 1
ATOM 3619 N N . VAL A 1 442 ? 31.219 -3.227 -46.863 1.00 88.00 442 VAL A N 1
ATOM 3620 C CA . VAL A 1 442 ? 31.447 -1.775 -46.872 1.00 88.00 442 VAL A CA 1
ATOM 3621 C C . VAL A 1 442 ? 31.651 -1.279 -45.442 1.00 88.00 442 VAL A C 1
ATOM 3623 O O . VAL A 1 442 ? 32.675 -0.670 -45.153 1.00 88.00 442 VAL A O 1
ATOM 3626 N N . PHE A 1 443 ? 30.773 -1.662 -44.513 1.00 90.19 443 PHE A N 1
ATOM 3627 C CA . PHE A 1 443 ? 30.876 -1.302 -43.098 1.00 90.19 443 PHE A CA 1
ATOM 3628 C C . PHE A 1 443 ? 32.222 -1.687 -42.466 1.00 90.19 443 PHE A C 1
ATOM 3630 O O . PHE A 1 443 ? 32.798 -0.909 -41.713 1.00 90.19 443 PHE A O 1
ATOM 3637 N N . LYS A 1 444 ? 32.757 -2.873 -42.786 1.00 87.94 444 LYS A N 1
ATOM 3638 C CA . LYS A 1 444 ? 34.071 -3.320 -42.292 1.00 87.94 444 LYS A CA 1
ATOM 3639 C C . LYS A 1 444 ? 35.248 -2.582 -42.923 1.00 87.94 444 LYS A C 1
ATOM 3641 O O . LYS A 1 444 ? 36.314 -2.552 -42.322 1.00 87.94 444 LYS A O 1
ATOM 3646 N N . SER A 1 445 ? 35.072 -2.057 -44.133 1.00 88.19 445 SER A N 1
ATOM 3647 C CA . SER A 1 445 ? 36.107 -1.297 -44.838 1.00 88.19 445 SER A CA 1
ATOM 3648 C C . SER A 1 445 ? 36.197 0.163 -44.383 1.00 88.19 445 SER A C 1
ATOM 3650 O O . SER A 1 445 ? 37.203 0.821 -44.632 1.00 88.19 445 SER A O 1
ATOM 3652 N N . CYS A 1 446 ? 35.170 0.672 -43.695 1.00 88.38 446 CYS A N 1
ATOM 3653 C CA . CYS A 1 446 ? 35.145 2.035 -43.186 1.00 88.38 446 CYS A CA 1
ATOM 3654 C C . CYS A 1 446 ? 36.197 2.243 -42.081 1.00 88.38 446 CYS A C 1
ATOM 3656 O O . CYS A 1 446 ? 36.145 1.595 -41.036 1.00 88.38 446 CYS A O 1
ATOM 3658 N N . VAL A 1 447 ? 37.111 3.201 -42.285 1.00 84.94 447 VAL A N 1
ATOM 3659 C CA . VAL A 1 447 ? 38.103 3.630 -41.274 1.00 84.94 447 VAL A CA 1
ATOM 3660 C C . VAL A 1 447 ? 37.415 4.196 -40.027 1.00 84.94 447 VAL A C 1
ATOM 3662 O O . VAL A 1 447 ? 37.764 3.860 -38.896 1.00 84.94 447 VAL A O 1
ATOM 3665 N N . HIS A 1 448 ? 36.389 5.017 -40.246 1.00 86.44 448 HIS A N 1
ATOM 3666 C CA . HIS A 1 448 ? 35.495 5.535 -39.218 1.00 86.44 448 HIS A CA 1
ATOM 3667 C C . HIS A 1 448 ? 34.067 5.123 -39.561 1.00 86.44 448 HIS A C 1
ATOM 3669 O O . HIS A 1 448 ? 33.689 5.128 -40.732 1.00 86.44 448 HIS A O 1
ATOM 3675 N N . LYS A 1 449 ? 33.276 4.726 -38.562 1.00 86.19 449 LYS A N 1
ATOM 3676 C CA . LYS A 1 449 ? 31.955 4.111 -38.793 1.00 86.19 449 LYS A CA 1
ATOM 3677 C C . LYS A 1 449 ? 30.981 5.105 -39.424 1.00 86.19 449 LYS A C 1
ATOM 3679 O O . LYS A 1 449 ? 30.167 4.714 -40.246 1.00 86.19 449 LYS A O 1
ATOM 3684 N N . GLU A 1 450 ? 31.121 6.375 -39.069 1.00 87.31 450 GLU A N 1
ATOM 3685 C CA . GLU A 1 450 ? 30.413 7.528 -39.622 1.00 87.31 450 GLU A CA 1
ATOM 3686 C C . GLU A 1 450 ? 30.664 7.753 -41.124 1.00 87.31 450 GLU A C 1
ATOM 3688 O O . GLU A 1 450 ? 29.852 8.382 -41.792 1.00 87.31 450 GLU A O 1
ATOM 3693 N N . ASN A 1 451 ? 31.723 7.169 -41.699 1.00 85.88 451 ASN A N 1
ATOM 3694 C CA . ASN A 1 451 ? 31.983 7.244 -43.141 1.00 85.88 451 ASN A CA 1
ATOM 3695 C C . ASN A 1 451 ? 31.114 6.267 -43.951 1.00 85.88 451 ASN A C 1
ATOM 3697 O O . ASN A 1 451 ? 31.231 6.197 -45.174 1.00 85.88 451 ASN A O 1
ATOM 3701 N N . TYR A 1 452 ? 30.276 5.467 -43.291 1.00 86.25 452 TYR A N 1
ATOM 3702 C CA . TYR A 1 452 ? 29.370 4.554 -43.967 1.00 86.25 452 TYR A CA 1
ATOM 3703 C C . TYR A 1 452 ? 28.189 5.314 -44.580 1.00 86.25 452 TYR A C 1
ATOM 3705 O O . TYR A 1 452 ? 27.363 5.890 -43.872 1.00 86.25 452 TYR A O 1
ATOM 3713 N N . THR A 1 453 ? 28.074 5.239 -45.904 1.00 73.44 453 THR A N 1
ATOM 3714 C CA . THR A 1 453 ? 26.889 5.657 -46.660 1.00 73.44 453 THR A CA 1
ATOM 3715 C C . THR A 1 453 ? 26.593 4.613 -47.728 1.00 73.44 453 THR A C 1
ATOM 3717 O O . THR A 1 453 ? 27.397 4.371 -48.625 1.00 73.44 453 THR A O 1
ATOM 3720 N N . SER A 1 454 ? 25.457 3.928 -47.604 1.00 78.81 454 SER A N 1
ATOM 3721 C CA . SER A 1 454 ? 25.029 2.906 -48.565 1.00 78.81 454 SER A CA 1
ATOM 3722 C C . SER A 1 454 ? 23.550 2.588 -48.368 1.00 78.81 454 SER A C 1
ATOM 3724 O O . SER A 1 454 ? 23.108 2.448 -47.229 1.00 78.81 454 SER A O 1
ATOM 3726 N N . LYS A 1 455 ? 22.802 2.439 -49.472 1.00 72.94 455 LYS A N 1
ATOM 3727 C CA . LYS A 1 455 ? 21.394 1.987 -49.498 1.00 72.94 455 LYS A CA 1
ATOM 3728 C C . LYS A 1 455 ? 20.488 2.715 -48.498 1.00 72.94 455 LYS A C 1
ATOM 3730 O O . LYS A 1 455 ? 19.818 2.073 -47.692 1.00 72.94 455 LYS A O 1
ATOM 3735 N N . ASP A 1 456 ? 20.528 4.047 -48.534 1.00 86.19 456 ASP A N 1
ATOM 3736 C CA . ASP A 1 456 ? 19.694 4.929 -47.704 1.00 86.19 456 ASP A CA 1
ATOM 3737 C C . ASP A 1 456 ? 19.919 4.821 -46.187 1.00 86.19 456 ASP A C 1
ATOM 3739 O O . ASP A 1 456 ? 19.146 5.369 -45.399 1.00 86.19 456 ASP A O 1
ATOM 3743 N N . ILE A 1 457 ? 21.027 4.186 -45.793 1.00 91.31 457 ILE A N 1
ATOM 3744 C CA . ILE A 1 457 ? 21.487 4.068 -44.414 1.00 91.31 457 ILE A CA 1
ATOM 3745 C C . ILE A 1 457 ? 22.709 4.971 -44.203 1.00 91.31 457 ILE A C 1
ATOM 3747 O O . ILE A 1 457 ? 23.698 4.880 -44.942 1.00 91.31 457 ILE A O 1
ATOM 3751 N N . SER A 1 458 ? 22.664 5.797 -43.158 1.00 92.25 458 SER A N 1
ATOM 3752 C CA . SER A 1 458 ? 23.798 6.587 -42.663 1.00 92.25 458 SER A CA 1
ATOM 3753 C C . SER A 1 458 ? 24.116 6.257 -41.205 1.00 92.25 458 SER A C 1
ATOM 3755 O O . SER A 1 458 ? 23.255 5.803 -40.448 1.00 92.25 458 SER A O 1
ATOM 3757 N N . ILE A 1 459 ? 25.375 6.465 -40.809 1.00 93.69 459 ILE A N 1
ATOM 3758 C CA . ILE A 1 459 ? 25.838 6.261 -39.433 1.00 93.69 459 ILE A CA 1
ATOM 3759 C C . ILE A 1 459 ? 26.307 7.591 -38.851 1.00 93.69 459 ILE A C 1
ATOM 3761 O O . ILE A 1 459 ? 27.126 8.282 -39.445 1.00 93.69 459 ILE A O 1
ATOM 3765 N N . GLU A 1 460 ? 25.842 7.907 -37.649 1.00 91.50 460 GLU A N 1
ATOM 3766 C CA . GLU A 1 460 ? 26.204 9.120 -36.918 1.00 91.50 460 GLU A CA 1
ATOM 3767 C C . GLU A 1 460 ? 26.876 8.771 -35.596 1.00 91.50 460 GLU A C 1
ATOM 3769 O O . GLU A 1 460 ? 26.476 7.833 -34.903 1.00 91.50 460 GLU A O 1
ATOM 3774 N N . LYS A 1 461 ? 27.910 9.532 -35.235 1.00 92.25 461 LYS A N 1
ATOM 3775 C CA . LYS A 1 461 ? 28.632 9.387 -33.971 1.00 92.25 461 LYS A CA 1
ATOM 3776 C C . LYS A 1 461 ? 28.175 10.460 -32.992 1.00 92.25 461 LYS A C 1
ATOM 3778 O O . LYS A 1 461 ? 28.232 11.644 -33.298 1.00 92.25 461 LYS A O 1
ATOM 3783 N N . HIS A 1 462 ? 27.816 10.042 -31.786 1.00 87.50 462 HIS A N 1
ATOM 3784 C CA . HIS A 1 462 ? 27.453 10.935 -30.691 1.00 87.50 462 HIS A CA 1
ATOM 3785 C C . HIS A 1 462 ? 28.420 10.755 -29.527 1.00 87.50 462 HIS A C 1
ATOM 3787 O O . HIS A 1 462 ? 28.672 9.626 -29.100 1.00 87.50 462 HIS A O 1
ATOM 3793 N N . SER A 1 463 ? 28.926 11.866 -28.994 1.00 88.94 463 SER A N 1
ATOM 3794 C CA . SER A 1 463 ? 29.808 11.900 -27.823 1.00 88.94 463 SER A CA 1
ATOM 3795 C C . SER A 1 463 ? 29.102 12.527 -26.620 1.00 88.94 463 SER A C 1
ATOM 3797 O O . SER A 1 463 ? 28.308 13.453 -26.768 1.00 88.94 463 SER A O 1
ATOM 3799 N N . TYR A 1 464 ? 29.393 12.032 -25.419 1.00 82.50 464 TYR A N 1
ATOM 3800 C CA . TYR A 1 464 ? 28.895 12.573 -24.154 1.00 82.50 464 TYR A CA 1
ATOM 3801 C C . TYR A 1 464 ? 29.913 12.360 -23.029 1.00 82.50 464 TYR A C 1
ATOM 3803 O O . TYR A 1 464 ? 30.718 11.432 -23.078 1.00 82.50 464 TYR A O 1
ATOM 3811 N N . LYS A 1 465 ? 29.872 13.197 -21.987 1.00 82.81 465 LYS A N 1
ATOM 3812 C CA . LYS A 1 465 ? 30.665 12.991 -20.765 1.00 82.81 465 LYS A CA 1
ATOM 3813 C C . LYS A 1 465 ? 29.843 12.229 -19.736 1.00 82.81 465 LYS A C 1
ATOM 3815 O O . LYS A 1 465 ? 28.683 12.562 -19.498 1.00 82.81 465 LYS A O 1
ATOM 3820 N N . ASP A 1 466 ? 30.426 11.200 -19.132 1.00 74.56 466 ASP A N 1
ATOM 3821 C CA . ASP A 1 466 ? 29.779 10.490 -18.031 1.00 74.56 466 ASP A CA 1
ATOM 3822 C C . ASP A 1 466 ? 29.936 11.219 -16.685 1.00 74.56 466 ASP A C 1
ATOM 3824 O O . ASP A 1 466 ? 30.518 12.300 -16.606 1.00 74.56 466 ASP A O 1
ATOM 3828 N N . LYS A 1 467 ? 29.399 10.639 -15.601 1.00 68.69 467 LYS A N 1
ATOM 3829 C CA . LYS A 1 467 ? 29.435 11.245 -14.255 1.00 68.69 467 LYS A CA 1
ATOM 3830 C C . LYS A 1 467 ? 30.856 11.468 -13.718 1.00 68.69 467 LYS A C 1
ATOM 3832 O O . LYS A 1 467 ? 31.030 12.287 -12.825 1.00 68.69 467 LYS A O 1
ATOM 3837 N N . SER A 1 468 ? 31.847 10.755 -14.253 1.00 78.00 468 SER A N 1
ATOM 3838 C CA . SER A 1 468 ? 33.275 10.927 -13.953 1.00 78.00 468 SER A CA 1
ATOM 3839 C C . SER A 1 468 ? 33.970 11.936 -14.877 1.00 78.00 468 SER A C 1
ATOM 3841 O O . SER A 1 468 ? 35.175 12.133 -14.769 1.00 78.00 468 SER A O 1
ATOM 3843 N N . GLY A 1 469 ? 33.239 12.565 -15.802 1.00 83.06 469 GLY A N 1
ATOM 3844 C CA . GLY A 1 469 ? 33.789 13.489 -16.792 1.00 83.06 469 GLY A CA 1
ATOM 3845 C C . GLY A 1 469 ? 34.520 12.803 -17.950 1.00 83.06 469 GLY A C 1
ATOM 3846 O O . GLY A 1 469 ? 35.088 13.496 -18.792 1.00 83.06 469 GLY A O 1
ATOM 3847 N N . THR A 1 470 ? 34.499 11.466 -18.021 1.00 85.38 470 THR A N 1
ATOM 3848 C CA . THR A 1 470 ? 35.130 10.700 -19.102 1.00 85.38 470 THR A CA 1
ATOM 3849 C C . THR A 1 470 ? 34.284 10.789 -20.363 1.00 85.38 470 THR A C 1
ATOM 3851 O O . THR A 1 470 ? 33.066 10.597 -20.322 1.00 85.38 470 THR A O 1
ATOM 3854 N N . GLU A 1 471 ? 34.929 11.066 -21.493 1.00 89.62 471 GLU A N 1
ATOM 3855 C CA . GLU A 1 471 ? 34.260 11.124 -22.787 1.00 89.62 471 GLU A CA 1
ATOM 3856 C C . GLU A 1 471 ? 33.929 9.712 -23.287 1.00 89.62 471 GLU A C 1
ATOM 3858 O O . GLU A 1 471 ? 34.790 8.839 -23.415 1.00 89.62 471 GLU A O 1
ATOM 3863 N N . LYS A 1 472 ? 32.649 9.480 -23.559 1.00 85.75 472 LYS A N 1
ATOM 3864 C CA . LYS A 1 472 ? 32.104 8.254 -24.136 1.00 85.75 472 LYS A CA 1
ATOM 3865 C C . LYS A 1 472 ? 31.432 8.584 -25.456 1.00 85.75 472 LYS A C 1
ATOM 3867 O O . LYS A 1 472 ? 30.941 9.689 -25.651 1.00 85.75 472 LYS A O 1
ATOM 3872 N N . SER A 1 473 ? 31.387 7.611 -26.361 1.00 87.88 473 SER A N 1
ATOM 3873 C CA . SER A 1 473 ? 30.674 7.763 -27.628 1.00 87.88 473 SER A CA 1
ATOM 3874 C C . SER A 1 473 ? 29.841 6.537 -27.974 1.00 87.88 473 SER A C 1
ATOM 3876 O O . SER A 1 473 ? 30.142 5.413 -27.565 1.00 87.88 473 SER A O 1
ATOM 3878 N N . TYR A 1 474 ? 28.773 6.771 -28.725 1.00 88.56 474 TYR A N 1
ATOM 3879 C CA . TYR A 1 474 ? 27.918 5.751 -29.313 1.00 88.56 474 TYR A CA 1
ATOM 3880 C C . TYR A 1 474 ? 27.582 6.129 -30.756 1.00 88.56 474 TYR A C 1
ATOM 3882 O O . TYR A 1 474 ? 27.842 7.248 -31.192 1.00 88.56 474 TYR A O 1
ATOM 3890 N N . TYR A 1 475 ? 27.039 5.169 -31.504 1.00 92.69 475 TYR A N 1
ATOM 3891 C CA . TYR A 1 475 ? 26.716 5.351 -32.914 1.00 92.69 475 TYR A CA 1
ATOM 3892 C C . TYR A 1 475 ? 25.246 5.039 -33.164 1.00 92.69 475 TYR A C 1
ATOM 3894 O O . TYR A 1 475 ? 24.742 4.015 -32.683 1.00 92.69 475 TYR A O 1
ATOM 3902 N N . LEU A 1 476 ? 24.599 5.905 -33.931 1.00 93.12 476 LEU A N 1
ATOM 3903 C CA . LEU A 1 476 ? 23.230 5.755 -34.401 1.00 93.12 476 LEU A CA 1
ATOM 3904 C C . LEU A 1 476 ? 23.231 5.442 -35.896 1.00 93.12 476 LEU A C 1
ATOM 3906 O O . LEU A 1 476 ? 24.120 5.866 -36.628 1.00 93.12 476 LEU A O 1
ATOM 3910 N N . VAL A 1 477 ? 22.251 4.662 -36.325 1.00 94.19 477 VAL A N 1
ATOM 3911 C CA . VAL A 1 477 ? 21.990 4.296 -37.714 1.00 94.19 477 VAL A CA 1
ATOM 3912 C C . VAL A 1 477 ? 20.684 4.958 -38.097 1.00 94.19 477 VAL A C 1
ATOM 3914 O O . VAL A 1 477 ? 19.658 4.619 -37.507 1.00 94.19 477 VAL A O 1
ATOM 3917 N N . ARG A 1 478 ? 20.724 5.884 -39.055 1.00 93.81 478 ARG A N 1
ATOM 3918 C CA . ARG A 1 478 ? 19.518 6.464 -39.647 1.00 93.81 478 ARG A CA 1
ATOM 3919 C C . ARG A 1 478 ? 19.200 5.738 -40.935 1.00 93.81 478 ARG A C 1
ATOM 3921 O O . ARG A 1 478 ? 20.082 5.538 -41.768 1.00 93.81 478 ARG A O 1
ATOM 3928 N N . ASP A 1 479 ? 17.941 5.376 -41.093 1.00 92.88 479 ASP A N 1
ATOM 3929 C CA . ASP A 1 479 ? 17.436 4.754 -42.304 1.00 92.88 479 ASP A CA 1
ATOM 3930 C C . ASP A 1 479 ? 16.338 5.614 -42.924 1.00 92.88 479 ASP A C 1
ATOM 3932 O O . ASP A 1 479 ? 15.304 5.847 -42.299 1.00 92.88 479 ASP A O 1
ATOM 3936 N N . LYS A 1 480 ? 16.545 6.067 -44.164 1.00 87.44 480 LYS A N 1
ATOM 3937 C CA . LYS A 1 480 ? 15.576 6.941 -44.844 1.00 87.44 480 LYS A CA 1
ATOM 3938 C C . LYS A 1 480 ? 14.343 6.189 -45.342 1.00 87.44 480 LYS A C 1
ATOM 3940 O O . LYS A 1 480 ? 13.314 6.818 -45.548 1.00 87.44 480 LYS A O 1
ATOM 3945 N N . VAL A 1 481 ? 14.433 4.869 -45.526 1.00 86.25 481 VAL A N 1
ATOM 3946 C CA . VAL A 1 481 ? 13.312 4.045 -46.016 1.00 86.25 481 VAL A CA 1
ATOM 3947 C C . VAL A 1 481 ? 12.247 3.880 -44.935 1.00 86.25 481 VAL A C 1
ATOM 3949 O O . VAL A 1 481 ? 11.071 4.128 -45.170 1.00 86.25 481 VAL A O 1
ATOM 3952 N N . THR A 1 482 ? 12.663 3.482 -43.733 1.00 84.00 482 THR A N 1
ATOM 3953 C CA . THR A 1 482 ? 11.764 3.264 -42.587 1.00 84.00 482 THR A CA 1
ATOM 3954 C C . THR A 1 482 ? 11.606 4.498 -41.697 1.00 84.00 482 THR A C 1
ATOM 3956 O O . THR A 1 482 ? 10.846 4.452 -40.730 1.00 84.00 482 THR A O 1
ATOM 3959 N N . ASN A 1 483 ? 12.332 5.583 -41.996 1.00 88.56 483 ASN A N 1
ATOM 3960 C CA . ASN A 1 483 ? 12.471 6.770 -41.149 1.00 88.56 483 ASN A CA 1
ATOM 3961 C C . ASN A 1 483 ? 12.825 6.410 -39.692 1.00 88.56 483 ASN A C 1
ATOM 3963 O O . ASN A 1 483 ? 12.273 6.959 -38.737 1.00 88.56 483 ASN A O 1
ATOM 3967 N N . SER A 1 484 ? 13.707 5.420 -39.520 1.00 92.81 484 SER A N 1
ATOM 3968 C CA . SER A 1 484 ? 14.069 4.879 -38.209 1.00 92.81 484 SER A CA 1
ATOM 3969 C C . SER A 1 484 ? 15.474 5.284 -37.779 1.00 92.81 484 SER A C 1
ATOM 3971 O O . SER A 1 484 ? 16.361 5.531 -38.600 1.00 92.81 484 SER A O 1
ATOM 3973 N N . VAL A 1 485 ? 15.678 5.338 -36.461 1.00 94.94 485 VAL A N 1
ATOM 3974 C CA . VAL A 1 485 ? 16.969 5.659 -35.842 1.00 94.94 485 VAL A CA 1
ATOM 3975 C C . VAL A 1 485 ? 17.311 4.592 -34.811 1.00 94.94 485 VAL A C 1
ATOM 3977 O O . VAL A 1 485 ? 16.755 4.573 -33.714 1.00 94.94 485 VAL A O 1
ATOM 3980 N N . SER A 1 486 ? 18.244 3.703 -35.143 1.00 93.94 486 SER A N 1
ATOM 3981 C CA . SER A 1 486 ? 18.611 2.537 -34.324 1.00 93.94 486 SER A CA 1
ATOM 3982 C C . SER A 1 486 ? 20.032 2.636 -33.783 1.00 93.94 486 SER A C 1
ATOM 3984 O O . SER A 1 486 ? 20.894 3.256 -34.400 1.00 93.94 486 SER A O 1
ATOM 3986 N N . TYR A 1 487 ? 20.345 1.969 -32.670 1.00 94.12 487 TYR A N 1
ATOM 3987 C CA . TYR A 1 487 ? 21.744 1.863 -32.263 1.00 94.12 487 TYR A CA 1
ATOM 3988 C C . TYR A 1 487 ? 22.517 0.967 -33.229 1.00 94.12 487 TYR A C 1
ATOM 3990 O O . TYR A 1 487 ? 22.129 -0.172 -33.498 1.00 94.12 487 TYR A O 1
ATOM 3998 N N . LEU A 1 488 ? 23.699 1.421 -33.647 1.00 93.06 488 LEU A N 1
ATOM 3999 C CA . LEU A 1 488 ? 24.562 0.652 -34.544 1.00 93.06 488 LEU A CA 1
ATOM 4000 C C . LEU A 1 488 ? 24.922 -0.729 -33.991 1.00 93.06 488 LEU A C 1
ATOM 4002 O O . LEU A 1 488 ? 25.006 -1.696 -34.742 1.00 93.06 488 LEU A O 1
ATOM 4006 N N . LYS A 1 489 ? 25.128 -0.838 -32.673 1.00 91.81 489 LYS A N 1
ATOM 4007 C CA . LYS A 1 489 ? 25.437 -2.121 -32.021 1.00 91.81 489 LYS A CA 1
ATOM 4008 C C . LYS A 1 489 ? 24.347 -3.173 -32.269 1.00 91.81 489 LYS A C 1
ATOM 4010 O O . LYS A 1 489 ? 24.683 -4.341 -32.441 1.00 91.81 489 LYS A O 1
ATOM 4015 N N . ASP A 1 490 ? 23.081 -2.760 -32.318 1.00 92.00 490 ASP A N 1
ATOM 4016 C CA . ASP A 1 490 ? 21.938 -3.663 -32.427 1.00 92.00 490 ASP A CA 1
ATOM 4017 C C . ASP A 1 490 ? 21.754 -4.083 -33.889 1.00 92.00 490 ASP A C 1
ATOM 4019 O O . ASP A 1 490 ? 21.694 -5.279 -34.180 1.00 92.00 490 ASP A O 1
ATOM 4023 N N . VAL A 1 491 ? 21.844 -3.124 -34.819 1.00 93.12 491 VAL A N 1
ATOM 4024 C CA . VAL A 1 491 ? 21.821 -3.382 -36.270 1.00 93.12 491 VAL A CA 1
ATOM 4025 C C . VAL A 1 491 ? 22.966 -4.308 -36.690 1.00 93.12 491 VAL A C 1
ATOM 4027 O O . VAL A 1 491 ? 22.752 -5.291 -37.397 1.00 93.12 491 VAL A O 1
ATOM 4030 N N . VAL A 1 492 ? 24.196 -4.050 -36.235 1.00 92.31 492 VAL A N 1
ATOM 4031 C CA . VAL A 1 492 ? 25.369 -4.870 -36.587 1.00 92.31 492 VAL A CA 1
ATOM 4032 C C . VAL A 1 492 ? 25.251 -6.280 -36.011 1.00 92.31 492 VAL A C 1
ATOM 4034 O O . VAL A 1 492 ? 25.560 -7.256 -36.700 1.00 92.31 492 VAL A O 1
ATOM 4037 N N . LYS A 1 493 ? 24.793 -6.411 -34.760 1.00 92.06 493 LYS A N 1
ATOM 4038 C CA . LYS A 1 493 ? 24.554 -7.715 -34.129 1.00 92.06 493 LYS A CA 1
ATOM 4039 C C . LYS A 1 493 ? 23.548 -8.536 -34.936 1.00 92.06 493 LYS A C 1
ATOM 4041 O O . LYS A 1 493 ? 23.814 -9.710 -35.209 1.00 92.06 493 LYS A O 1
ATOM 4046 N N . GLU A 1 494 ? 22.445 -7.919 -35.348 1.00 91.38 494 GLU A N 1
ATOM 4047 C CA . GLU A 1 494 ? 21.416 -8.566 -36.162 1.00 91.38 494 GLU A CA 1
ATOM 4048 C C . GLU A 1 494 ? 21.939 -8.919 -37.561 1.00 91.38 494 GLU A C 1
ATOM 4050 O O . GLU A 1 494 ? 21.787 -10.052 -38.013 1.00 91.38 494 GLU A O 1
ATOM 4055 N N . SER A 1 495 ? 22.707 -8.026 -38.190 1.00 91.00 495 SER A N 1
ATOM 4056 C CA . SER A 1 495 ? 23.332 -8.260 -39.503 1.00 91.00 495 SER A CA 1
ATOM 4057 C C . SER A 1 495 ? 24.226 -9.509 -39.493 1.00 91.00 495 SER A C 1
ATOM 4059 O O . SER A 1 495 ? 24.204 -10.337 -40.409 1.00 91.00 495 SER A O 1
ATOM 4061 N N . TYR A 1 496 ? 25.010 -9.701 -38.425 1.00 89.69 496 TYR A N 1
ATOM 4062 C CA . TYR A 1 496 ? 25.803 -10.921 -38.246 1.00 89.69 496 TYR A CA 1
ATOM 4063 C C . TYR A 1 496 ? 24.946 -12.160 -37.975 1.00 89.69 496 TYR A C 1
ATOM 4065 O O . TYR A 1 496 ? 25.326 -13.261 -38.383 1.00 89.69 496 TYR A O 1
ATOM 4073 N N . SER A 1 497 ? 23.813 -12.010 -37.289 1.00 87.94 497 SER A N 1
ATOM 4074 C CA . SER A 1 497 ? 22.844 -13.090 -37.086 1.00 87.94 497 SER A CA 1
ATOM 4075 C C . SER A 1 497 ? 22.298 -13.590 -38.424 1.00 87.94 497 SER A C 1
ATOM 4077 O O . SER A 1 497 ? 22.479 -14.769 -38.751 1.00 87.94 497 SER A O 1
ATOM 4079 N N . ILE A 1 498 ? 21.788 -12.670 -39.250 1.00 85.38 498 ILE A N 1
ATOM 4080 C CA . ILE A 1 498 ? 21.298 -12.929 -40.610 1.00 85.38 498 ILE A CA 1
ATOM 4081 C C . ILE A 1 498 ? 22.383 -13.636 -41.432 1.00 85.38 498 ILE A C 1
ATOM 4083 O O . ILE A 1 498 ? 22.157 -14.694 -42.026 1.00 85.38 498 ILE A O 1
ATOM 4087 N N . ARG A 1 499 ? 23.619 -13.120 -41.410 1.00 84.06 499 ARG A N 1
ATOM 4088 C CA . ARG A 1 499 ? 24.727 -13.714 -42.170 1.00 84.06 499 ARG A CA 1
ATOM 4089 C C . ARG A 1 499 ? 25.062 -15.142 -41.727 1.00 84.06 499 ARG A C 1
ATOM 4091 O O . ARG A 1 499 ? 25.387 -15.984 -42.569 1.00 84.06 499 ARG A O 1
ATOM 4098 N N . ARG A 1 500 ? 25.008 -15.433 -40.424 1.00 81.38 500 ARG A N 1
ATOM 4099 C CA . ARG A 1 500 ? 25.245 -16.787 -39.896 1.00 81.38 500 ARG A CA 1
ATOM 4100 C C . ARG A 1 500 ? 24.165 -17.759 -40.356 1.00 81.38 500 ARG A C 1
ATOM 4102 O O . ARG A 1 500 ? 24.515 -18.846 -40.813 1.00 81.38 500 ARG A O 1
ATOM 4109 N N . GLN A 1 501 ? 22.897 -17.358 -40.295 1.00 80.62 501 GLN A N 1
ATOM 4110 C CA . GLN A 1 501 ? 21.776 -18.170 -40.774 1.00 80.62 501 GLN A CA 1
ATOM 4111 C C . GLN A 1 501 ? 21.917 -18.485 -42.273 1.00 80.62 501 GLN A C 1
ATOM 4113 O O . GLN A 1 501 ? 21.840 -19.649 -42.668 1.00 80.62 501 GLN A O 1
ATOM 4118 N N . GLN A 1 502 ? 22.268 -17.491 -43.098 1.00 78.69 502 GLN A N 1
ATOM 4119 C CA . GLN A 1 502 ? 22.537 -17.691 -44.530 1.00 78.69 502 GLN A CA 1
ATOM 4120 C C . GLN A 1 502 ? 23.679 -18.691 -44.791 1.00 78.69 502 GLN A C 1
ATOM 4122 O O . GLN A 1 502 ? 23.578 -19.551 -45.667 1.00 78.69 502 GLN A O 1
ATOM 4127 N N . LEU A 1 503 ? 24.781 -18.606 -44.037 1.00 75.94 503 LEU A N 1
ATOM 4128 C CA . LEU A 1 503 ? 25.913 -19.532 -44.173 1.00 75.94 503 LEU A CA 1
ATOM 4129 C C . LEU A 1 503 ? 25.543 -20.964 -43.774 1.00 75.94 503 LEU A C 1
ATOM 4131 O O . LEU A 1 503 ? 25.977 -21.913 -44.429 1.00 75.94 503 LEU A O 1
ATOM 4135 N N . GLN A 1 504 ? 24.739 -21.131 -42.724 1.00 74.06 504 GLN A N 1
ATOM 4136 C CA . GLN A 1 504 ? 24.230 -22.438 -42.309 1.00 74.06 504 GLN A CA 1
ATOM 4137 C C . GLN A 1 504 ? 23.298 -23.037 -43.368 1.00 74.06 504 GLN A C 1
ATOM 4139 O O . GLN A 1 504 ? 23.471 -24.200 -43.737 1.00 74.06 504 GLN A O 1
ATOM 4144 N N . ALA A 1 505 ? 22.383 -22.237 -43.923 1.00 70.75 505 ALA A N 1
ATOM 4145 C CA . ALA A 1 505 ? 21.508 -22.655 -45.014 1.00 70.75 505 ALA A CA 1
ATOM 4146 C C . ALA A 1 505 ? 22.313 -23.093 -46.251 1.00 70.75 505 ALA A C 1
ATOM 4148 O O . ALA A 1 505 ? 22.099 -24.185 -46.774 1.00 70.75 505 ALA A O 1
ATOM 4149 N N . MET A 1 506 ? 23.323 -22.316 -46.663 1.00 68.25 506 MET A N 1
ATOM 4150 C CA . MET A 1 506 ? 24.196 -22.679 -47.789 1.00 68.25 506 MET A CA 1
ATOM 4151 C C . MET A 1 506 ? 24.995 -23.965 -47.544 1.00 68.25 506 MET A C 1
ATOM 4153 O O . MET A 1 506 ? 25.156 -24.771 -48.461 1.00 68.25 506 MET A O 1
ATOM 4157 N N . ARG A 1 507 ? 25.487 -24.194 -46.319 1.00 70.12 507 ARG A N 1
ATOM 4158 C CA . ARG A 1 507 ? 26.160 -25.454 -45.955 1.00 70.12 507 ARG A CA 1
ATOM 4159 C C . ARG A 1 507 ? 25.211 -26.647 -46.057 1.00 70.12 507 ARG A C 1
ATOM 4161 O O . ARG A 1 507 ? 25.625 -27.696 -46.541 1.00 70.12 507 ARG A O 1
ATOM 4168 N N . LYS A 1 508 ? 23.949 -26.473 -45.654 1.00 65.88 508 LYS A N 1
ATOM 4169 C CA . LYS A 1 508 ? 22.900 -27.498 -45.748 1.00 65.88 508 LYS A CA 1
ATOM 4170 C C . LYS A 1 508 ? 22.532 -27.807 -47.204 1.00 65.88 508 LYS A C 1
ATOM 4172 O O . LYS A 1 508 ? 22.392 -28.966 -47.561 1.00 65.88 508 LYS A O 1
ATOM 4177 N N . VAL A 1 509 ? 22.455 -26.796 -48.070 1.00 62.72 509 VAL A N 1
ATOM 4178 C CA . VAL A 1 509 ? 22.227 -26.998 -49.514 1.00 62.72 509 VAL A CA 1
ATOM 4179 C C . VAL A 1 509 ? 23.406 -27.727 -50.166 1.00 62.72 509 VAL A C 1
ATOM 4181 O O . VAL A 1 509 ? 23.197 -28.687 -50.902 1.00 62.72 509 VAL A O 1
ATOM 4184 N N . ARG A 1 510 ? 24.650 -27.338 -49.853 1.00 61.78 510 ARG A N 1
ATOM 4185 C CA . ARG A 1 510 ? 25.851 -28.020 -50.371 1.00 61.78 510 ARG A CA 1
ATOM 4186 C C . ARG A 1 510 ? 25.960 -29.467 -49.889 1.00 61.78 510 ARG A C 1
ATOM 4188 O O . ARG A 1 510 ? 26.370 -30.329 -50.658 1.00 61.78 510 ARG A O 1
ATOM 4195 N N . SER A 1 511 ? 25.582 -29.758 -48.643 1.00 61.09 511 SER A N 1
ATOM 4196 C CA . SER A 1 511 ? 25.587 -31.137 -48.140 1.00 61.09 511 SER A CA 1
ATOM 4197 C C . SER A 1 511 ? 24.503 -32.005 -48.783 1.00 61.09 511 SER A C 1
ATOM 4199 O O . SER A 1 511 ? 24.732 -33.196 -48.974 1.00 61.09 511 SER A O 1
ATOM 4201 N N . ILE A 1 512 ? 23.361 -31.423 -49.165 1.00 55.53 512 ILE A N 1
ATOM 4202 C CA . ILE A 1 512 ? 22.316 -32.106 -49.942 1.00 55.53 512 ILE A CA 1
ATOM 4203 C C . ILE A 1 512 ? 22.804 -32.382 -51.373 1.00 55.53 512 ILE A C 1
ATOM 4205 O O . ILE A 1 512 ? 22.694 -33.516 -51.824 1.00 55.53 512 ILE A O 1
ATOM 4209 N N . GLN A 1 513 ? 23.427 -31.403 -52.042 1.00 53.66 513 GLN A N 1
ATOM 4210 C CA . GLN A 1 513 ? 23.999 -31.570 -53.390 1.00 53.66 513 GLN A CA 1
ATOM 4211 C C . GLN A 1 513 ? 25.111 -32.627 -53.449 1.00 53.66 513 GLN A C 1
ATOM 4213 O O . GLN A 1 513 ? 25.167 -33.408 -54.392 1.00 53.66 513 GLN A O 1
ATOM 4218 N N . ASN A 1 514 ? 25.968 -32.694 -52.426 1.00 56.12 514 ASN A N 1
ATOM 4219 C CA . ASN A 1 514 ? 27.022 -33.708 -52.352 1.00 56.12 514 ASN A CA 1
ATOM 4220 C C . ASN A 1 514 ? 26.479 -35.113 -52.026 1.00 56.12 514 ASN A C 1
ATOM 4222 O O . ASN A 1 514 ? 27.135 -36.101 -52.339 1.00 56.12 514 ASN A O 1
ATOM 4226 N N . LYS A 1 515 ? 25.299 -35.220 -51.395 1.00 52.12 515 LYS A N 1
ATOM 4227 C CA . LYS A 1 515 ? 24.626 -36.504 -51.123 1.00 52.12 515 LYS A CA 1
ATOM 4228 C C . LYS A 1 515 ? 23.784 -37.007 -52.298 1.00 52.12 515 LYS A C 1
ATOM 4230 O O . LYS A 1 515 ? 23.565 -38.207 -52.391 1.00 52.12 515 LYS A O 1
ATOM 4235 N N . SER A 1 516 ? 23.333 -36.130 -53.195 1.00 48.09 516 SER A N 1
ATOM 4236 C CA . SER A 1 516 ? 22.518 -36.479 -54.368 1.00 48.09 516 SER A CA 1
ATOM 4237 C C . SER A 1 516 ? 23.344 -36.867 -55.605 1.00 48.09 516 SER A C 1
ATOM 4239 O O . SER A 1 516 ? 22.865 -36.716 -56.723 1.00 48.09 516 SER A O 1
ATOM 4241 N N . GLY A 1 517 ? 24.579 -37.351 -55.433 1.00 46.34 517 GLY A N 1
ATOM 4242 C CA . GLY A 1 517 ? 25.507 -37.724 -56.515 1.00 46.34 517 GLY A CA 1
ATOM 4243 C C . GLY A 1 517 ? 25.088 -38.916 -57.391 1.00 46.34 517 GLY A C 1
ATOM 4244 O O . GLY A 1 517 ? 25.931 -39.481 -58.074 1.00 46.34 517 GLY A O 1
ATOM 4245 N N . SER A 1 518 ? 23.818 -39.319 -57.368 1.00 47.44 518 SER A N 1
ATOM 4246 C CA . SER A 1 518 ? 23.223 -40.304 -58.272 1.00 47.44 518 SER A CA 1
ATOM 4247 C C . SER A 1 518 ? 21.702 -40.250 -58.112 1.00 47.44 518 SER A C 1
ATOM 4249 O O . SER A 1 518 ? 21.185 -40.832 -57.164 1.00 47.44 518 SER A O 1
ATOM 4251 N N . LEU A 1 519 ? 20.998 -39.472 -58.946 1.00 39.88 519 LEU A N 1
ATOM 4252 C CA . LEU A 1 519 ? 19.578 -39.663 -59.300 1.00 39.88 519 LEU A CA 1
ATOM 4253 C C . LEU A 1 519 ? 19.150 -38.627 -60.358 1.00 39.88 519 LEU A C 1
ATOM 4255 O O . LEU A 1 519 ? 19.356 -37.425 -60.193 1.00 39.88 519 LEU A O 1
ATOM 4259 N N . ASP A 1 520 ? 18.567 -39.149 -61.436 1.00 45.94 520 ASP A N 1
ATOM 4260 C CA . ASP A 1 520 ? 18.350 -38.559 -62.762 1.00 45.94 520 ASP A CA 1
ATOM 4261 C C . ASP A 1 520 ? 17.571 -37.226 -62.852 1.00 45.94 520 ASP A C 1
ATOM 4263 O O . ASP A 1 520 ? 16.962 -36.726 -61.901 1.00 45.94 520 ASP A O 1
ATOM 4267 N N . SER A 1 521 ? 17.606 -36.679 -64.075 1.00 44.88 521 SER A N 1
ATOM 4268 C CA . SER A 1 521 ? 17.164 -35.377 -64.617 1.00 44.88 521 SER A CA 1
ATOM 4269 C C . SER A 1 521 ? 15.907 -34.699 -64.042 1.00 44.88 521 SER A C 1
ATOM 4271 O O . SER A 1 521 ? 15.791 -33.475 -64.136 1.00 44.88 521 SER A O 1
ATOM 4273 N N . VAL A 1 522 ? 14.998 -35.427 -63.389 1.00 40.03 522 VAL A N 1
ATOM 4274 C CA . VAL A 1 522 ? 13.821 -34.870 -62.693 1.00 40.03 522 VAL A CA 1
ATOM 4275 C C . VAL A 1 522 ? 14.240 -34.037 -61.470 1.00 40.03 522 VAL A C 1
ATOM 4277 O O . VAL A 1 522 ? 13.646 -32.993 -61.186 1.00 40.03 522 VAL A O 1
ATOM 4280 N N . SER A 1 523 ? 15.329 -34.422 -60.796 1.00 46.50 523 SER A N 1
ATOM 4281 C CA . SER A 1 523 ? 15.893 -33.675 -59.661 1.00 46.50 523 SER A CA 1
ATOM 4282 C C . SER A 1 523 ? 16.478 -32.325 -60.087 1.00 46.50 523 SER A C 1
ATOM 4284 O O . SER A 1 523 ? 16.396 -31.346 -59.346 1.00 46.50 523 SER A O 1
ATOM 4286 N N . SER A 1 524 ? 17.016 -32.236 -61.304 1.00 43.88 524 SER A N 1
ATOM 4287 C CA . SER A 1 524 ? 17.608 -31.020 -61.872 1.00 43.88 524 SER A CA 1
ATOM 4288 C C . SER A 1 524 ? 16.565 -29.924 -62.098 1.00 43.88 524 SER A C 1
ATOM 4290 O O . SER A 1 524 ? 16.827 -28.759 -61.801 1.00 43.88 524 SER A O 1
ATOM 4292 N N . GLN A 1 525 ? 15.366 -30.299 -62.559 1.00 41.31 525 GLN A N 1
ATOM 4293 C CA . GLN A 1 525 ? 14.242 -29.385 -62.790 1.00 41.31 525 GLN A CA 1
ATOM 4294 C C . GLN A 1 525 ? 13.690 -28.835 -61.465 1.00 41.31 525 GLN A C 1
ATOM 4296 O O . GLN A 1 525 ? 13.438 -27.639 -61.331 1.00 41.31 525 GLN A O 1
ATOM 4301 N N . VAL A 1 526 ? 13.574 -29.693 -60.446 1.00 45.97 526 VAL A N 1
ATOM 4302 C CA . VAL A 1 526 ? 13.153 -29.299 -59.092 1.00 45.97 526 VAL A CA 1
ATOM 4303 C C . VAL A 1 526 ? 14.205 -28.399 -58.436 1.00 45.97 526 VAL A C 1
ATOM 4305 O O . VAL A 1 526 ? 13.863 -27.376 -57.849 1.00 45.97 526 VAL A O 1
ATOM 4308 N N . LEU A 1 527 ? 15.494 -28.708 -58.597 1.00 44.16 527 LEU A N 1
ATOM 4309 C CA . LEU A 1 527 ? 16.602 -27.880 -58.109 1.00 44.16 527 LEU A CA 1
ATOM 4310 C C . LEU A 1 527 ? 16.719 -26.542 -58.855 1.00 44.16 527 LEU A C 1
ATOM 4312 O O . LEU A 1 527 ? 17.087 -25.539 -58.244 1.00 44.16 527 LEU A O 1
ATOM 4316 N N . SER A 1 528 ? 16.386 -26.507 -60.146 1.00 45.44 528 SER A N 1
ATOM 4317 C CA . SER A 1 528 ? 16.276 -25.290 -60.958 1.00 45.44 528 SER A CA 1
ATOM 4318 C C . SER A 1 528 ? 15.107 -24.417 -60.503 1.00 45.44 528 SER A C 1
ATOM 4320 O O . SER A 1 528 ? 15.303 -23.217 -60.326 1.00 45.44 528 SER A O 1
ATOM 4322 N N . ASN A 1 529 ? 13.944 -25.009 -60.219 1.00 46.03 529 ASN A N 1
ATOM 4323 C CA . ASN A 1 529 ? 12.777 -24.300 -59.693 1.00 46.03 529 ASN A CA 1
ATOM 4324 C C . ASN A 1 529 ? 13.026 -23.771 -58.276 1.00 46.03 529 ASN A C 1
ATOM 4326 O O . ASN A 1 529 ? 12.680 -22.635 -57.978 1.00 46.03 529 ASN A O 1
ATOM 4330 N N . ILE A 1 530 ? 13.713 -24.536 -57.423 1.00 43.72 530 ILE A N 1
ATOM 4331 C CA . ILE A 1 530 ? 14.125 -24.081 -56.088 1.00 43.72 530 ILE A CA 1
ATOM 4332 C C . ILE A 1 530 ? 15.157 -22.951 -56.193 1.00 43.72 530 ILE A C 1
ATOM 4334 O O . ILE A 1 530 ? 15.036 -21.956 -55.483 1.00 43.72 530 ILE A O 1
ATOM 4338 N N . LYS A 1 531 ? 16.143 -23.049 -57.098 1.00 42.56 531 LYS A N 1
ATOM 4339 C CA . LYS A 1 531 ? 17.064 -21.937 -57.389 1.00 42.56 531 LYS A CA 1
ATOM 4340 C C . LYS A 1 531 ? 16.298 -20.701 -57.856 1.00 42.56 531 LYS A C 1
ATOM 4342 O O . LYS A 1 531 ? 16.539 -19.637 -57.304 1.00 42.56 531 LYS A O 1
ATOM 4347 N N . GLY A 1 532 ? 15.364 -20.867 -58.795 1.00 42.59 532 GLY A N 1
ATOM 4348 C CA . GLY A 1 532 ? 14.509 -19.816 -59.345 1.00 42.59 532 GLY A CA 1
ATOM 4349 C C . GLY A 1 532 ? 13.660 -19.127 -58.280 1.00 42.59 532 GLY A C 1
ATOM 4350 O O . GLY A 1 532 ? 13.673 -17.904 -58.206 1.00 42.59 532 GLY A O 1
ATOM 4351 N N . MET A 1 533 ? 13.021 -19.893 -57.392 1.00 39.72 533 MET A N 1
ATOM 4352 C CA . MET A 1 533 ? 12.227 -19.381 -56.268 1.00 39.72 533 MET A CA 1
ATOM 4353 C C . MET A 1 533 ? 13.091 -18.657 -55.230 1.00 39.72 533 MET A C 1
ATOM 4355 O O . MET A 1 533 ? 12.688 -17.621 -54.714 1.00 39.72 533 MET A O 1
ATOM 4359 N N . VAL A 1 534 ? 14.304 -19.147 -54.951 1.00 40.25 534 VAL A N 1
ATOM 4360 C CA . VAL A 1 534 ? 15.249 -18.483 -54.036 1.00 40.25 534 VAL A CA 1
ATOM 4361 C C . VAL A 1 534 ? 15.784 -17.178 -54.633 1.00 40.25 534 VAL A C 1
ATOM 4363 O O . VAL A 1 534 ? 15.929 -16.202 -53.900 1.00 40.25 534 VAL A O 1
ATOM 4366 N N . THR A 1 535 ? 16.033 -17.129 -55.946 1.00 40.69 535 THR A N 1
ATOM 4367 C CA . THR A 1 535 ? 16.491 -15.917 -56.648 1.00 40.69 535 THR A CA 1
ATOM 4368 C C . THR A 1 535 ? 15.375 -14.910 -56.947 1.00 40.69 535 THR A C 1
ATOM 4370 O O . THR A 1 535 ? 15.622 -13.711 -56.924 1.00 40.69 535 THR A O 1
ATOM 4373 N N . GLN A 1 536 ? 14.138 -15.353 -57.199 1.00 34.91 536 GLN A N 1
ATOM 4374 C CA . GLN A 1 536 ? 12.990 -14.456 -57.403 1.00 34.91 536 GLN A CA 1
ATOM 4375 C C . GLN A 1 536 ? 12.488 -13.863 -56.080 1.00 34.91 536 GLN A C 1
ATOM 4377 O O . GLN A 1 536 ? 12.177 -12.675 -56.032 1.00 34.91 536 GLN A O 1
ATOM 4382 N N . ASN A 1 537 ? 12.533 -14.622 -54.979 1.00 37.62 537 ASN A N 1
ATOM 4383 C CA . ASN A 1 537 ? 12.234 -14.107 -53.634 1.00 37.62 537 ASN A CA 1
ATOM 4384 C C . ASN A 1 537 ? 13.330 -13.178 -53.078 1.00 37.62 537 ASN A C 1
ATOM 4386 O O . ASN A 1 537 ? 13.182 -12.637 -51.988 1.00 37.62 537 ASN A O 1
ATOM 4390 N N . THR A 1 538 ? 14.435 -12.985 -53.808 1.00 39.09 538 THR A N 1
ATOM 4391 C CA . THR A 1 538 ? 15.418 -11.926 -53.528 1.00 39.09 538 THR A CA 1
ATOM 4392 C C . THR A 1 538 ? 15.093 -10.608 -54.243 1.00 39.09 538 THR A C 1
ATOM 4394 O O . THR A 1 538 ? 15.759 -9.615 -53.967 1.00 39.09 538 THR A O 1
ATOM 4397 N N . ILE A 1 539 ? 14.103 -10.581 -55.152 1.00 37.12 539 ILE A N 1
ATOM 4398 C CA . ILE A 1 539 ? 13.780 -9.414 -55.998 1.00 37.12 539 ILE A CA 1
ATOM 4399 C C . ILE A 1 539 ? 12.365 -8.853 -55.744 1.00 37.12 539 ILE A C 1
ATOM 4401 O O . ILE A 1 539 ? 12.131 -7.690 -56.055 1.00 37.12 539 ILE A O 1
ATOM 4405 N N . ILE A 1 540 ? 11.429 -9.592 -55.135 1.00 32.34 540 ILE A N 1
ATOM 4406 C CA . ILE A 1 540 ? 10.059 -9.091 -54.893 1.00 32.34 540 ILE A CA 1
ATOM 4407 C C . ILE A 1 540 ? 9.690 -9.214 -53.410 1.00 32.34 540 ILE A C 1
ATOM 4409 O O . ILE A 1 540 ? 9.632 -10.310 -52.857 1.00 32.34 540 ILE A O 1
ATOM 4413 N N . GLY A 1 541 ? 9.457 -8.065 -52.774 1.00 45.62 541 GLY A N 1
ATOM 4414 C CA . GLY A 1 541 ? 9.149 -7.906 -51.353 1.00 45.62 541 GLY A CA 1
ATOM 4415 C C . GLY A 1 541 ? 7.690 -8.155 -50.966 1.00 45.62 541 GLY A C 1
ATOM 4416 O O . GLY A 1 541 ? 7.115 -7.314 -50.292 1.00 45.62 541 GLY A O 1
ATOM 4417 N N . ASP A 1 542 ? 7.105 -9.302 -51.322 1.00 34.19 542 ASP A N 1
ATOM 4418 C CA . ASP A 1 542 ? 5.730 -9.646 -50.921 1.00 34.19 542 ASP A CA 1
ATOM 4419 C C . ASP A 1 542 ? 5.654 -11.013 -50.228 1.00 34.19 542 ASP A C 1
ATOM 4421 O O . ASP A 1 542 ? 5.669 -12.068 -50.865 1.00 34.19 542 ASP A O 1
ATOM 4425 N N . VAL A 1 543 ? 5.522 -11.010 -48.897 1.00 37.38 543 VAL A N 1
ATOM 4426 C CA . VAL A 1 543 ? 5.468 -12.236 -48.068 1.00 37.38 543 VAL A CA 1
ATOM 4427 C C . VAL A 1 543 ? 4.034 -12.635 -47.660 1.00 37.38 543 VAL A C 1
ATOM 4429 O O . VAL A 1 543 ? 3.844 -13.620 -46.957 1.00 37.38 543 VAL A O 1
ATOM 4432 N N . LEU A 1 544 ? 2.978 -11.970 -48.147 1.00 35.34 544 LEU A N 1
ATOM 4433 C CA . LEU A 1 544 ? 1.595 -12.290 -47.724 1.00 35.34 544 LEU A CA 1
ATOM 4434 C C . LEU A 1 544 ? 0.781 -13.184 -48.685 1.00 35.34 544 LEU A C 1
ATOM 4436 O O . LEU A 1 544 ? -0.233 -13.750 -48.284 1.00 35.34 544 LEU A O 1
ATOM 4440 N N . SER A 1 545 ? 1.229 -13.405 -49.922 1.00 36.81 545 SER A N 1
ATOM 4441 C CA . SER A 1 545 ? 0.522 -14.250 -50.910 1.00 36.81 545 SER A CA 1
ATOM 4442 C C . SER A 1 545 ? 0.728 -15.781 -50.779 1.00 36.81 545 SER A C 1
ATOM 4444 O O . SER A 1 545 ? -0.193 -16.537 -51.105 1.00 36.81 545 SER A O 1
ATOM 4446 N N . PRO A 1 546 ? 1.862 -16.316 -50.274 1.00 40.00 546 PRO A N 1
ATOM 4447 C CA . PRO A 1 546 ? 2.053 -17.770 -50.221 1.00 40.00 546 PRO A CA 1
ATOM 4448 C C . PRO A 1 546 ? 1.197 -18.476 -49.157 1.00 40.00 546 PRO A C 1
ATOM 4450 O O . PRO A 1 546 ? 0.820 -19.632 -49.353 1.00 40.00 546 PRO A O 1
ATOM 4453 N N . MET A 1 547 ? 0.864 -17.808 -48.044 1.00 35.00 547 MET A N 1
ATOM 4454 C CA . MET A 1 547 ? 0.155 -18.448 -46.924 1.00 35.00 547 MET A CA 1
ATOM 4455 C C . MET A 1 547 ? -1.287 -18.838 -47.264 1.00 35.00 547 MET A C 1
ATOM 4457 O O . MET A 1 547 ? -1.732 -19.900 -46.836 1.00 35.00 547 MET A O 1
ATOM 4461 N N . SER A 1 548 ? -2.000 -18.062 -48.086 1.00 37.47 548 SER A N 1
ATOM 4462 C CA . SER A 1 548 ? -3.387 -18.380 -48.469 1.00 37.47 548 SER A CA 1
ATOM 4463 C C . SER A 1 548 ? -3.481 -19.632 -49.353 1.00 37.47 548 SER A C 1
ATOM 4465 O O . SER A 1 548 ? -4.399 -20.439 -49.199 1.00 37.47 548 SER A O 1
ATOM 4467 N N . LYS A 1 549 ? -2.486 -19.853 -50.223 1.00 38.00 549 LYS A N 1
ATOM 4468 C CA . LYS A 1 549 ? -2.371 -21.058 -51.063 1.00 38.00 549 LYS A CA 1
ATOM 4469 C C . LYS A 1 549 ? -1.914 -22.282 -50.270 1.00 38.00 549 LYS A C 1
ATOM 4471 O O . LYS A 1 549 ? -2.303 -23.398 -50.588 1.00 38.00 549 LYS A O 1
ATOM 4476 N N . VAL A 1 550 ? -1.131 -22.088 -49.210 1.00 38.97 550 VAL A N 1
ATOM 4477 C CA . VAL A 1 550 ? -0.783 -23.164 -48.270 1.00 38.97 550 VAL A CA 1
ATOM 4478 C C . VAL A 1 550 ? -1.999 -23.553 -47.420 1.00 38.97 550 VAL A C 1
ATOM 4480 O O . VAL A 1 550 ? -2.233 -24.739 -47.197 1.00 38.97 550 VAL A O 1
ATOM 4483 N N . GLN A 1 551 ? -2.827 -22.585 -47.018 1.00 37.28 551 GLN A N 1
ATOM 4484 C CA . GLN A 1 551 ? -4.051 -22.836 -46.256 1.00 37.28 551 GLN A CA 1
ATOM 4485 C C . GLN A 1 551 ? -5.078 -23.645 -47.066 1.00 37.28 551 GLN A C 1
ATOM 4487 O O . GLN A 1 551 ? -5.648 -24.590 -46.527 1.00 37.28 551 GLN A O 1
ATOM 4492 N N . SER A 1 552 ? -5.252 -23.362 -48.366 1.00 40.19 552 SER A N 1
ATOM 4493 C CA . SER A 1 552 ? -6.174 -24.119 -49.233 1.00 40.19 552 SER A CA 1
ATOM 4494 C C . SER A 1 552 ? -5.739 -25.576 -49.457 1.00 40.19 552 SER A C 1
ATOM 4496 O O . SER A 1 552 ? -6.575 -26.482 -49.519 1.00 40.19 552 SER A O 1
ATOM 4498 N N . VAL A 1 553 ? -4.428 -25.832 -49.494 1.00 40.06 553 VAL A N 1
ATOM 4499 C CA . VAL A 1 553 ? -3.855 -27.186 -49.578 1.00 40.06 553 VAL A CA 1
ATOM 4500 C C . VAL A 1 553 ? -4.073 -27.960 -48.270 1.00 40.06 553 VAL A C 1
ATOM 4502 O O . VAL A 1 553 ? -4.370 -29.154 -48.301 1.00 40.06 553 VAL A O 1
ATOM 4505 N N . VAL A 1 554 ? -4.016 -27.285 -47.118 1.00 40.06 554 VAL A N 1
ATOM 4506 C CA . VAL A 1 554 ? -4.302 -27.884 -45.800 1.00 40.06 554 VAL A CA 1
ATOM 4507 C C . VAL A 1 554 ? -5.799 -28.167 -45.610 1.00 40.06 554 VAL A C 1
ATOM 4509 O O . VAL A 1 554 ? -6.163 -29.207 -45.061 1.00 40.06 554 VAL A O 1
ATOM 4512 N N . SER A 1 555 ? -6.684 -27.309 -46.118 1.00 40.44 555 SER A N 1
ATOM 4513 C CA . SER A 1 555 ? -8.130 -27.577 -46.151 1.00 40.44 555 SER A CA 1
ATOM 4514 C C . SER A 1 555 ? -8.461 -28.795 -47.022 1.00 40.44 555 SER A C 1
ATOM 4516 O O . SER A 1 555 ? -9.265 -29.637 -46.626 1.00 40.44 555 SER A O 1
ATOM 4518 N N . SER A 1 556 ? -7.773 -28.939 -48.160 1.00 38.50 556 SER A N 1
ATOM 4519 C CA . SER A 1 556 ? -7.908 -30.092 -49.063 1.00 38.50 556 SER A CA 1
ATOM 4520 C C . SER A 1 556 ? -7.396 -31.394 -48.423 1.00 38.50 556 SER A C 1
ATOM 4522 O O . SER A 1 556 ? -7.986 -32.455 -48.608 1.00 38.50 556 SER A O 1
ATOM 4524 N N . TYR A 1 557 ? -6.350 -31.317 -47.592 1.00 40.09 557 TYR A N 1
ATOM 4525 C CA . TYR A 1 557 ? -5.806 -32.448 -46.825 1.00 40.09 557 TYR A CA 1
ATOM 4526 C C . TYR A 1 557 ? -6.810 -33.032 -45.815 1.00 40.09 557 TYR A C 1
ATOM 4528 O O . TYR A 1 557 ? -6.923 -34.252 -45.694 1.00 40.09 557 TYR A O 1
ATOM 4536 N N . ASN A 1 558 ? -7.574 -32.184 -45.119 1.00 40.81 558 ASN A N 1
ATOM 4537 C CA . ASN A 1 558 ? -8.588 -32.640 -44.157 1.00 40.81 558 ASN A CA 1
ATOM 4538 C C . ASN A 1 558 ? -9.823 -33.258 -44.832 1.00 40.81 558 ASN A C 1
ATOM 4540 O O . ASN A 1 558 ? -10.554 -34.008 -44.193 1.00 40.81 558 ASN A O 1
ATOM 4544 N N . MET A 1 559 ? -10.041 -32.965 -46.115 1.00 38.56 559 MET A N 1
ATOM 4545 C CA . MET A 1 559 ? -11.132 -33.538 -46.904 1.00 38.56 559 MET A CA 1
ATOM 4546 C C . MET A 1 559 ? -10.777 -34.926 -47.464 1.00 38.56 559 MET A C 1
ATOM 4548 O O . MET A 1 559 ? -11.648 -35.772 -47.613 1.00 38.56 559 MET A O 1
ATOM 4552 N N . VAL A 1 560 ? -9.493 -35.183 -47.737 1.00 38.56 560 VAL A N 1
ATOM 4553 C CA . VAL A 1 560 ? -9.007 -36.475 -48.261 1.00 38.56 560 VAL A CA 1
ATOM 4554 C C . VAL A 1 560 ? -8.784 -37.502 -47.143 1.00 38.56 560 VAL A C 1
ATOM 4556 O O . VAL A 1 560 ? -8.861 -38.703 -47.380 1.00 38.56 560 VAL A O 1
ATOM 4559 N N . SER A 1 561 ? -8.561 -37.060 -45.902 1.00 39.56 561 SER A N 1
ATOM 4560 C CA . SER A 1 561 ? -8.379 -37.962 -44.756 1.00 39.56 561 SER A CA 1
ATOM 4561 C C . SER A 1 561 ? -9.668 -38.641 -44.271 1.00 39.56 561 SER A C 1
ATOM 4563 O O . SER A 1 561 ? -9.577 -39.628 -43.540 1.00 39.56 561 SER A O 1
ATOM 4565 N N . SER A 1 562 ? -10.848 -38.153 -44.671 1.00 41.09 562 SER A N 1
ATOM 4566 C CA . SER A 1 562 ? -12.150 -38.725 -44.296 1.00 41.09 562 SER A CA 1
ATOM 4567 C C . SER A 1 562 ? -12.657 -39.810 -45.254 1.00 41.09 562 SER A C 1
ATOM 4569 O O . SER A 1 562 ? -13.672 -40.444 -44.965 1.00 41.09 562 SER A O 1
ATOM 4571 N N . ILE A 1 563 ? -11.951 -40.079 -46.358 1.00 35.69 563 ILE A N 1
ATOM 4572 C CA . ILE A 1 563 ? -12.336 -41.093 -47.346 1.00 35.69 563 ILE A CA 1
ATOM 4573 C C . ILE A 1 563 ? -11.444 -42.339 -47.184 1.00 35.69 563 ILE A C 1
ATOM 4575 O O . ILE A 1 563 ? -10.305 -42.376 -47.635 1.00 35.69 563 ILE A O 1
ATOM 4579 N N . ALA A 1 564 ? -11.988 -43.323 -46.457 1.00 36.66 564 ALA A N 1
ATOM 4580 C CA . ALA A 1 564 ? -11.948 -44.781 -46.684 1.00 36.66 564 ALA A CA 1
ATOM 4581 C C . ALA A 1 564 ? -10.686 -45.405 -47.352 1.00 36.66 564 ALA A C 1
ATOM 4583 O O . ALA A 1 564 ? -10.389 -45.156 -48.512 1.00 36.66 564 ALA A O 1
ATOM 4584 N N . THR A 1 565 ? -9.859 -46.173 -46.623 1.00 46.81 565 THR A N 1
ATOM 4585 C CA . THR A 1 565 ? -9.866 -47.665 -46.509 1.00 46.81 565 THR A CA 1
ATOM 4586 C C . THR A 1 565 ? -9.459 -48.449 -47.773 1.00 46.81 565 THR A C 1
ATOM 4588 O O . THR A 1 565 ? -10.280 -49.168 -48.332 1.00 46.81 565 THR A O 1
ATOM 4591 N N . ASP A 1 566 ? -8.181 -48.388 -48.176 1.00 40.53 566 ASP A N 1
ATOM 4592 C CA . ASP A 1 566 ? -7.597 -49.331 -49.156 1.00 40.53 566 ASP A CA 1
ATOM 4593 C C . ASP A 1 566 ? -6.069 -49.534 -48.948 1.00 40.53 566 ASP A C 1
ATOM 4595 O O . ASP A 1 566 ? -5.388 -48.577 -48.561 1.00 40.53 566 ASP A O 1
ATOM 4599 N N . PRO A 1 567 ? -5.461 -50.720 -49.173 1.00 41.00 567 PRO A N 1
ATOM 4600 C CA . PRO A 1 567 ? -4.027 -50.960 -48.959 1.00 41.00 567 PRO A CA 1
ATOM 4601 C C . PRO A 1 567 ? -3.091 -50.210 -49.921 1.00 41.00 567 PRO A C 1
ATOM 4603 O O . PRO A 1 567 ? -1.921 -50.011 -49.585 1.00 41.00 567 PRO A O 1
ATOM 4606 N N . ALA A 1 568 ? -3.584 -49.687 -51.053 1.00 41.50 568 ALA A N 1
ATOM 4607 C CA . ALA A 1 568 ? -2.823 -48.755 -51.899 1.00 41.50 568 ALA A CA 1
ATOM 4608 C C . ALA A 1 568 ? -2.440 -47.455 -51.148 1.00 41.50 568 ALA A C 1
ATOM 4610 O O . ALA A 1 568 ? -1.502 -46.740 -51.510 1.00 41.50 568 ALA A O 1
ATOM 4611 N N . THR A 1 569 ? -3.107 -47.190 -50.021 1.00 45.50 569 THR A N 1
ATOM 4612 C CA . THR A 1 569 ? -2.890 -46.031 -49.150 1.00 45.50 569 THR A CA 1
ATOM 4613 C C . THR A 1 569 ? -1.618 -46.134 -48.294 1.00 45.50 569 THR A C 1
ATOM 4615 O O . THR A 1 569 ? -1.263 -45.159 -47.639 1.00 45.50 569 THR A O 1
ATOM 4618 N N . ALA A 1 570 ? -0.884 -47.255 -48.284 1.00 39.62 570 ALA A N 1
ATOM 4619 C CA . ALA A 1 570 ? 0.401 -47.358 -47.572 1.00 39.62 570 ALA A CA 1
ATOM 4620 C C . ALA A 1 570 ? 1.521 -46.573 -48.278 1.00 39.62 570 ALA A C 1
ATOM 4622 O O . ALA A 1 570 ? 2.269 -45.832 -47.635 1.00 39.62 570 ALA A O 1
ATOM 4623 N N . ILE A 1 571 ? 1.565 -46.662 -49.610 1.00 42.84 571 ILE A N 1
ATOM 4624 C CA . ILE A 1 571 ? 2.507 -45.920 -50.457 1.00 42.84 571 ILE A CA 1
ATOM 4625 C C . ILE A 1 571 ? 2.111 -44.442 -50.484 1.00 42.84 571 ILE A C 1
ATOM 4627 O O . ILE A 1 571 ? 2.957 -43.573 -50.277 1.00 42.84 571 ILE A O 1
ATOM 4631 N N . SER A 1 572 ? 0.811 -44.153 -50.599 1.00 40.09 572 SER A N 1
ATOM 4632 C CA . SER A 1 572 ? 0.293 -42.787 -50.496 1.00 40.09 572 SER A CA 1
ATOM 4633 C C . SER A 1 572 ? 0.531 -42.188 -49.109 1.00 40.09 572 SER A C 1
ATOM 4635 O O . SER A 1 572 ? 0.930 -41.037 -49.046 1.00 40.09 572 SER A O 1
ATOM 4637 N N . LYS A 1 573 ? 0.414 -42.942 -47.999 1.00 43.72 573 LYS A N 1
ATOM 4638 C CA . LYS A 1 573 ? 0.809 -42.490 -46.644 1.00 43.72 573 LYS A CA 1
ATOM 4639 C C . LYS A 1 573 ? 2.305 -42.221 -46.528 1.00 43.72 573 LYS A C 1
ATOM 4641 O O . LYS A 1 573 ? 2.681 -41.285 -45.827 1.00 43.72 573 LYS A O 1
ATOM 4646 N N . GLN A 1 574 ? 3.158 -43.017 -47.172 1.00 45.50 574 GLN A N 1
ATOM 4647 C CA . GLN A 1 574 ? 4.606 -42.799 -47.173 1.00 45.50 574 GLN A CA 1
ATOM 4648 C C . GLN A 1 574 ? 4.984 -41.544 -47.961 1.00 45.50 574 GLN A C 1
ATOM 4650 O O . GLN A 1 574 ? 5.739 -40.721 -47.445 1.00 45.50 574 GLN A O 1
ATOM 4655 N N . LEU A 1 575 ? 4.395 -41.344 -49.143 1.00 41.94 575 LEU A N 1
ATOM 4656 C CA . LEU A 1 575 ? 4.580 -40.130 -49.939 1.00 41.94 575 LEU A CA 1
ATOM 4657 C C . LEU A 1 575 ? 3.980 -38.899 -49.246 1.00 41.94 575 LEU A C 1
ATOM 4659 O O . LEU A 1 575 ? 4.634 -37.862 -49.182 1.00 41.94 575 LEU A O 1
ATOM 4663 N N . LEU A 1 576 ? 2.795 -39.009 -48.634 1.00 42.62 576 LEU A N 1
ATOM 4664 C CA . LEU A 1 576 ? 2.187 -37.916 -47.867 1.00 42.62 576 LEU A CA 1
ATOM 4665 C C . LEU A 1 576 ? 3.002 -37.573 -46.620 1.00 42.62 576 LEU A C 1
ATOM 4667 O O . LEU A 1 576 ? 3.147 -36.398 -46.313 1.00 42.62 576 LEU A O 1
ATOM 4671 N N . ASN A 1 577 ? 3.554 -38.555 -45.900 1.00 45.59 577 ASN A N 1
ATOM 4672 C CA . ASN A 1 577 ? 4.433 -38.296 -44.755 1.00 45.59 577 ASN A CA 1
ATOM 4673 C C . ASN A 1 577 ? 5.770 -37.690 -45.187 1.00 45.59 577 ASN A C 1
ATOM 4675 O O . ASN A 1 577 ? 6.325 -36.864 -44.463 1.00 45.59 577 ASN A O 1
ATOM 4679 N N . GLN A 1 578 ? 6.272 -38.048 -46.369 1.00 44.09 578 GLN A N 1
ATOM 4680 C CA . GLN A 1 578 ? 7.440 -37.400 -46.957 1.00 44.09 578 GLN A CA 1
ATOM 4681 C C . GLN A 1 578 ? 7.132 -35.947 -47.328 1.00 44.09 578 GLN A C 1
ATOM 4683 O O . GLN A 1 578 ? 7.869 -35.062 -46.906 1.00 44.09 578 GLN A O 1
ATOM 4688 N N . VAL A 1 579 ? 6.007 -35.664 -47.991 1.00 40.47 579 VAL A N 1
ATOM 4689 C CA . VAL A 1 579 ? 5.586 -34.291 -48.328 1.00 40.47 579 VAL A CA 1
ATOM 4690 C C . VAL A 1 579 ? 5.255 -33.475 -47.071 1.00 40.47 579 VAL A C 1
ATOM 4692 O O . VAL A 1 579 ? 5.670 -32.326 -46.966 1.00 40.47 579 VAL A O 1
ATOM 4695 N N . LYS A 1 580 ? 4.610 -34.071 -46.061 1.00 40.00 580 LYS A N 1
ATOM 4696 C CA . LYS A 1 580 ? 4.350 -33.463 -44.744 1.00 40.00 580 LYS A CA 1
ATOM 4697 C C . LYS A 1 580 ? 5.656 -33.094 -44.042 1.00 40.00 580 LYS A C 1
ATOM 4699 O O . LYS A 1 580 ? 5.788 -31.977 -43.560 1.00 40.00 580 LYS A O 1
ATOM 4704 N N . ASN A 1 581 ? 6.654 -33.974 -44.042 1.00 43.75 581 ASN A N 1
ATOM 4705 C CA . ASN A 1 581 ? 7.965 -33.665 -43.469 1.00 43.75 581 ASN A CA 1
ATOM 4706 C C . ASN A 1 581 ? 8.726 -32.615 -44.282 1.00 43.75 581 ASN A C 1
ATOM 4708 O O . ASN A 1 581 ? 9.427 -31.793 -43.697 1.00 43.75 581 ASN A O 1
ATOM 4712 N N . ILE A 1 582 ? 8.561 -32.591 -45.604 1.00 40.66 582 ILE A N 1
ATOM 4713 C CA . ILE A 1 582 ? 9.178 -31.586 -46.476 1.00 40.66 582 ILE A CA 1
ATOM 4714 C C . ILE A 1 582 ? 8.553 -30.205 -46.223 1.00 40.66 582 ILE A C 1
ATOM 4716 O O . ILE A 1 582 ? 9.280 -29.265 -45.931 1.00 40.66 582 ILE A O 1
ATOM 4720 N N . VAL A 1 583 ? 7.224 -30.087 -46.211 1.00 34.59 583 VAL A N 1
ATOM 4721 C CA . VAL A 1 583 ? 6.513 -28.808 -46.030 1.00 34.59 583 VAL A CA 1
ATOM 4722 C C . VAL A 1 583 ? 6.603 -28.290 -44.585 1.00 34.59 583 VAL A C 1
ATOM 4724 O O . VAL A 1 583 ? 6.904 -27.117 -44.367 1.00 34.59 583 VAL A O 1
ATOM 4727 N N . PHE A 1 584 ? 6.420 -29.147 -43.571 1.00 36.44 584 PHE A N 1
ATOM 4728 C CA . PHE A 1 584 ? 6.488 -28.718 -42.164 1.00 36.44 584 PHE A CA 1
ATOM 4729 C C . PHE A 1 584 ? 7.918 -28.483 -41.658 1.00 36.44 584 PHE A C 1
ATOM 4731 O O . PHE A 1 584 ? 8.104 -27.718 -40.711 1.00 36.44 584 PHE A O 1
ATOM 4738 N N . SER A 1 585 ? 8.944 -29.086 -42.269 1.00 39.41 585 SER A N 1
ATOM 4739 C CA . SER A 1 585 ? 10.334 -28.745 -41.926 1.00 39.41 585 SER A CA 1
ATOM 4740 C C . SER A 1 585 ? 10.768 -27.397 -42.511 1.00 39.41 585 SER A C 1
ATOM 4742 O O . SER A 1 585 ? 11.608 -26.728 -41.910 1.00 39.41 585 SER A O 1
ATOM 4744 N N . SER A 1 586 ? 10.157 -26.954 -43.617 1.00 33.72 586 SER A N 1
ATOM 4745 C CA . SER A 1 586 ? 10.349 -25.608 -44.171 1.00 33.72 586 SER A CA 1
ATOM 4746 C C . SER A 1 586 ? 9.633 -24.514 -43.366 1.00 33.72 586 SER A C 1
ATOM 4748 O O . SER A 1 586 ? 10.146 -23.405 -43.297 1.00 33.72 586 SER A O 1
ATOM 4750 N N . LEU A 1 587 ? 8.516 -24.829 -42.694 1.00 31.31 587 LEU A N 1
ATOM 4751 C CA . LEU A 1 587 ? 7.769 -23.892 -41.832 1.00 31.31 587 LEU A CA 1
ATOM 4752 C C . LEU A 1 587 ? 8.238 -23.847 -40.367 1.00 31.31 587 LEU A C 1
ATOM 4754 O O . LEU A 1 587 ? 7.926 -22.897 -39.665 1.00 31.31 587 LEU A O 1
ATOM 4758 N N . LYS A 1 588 ? 9.040 -24.809 -39.891 1.00 33.84 588 LYS A N 1
ATOM 4759 C CA . LYS A 1 588 ? 9.760 -24.682 -38.602 1.00 33.84 588 LYS A CA 1
ATOM 4760 C C . LYS A 1 588 ? 10.994 -23.768 -38.678 1.00 33.84 588 LYS A C 1
ATOM 4762 O O . LYS A 1 588 ? 11.759 -23.692 -37.719 1.00 33.84 588 LYS A O 1
ATOM 4767 N N . THR A 1 589 ? 11.199 -23.111 -39.821 1.00 34.69 589 THR A N 1
ATOM 4768 C CA . THR A 1 589 ? 12.318 -22.196 -40.074 1.00 34.69 589 THR A CA 1
ATOM 4769 C C . THR A 1 589 ? 11.842 -20.882 -40.716 1.00 34.69 589 THR A C 1
ATOM 4771 O O . THR A 1 589 ? 12.503 -20.379 -41.622 1.00 34.69 589 THR A O 1
ATOM 4774 N N . ILE A 1 590 ? 10.697 -20.352 -40.263 1.00 27.84 590 ILE A N 1
ATOM 4775 C CA . ILE A 1 590 ? 10.316 -18.927 -40.323 1.00 27.84 590 ILE A CA 1
ATOM 4776 C C . ILE A 1 590 ? 9.774 -18.553 -38.948 1.00 27.84 590 ILE A C 1
ATOM 4778 O O . ILE A 1 590 ? 8.949 -19.343 -38.432 1.00 27.84 590 ILE A O 1
#

Foldseek 3Di:
DFKDWDDDDPQLAFCLVVLCVLCVCVVPPFAKDDLVDTNDDSVNLRVLQRVLQPPPDSPDGFKIKMKFWDDLVLLCLQQPHHDWAPVPDDPVSVVSSVVLQSQLVQQLLQLLQCQFVFPQGRGSLQWDKIKTKDFWDFADPPDPCVVPPDDGGDTDIGGGIMMMMMTTLATSVSDDGRDQPDPDRWDWDDDVPDDTGTGYGDPVSSRVSSVVSSCVSSVNPDFDPDPDDDDFQLNVDPDPLSVLLLPAAEQDLVVSVVVLVVVAWDWDQDPQKIWTAHNVPRDIDIGGVVRSRVSHGDDDLVVLQCQLQPFDKDKDWDWDQDPPPSDTDIDIFIWTDDSVNRYTYGPVSSVVSLVVDDALVRVLVPDDPDVLSVQLVLQAAQDLVVSVVSVVVVVWDWDDDCFTWTDDVPDIDTHHPVRSNSSNHHDPVRLLVLLQQDDPVQCVVDPDNQPDDDDQKGKDKDWDADPVRDIDIFIWIAHPVSRHIHTPVSSPVSNVVVVVVVVVVVVVVVVVVVVPPDDDDVVVVVVVVVVVVVVVCVPDPDPPPPVVVVVVVVVVVVVVVVDDDDPVCVVVVVVVVVVVCVVVVVVVPD

Sequence (590 aa):
MVAIVHRPQSNNGSSANLVAYLDKDRQSNLGFFTSDREHIEASEVVLSLDLNKSKLSAKEDKFYMLTLNPSHDELCSVIGRSVNSIEELSTDEKNKIESYLRELTKGAMDAYAVNFERESVKSEQDLLYYARIETTRIYKPTHENIKLHQRIGAEKAGLNYHVHVIVSRKSKDGKVKLSPNVISRGNDWELAGKATVRRGFNHEFWKREVQNYSNKLLGRDFELQSYQPKEDTVTRCKNKDLIDLASYRYTKSSFVVHEMVKRGYNIKKENNQIVFTDRRTKESFSVSEKDLRARESKFSFEERLKAWYEYTEKSYSFKAKDPDSEEIKIVNQRFFSSSTDKCLIGYNECYYAYLKSRSREQILSEMNTSDFKEALSNMRVCQYTEVISSLEQAGFSYVFDKCHVFTRGEERYTLSHKELTQFAVVPQEVIHDVASRLDLKVFKSCVHKENYTSKDISIEKHSYKDKSGTEKSYYLVRDKVTNSVSYLKDVVKESYSIRRQQLQAMRKVRSIQNKSGSLDSVSSQVLSNIKGMVTQNTIIGDVLSPMSKVQSVVSSYNMVSSIATDPATAISKQLLNQVKNIVFSSLKTI

Radius of gyration: 36.02 Å; chains: 1; bounding box: 72×90×97 Å

pLDDT: mean 76.46, std 19.44, range [27.84, 98.0]

Secondary structure (DSSP, 8-state):
-EEEEPPPSSTTS-SHHHHHHHT--TTSS--BB-SS--SB-HHHHHHHHHH--TT--TTS--EEEEEEE--HHHHHHHHTS--SSSTT--HHHHHHHHHHHHHHHHHHHHHHHHTT-BTTB-SGGGEEEEEEEE---B--TTSSGGGTTPPTTPBPSS---EEEEEEEEEETTS-SB--TT-S-EEEEEEETTEEEEEEE--HHHHHHHHHHHHHHHTT----S-----SS-TTTT---HHHHHHHTSEES-HHHHHHHHHHTTEEEEEETTEEEEEETTT--EEEEEHHHHHHTB----HHHHHHHHHHSEEEEEEEEEE-TTT--EEEEEEEEEEETTTTEEEEHHHHHHHHHSPPPHHHHHHHS-S-HHHHHHHT--BSSHHHHHHHHHHTT-EEEESSSEEEEETTEEEEE-HHHHGGG----HHHHHHHHHH--HHHHHH-SSGGG-EETTEEEEEEEEE-TTS-EEEEEEEEETTTTEEEEHHHHHHHHHHHHHHHHHHHHHHHHHHHH-SS--THHHHHHHHHHHHHHHTTT----SHHHHHHHHHHHHHHHHTTS---TTHHHHHHHHHHHHHHHHHHHTT-